Protein AF-0000000082456215 (afdb_homodimer)

Solvent-accessible surface area (backbone atoms only — not comparable to full-atom values): 33735 Å² total; per-residue (Å²): 141,87,85,75,78,87,80,87,84,81,83,90,76,81,80,77,82,74,84,82,77,82,76,79,76,78,73,78,78,76,76,76,74,67,74,72,75,70,72,83,75,78,68,76,78,81,69,80,74,72,72,70,72,64,78,67,61,88,73,71,74,69,66,72,70,66,72,66,67,64,68,63,64,69,68,69,57,75,63,66,78,75,68,84,64,54,74,46,70,93,72,64,74,61,54,56,62,55,66,64,34,69,59,48,70,66,49,73,69,74,56,51,38,60,67,43,66,80,47,59,74,88,47,29,49,60,51,51,52,47,51,54,51,49,53,56,50,47,54,55,48,58,54,66,54,54,80,85,53,57,69,64,57,54,52,51,51,51,50,51,44,53,56,42,37,67,27,38,40,84,43,64,69,60,47,52,52,51,49,50,49,48,51,38,42,53,52,25,51,49,24,48,50,53,23,51,52,30,51,54,51,40,53,53,51,49,54,53,43,53,53,49,52,52,50,46,52,51,52,52,52,50,43,53,52,50,52,53,50,46,51,52,51,50,51,52,45,52,52,51,52,52,52,41,50,53,39,51,52,50,26,50,53,23,52,51,45,30,52,52,32,50,49,51,41,52,55,55,39,65,47,54,90,40,77,76,44,42,76,72,111,135,93,68,93,71,84,81,86,82,78,83,89,81,85,74,88,64,88,77,84,91,83,89,76,86,72,81,76,77,77,74,78,74,76,77,80,78,80,82,72,75,75,71,77,77,78,73,77,71,70,69,70,71,64,79,65,61,86,72,71,74,68,67,70,69,66,71,66,67,62,67,62,63,71,67,69,55,76,66,65,77,78,66,86,64,54,75,47,71,93,73,64,75,61,55,57,61,55,66,64,35,68,60,48,71,62,51,74,68,75,54,49,40,60,67,43,66,80,46,59,75,89,49,30,47,60,50,50,52,48,52,54,51,48,54,55,48,47,54,55,50,59,55,66,54,53,80,85,52,59,70,64,58,54,51,50,51,52,50,53,45,54,56,42,37,66,29,40,39,82,41,65,70,60,47,50,51,52,50,50,50,49,51,37,42,52,53,24,53,50,26,47,51,53,22,54,53,32,52,52,52,40,54,53,51,50,54,51,43,54,54,48,51,54,50,47,51,51,53,51,51,51,42,53,53,50,50,54,50,46,52,52,51,51,51,53,45,51,51,51,52,52,50,42,51,52,38,50,52,49,26,51,53,24,51,51,46,29,51,52,31,49,49,52,40,51,55,54,37,67,46,55,90,40,78,75,46,43,76,73,111

Organism: Cannabis sativa (NCBI:txid3483)

Secondary structure (DSSP, 8-state):
------------------------------------------------------TT------------------------------SS----THHHHHHTSHHHHHS------GGGGGS-HHHHHHHHHHHHHHHHHHHHHHHT--TTS-HHHHHHHHHHHHHHHHTT---HHHHHHHHHHHHHHHHHHHHHHHHHHHHHHHHHHHHHHHHHHHHHHHHHHHHHHHHHHHHHHHHHHHHHHHHHHHHHHHHHHHHHHHHHHHHHHHHHHHS-SSGGGGGG-/------------------------------------------------------TT------------------------------SS----THHHHHHTSHHHHHS------GGGGGS-HHHHHHHHHHHHHHHHHHHHHHHT--TTS-HHHHHHHHHHHHHHHHTT---HHHHHHHHHHHHHHHHHHHHHHHHHHHHHHHHHHHHHHHHHHHHHHHHHHHHHHHHHHHHHHHHHHHHHHHHHHHHHHHHHHHHHHHHHHHHHHHHHHHS-SSGGGGGG-

Sequence (562 aa):
MNCSTNEAESESIYGRVSSGTDDDDNQPLSKWFGGIQSQPGVQETRSLGRAVFDPRTRDRERATIGKKAIVVHAFSGSEPEDNLRLPFVKSSPVWKAIDDMDIFGKMKQVPHFRPLYKCKEEHREGMAIGHMVTFAGLVDRISRMQVDDRVTSFHSTLETLQELEKHGFDISVLRNRASTLLSIKDRQARARHDSKEAERKINEQSGEKVKLVEEIDDVTRKINELQAKLAILNSQKENKEQDIRKLQQFMDDKNQNVLLERQEFEKLAATPICPELAELNMNCSTNEAESESIYGRVSSGTDDDDNQPLSKWFGGIQSQPGVQETRSLGRAVFDPRTRDRERATIGKKAIVVHAFSGSEPEDNLRLPFVKSSPVWKAIDDMDIFGKMKQVPHFRPLYKCKEEHREGMAIGHMVTFAGLVDRISRMQVDDRVTSFHSTLETLQELEKHGFDISVLRNRASTLLSIKDRQARARHDSKEAERKINEQSGEKVKLVEEIDDVTRKINELQAKLAILNSQKENKEQDIRKLQQFMDDKNQNVLLERQEFEKLAATPICPELAELN

Structure (mmCIF, N/CA/C/O backbone):
data_AF-0000000082456215-model_v1
#
loop_
_entity.id
_entity.type
_entity.pdbx_description
1 polymer 'Uncharacterized protein'
#
loop_
_atom_site.group_PDB
_atom_site.id
_atom_site.type_symbol
_atom_site.label_atom_id
_atom_site.label_alt_id
_atom_site.label_comp_id
_atom_site.label_asym_id
_atom_site.label_entity_id
_atom_site.label_seq_id
_atom_site.pdbx_PDB_ins_code
_atom_site.Cartn_x
_atom_site.Cartn_y
_atom_site.Cartn_z
_atom_site.occupancy
_atom_site.B_iso_or_equiv
_atom_site.auth_seq_id
_atom_site.auth_comp_id
_atom_site.auth_asym_id
_atom_site.auth_atom_id
_atom_site.pdbx_PDB_model_num
ATOM 1 N N . MET A 1 1 ? -5.457 -30.719 72.5 1 22.61 1 MET A N 1
ATOM 2 C CA . MET A 1 1 ? -5.168 -31.859 71.625 1 22.61 1 MET A CA 1
ATOM 3 C C . MET A 1 1 ? -4.113 -31.5 70.562 1 22.61 1 MET A C 1
ATOM 5 O O . MET A 1 1 ? -3.938 -30.328 70.25 1 22.61 1 MET A O 1
ATOM 9 N N . ASN A 1 2 ? -3.258 -32.5 70.125 1 22.17 2 ASN A N 1
ATOM 10 C CA . ASN A 1 2 ? -1.974 -32.875 69.5 1 22.17 2 ASN A CA 1
ATOM 11 C C . ASN A 1 2 ? -1.866 -32.406 68.062 1 22.17 2 ASN A C 1
ATOM 13 O O . ASN A 1 2 ? -2.844 -32.469 67.312 1 22.17 2 ASN A O 1
ATOM 17 N N . CYS A 1 3 ? -0.782 -31.672 67.688 1 26.89 3 CYS A N 1
ATOM 18 C CA . CYS A 1 3 ? -0.016 -30.844 66.75 1 26.89 3 CYS A CA 1
ATOM 19 C C . CYS A 1 3 ? 0.437 -31.641 65.562 1 26.89 3 CYS A C 1
ATOM 21 O O . CYS A 1 3 ? 1.417 -31.266 64.875 1 26.89 3 CYS A O 1
ATOM 23 N N . SER A 1 4 ? -0.296 -32.688 65.312 1 22.72 4 SER A N 1
ATOM 24 C CA . SER A 1 4 ? 0.433 -33.688 64.5 1 22.72 4 SER A CA 1
ATOM 25 C C . SER A 1 4 ? 1.004 -33.094 63.25 1 22.72 4 SER A C 1
ATOM 27 O O . SER A 1 4 ? 0.568 -32.031 62.812 1 22.72 4 SER A O 1
ATOM 29 N N . THR A 1 5 ? 1.648 -33.875 62.344 1 23.06 5 THR A N 1
ATOM 30 C CA . THR A 1 5 ? 2.898 -34.25 61.688 1 23.06 5 THR A CA 1
ATOM 31 C C . THR A 1 5 ? 2.844 -33.906 60.188 1 23.06 5 THR A C 1
ATOM 33 O O . THR A 1 5 ? 3.83 -34.094 59.469 1 23.06 5 THR A O 1
ATOM 36 N N . ASN A 1 6 ? 1.635 -33.562 59.656 1 20.95 6 ASN A N 1
ATOM 37 C CA . ASN A 1 6 ? 1.56 -34.062 58.281 1 20.95 6 ASN A CA 1
ATOM 38 C C . ASN A 1 6 ? 2.68 -33.5 57.406 1 20.95 6 ASN A C 1
ATOM 40 O O . ASN A 1 6 ? 3.172 -32.375 57.656 1 20.95 6 ASN A O 1
ATOM 44 N N . GLU A 1 7 ? 3.037 -34.094 56.188 1 19.7 7 GLU A N 1
ATOM 45 C CA . GLU A 1 7 ? 4.047 -34.656 55.312 1 19.7 7 GLU A CA 1
ATOM 46 C C . GLU A 1 7 ? 4.535 -33.594 54.312 1 19.7 7 GLU A C 1
ATOM 48 O O . GLU A 1 7 ? 5.738 -33.438 54.125 1 19.7 7 GLU A O 1
ATOM 53 N N . ALA A 1 8 ? 3.768 -33.25 53.188 1 21.45 8 ALA A N 1
ATOM 54 C CA . ALA A 1 8 ? 4.203 -33.594 51.844 1 21.45 8 ALA A CA 1
ATOM 55 C C . ALA A 1 8 ? 5.227 -32.594 51.344 1 21.45 8 ALA A C 1
ATOM 57 O O . ALA A 1 8 ? 5.273 -31.438 51.812 1 21.45 8 ALA A O 1
ATOM 58 N N . GLU A 1 9 ? 6.047 -32.938 50.188 1 20.84 9 GLU A N 1
ATOM 59 C CA . GLU A 1 9 ? 7.328 -33 49.5 1 20.84 9 GLU A CA 1
ATOM 60 C C . GLU A 1 9 ? 7.516 -31.797 48.562 1 20.84 9 GLU A C 1
ATOM 62 O O . GLU A 1 9 ? 6.863 -31.703 47.531 1 20.84 9 GLU A O 1
ATOM 67 N N . SER A 1 10 ? 7.234 -30.578 48.969 1 21.66 10 SER A N 1
ATOM 68 C CA . SER A 1 10 ? 7.332 -29.406 48.094 1 21.66 10 SER A CA 1
ATOM 69 C C . SER A 1 10 ? 8.641 -29.406 47.312 1 21.66 10 SER A C 1
ATOM 71 O O . SER A 1 10 ? 9.703 -29.703 47.875 1 21.66 10 SER A O 1
ATOM 73 N N . GLU A 1 11 ? 8.445 -29.359 46.031 1 21.66 11 GLU A N 1
ATOM 74 C CA . GLU A 1 11 ? 9.141 -29.469 44.75 1 21.66 11 GLU A CA 1
ATOM 75 C C . GLU A 1 11 ? 10.383 -28.578 44.719 1 21.66 11 GLU A C 1
ATOM 77 O O . GLU A 1 11 ? 10.492 -27.625 45.5 1 21.66 11 GLU A O 1
ATOM 82 N N . SER A 1 12 ? 11.133 -28.719 43.594 1 21.14 12 SER A N 1
ATOM 83 C CA . SER A 1 12 ? 12.406 -28.922 42.906 1 21.14 12 SER A CA 1
ATOM 84 C C . SER A 1 12 ? 13.031 -27.578 42.531 1 21.14 12 SER A C 1
ATOM 86 O O . SER A 1 12 ? 12.406 -26.781 41.812 1 21.14 12 SER A O 1
ATOM 88 N N . ILE A 1 13 ? 13.859 -26.938 43.406 1 21.1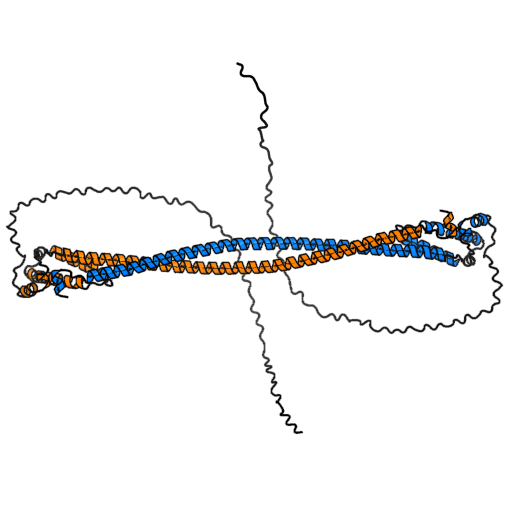1 13 ILE A N 1
ATOM 89 C CA . ILE A 1 13 ? 14.641 -25.719 43.469 1 21.11 13 ILE A CA 1
ATOM 90 C C . ILE A 1 13 ? 15.422 -25.5 42.188 1 21.11 13 ILE A C 1
ATOM 92 O O . ILE A 1 13 ? 15.398 -24.406 41.594 1 21.11 13 ILE A O 1
ATOM 96 N N . TYR A 1 14 ? 16.516 -26.172 42 1 20.64 14 TYR A N 1
ATOM 97 C CA . TYR A 1 14 ? 17.812 -25.516 41.844 1 20.64 14 TYR A CA 1
ATOM 98 C C . TYR A 1 14 ? 18.125 -25.266 40.375 1 20.64 14 TYR A C 1
ATOM 100 O O . TYR A 1 14 ? 18.453 -26.203 39.625 1 20.64 14 TYR A O 1
ATOM 108 N N . GLY A 1 15 ? 17.328 -24.594 39.625 1 21.45 15 GLY A N 1
ATOM 109 C CA . GLY A 1 15 ? 17.578 -24.516 38.219 1 21.45 15 GLY A CA 1
ATOM 110 C C . GLY A 1 15 ? 18.953 -23.938 37.875 1 21.45 15 GLY A C 1
ATOM 111 O O . GLY A 1 15 ? 19.203 -22.75 38.125 1 21.45 15 GLY A O 1
ATOM 112 N N . ARG A 1 16 ? 20 -24.688 38.062 1 18.5 16 ARG A N 1
ATOM 113 C CA . ARG A 1 16 ? 21.406 -24.359 37.875 1 18.5 16 ARG A CA 1
ATOM 114 C C . ARG A 1 16 ? 21.641 -23.641 36.562 1 18.5 16 ARG A C 1
ATOM 116 O O . ARG A 1 16 ? 20.812 -23.703 35.656 1 18.5 16 ARG A O 1
ATOM 123 N N . VAL A 1 17 ? 22.922 -23.344 36.25 1 21.98 17 VAL A N 1
ATOM 124 C CA . VAL A 1 17 ? 24 -22.391 35.969 1 21.98 17 VAL A CA 1
ATOM 125 C C . VAL A 1 17 ? 24.375 -22.469 34.5 1 21.98 17 VAL A C 1
ATOM 127 O O . VAL A 1 17 ? 24.859 -21.484 33.938 1 21.98 17 VAL A O 1
ATOM 130 N N . SER A 1 18 ? 24.203 -23.609 33.719 1 18.66 18 SER A N 1
ATOM 131 C CA . SER A 1 18 ? 25.438 -23.906 33 1 18.66 18 SER A CA 1
ATOM 132 C C . SER A 1 18 ? 25.609 -22.969 31.812 1 18.66 18 SER A C 1
ATOM 134 O O . SER A 1 18 ? 26.75 -22.641 31.438 1 18.66 18 SER A O 1
ATOM 136 N N . SER A 1 19 ? 24.609 -22.656 31.047 1 19.66 19 SER A N 1
ATOM 137 C CA . SER A 1 19 ? 24.938 -23.062 29.688 1 19.66 19 SER A CA 1
ATOM 138 C C . SER A 1 19 ? 26.078 -22.219 29.109 1 19.66 19 SER A C 1
ATOM 140 O O . SER A 1 19 ? 26.391 -21.141 29.641 1 19.66 19 SER A O 1
ATOM 142 N N . GLY A 1 20 ? 26.547 -22.547 27.812 1 19.78 20 GLY A N 1
ATOM 143 C CA . GLY A 1 20 ? 27.625 -22.719 26.844 1 19.78 20 GLY A CA 1
ATOM 144 C C . GLY A 1 20 ? 28.062 -21.422 26.203 1 19.78 20 GLY A C 1
ATOM 145 O O . GLY A 1 20 ? 27.344 -20.422 26.234 1 19.78 20 GLY A O 1
ATOM 146 N N . THR A 1 21 ? 29.344 -21.312 25.938 1 23.09 21 THR A N 1
ATOM 147 C CA . THR A 1 21 ? 30.469 -20.484 25.469 1 23.09 21 THR A CA 1
ATOM 148 C C . THR A 1 21 ? 30.234 -20.031 24.031 1 23.09 21 THR A C 1
ATOM 150 O O . THR A 1 21 ? 31.141 -19.484 23.391 1 23.09 21 THR A O 1
ATOM 153 N N . ASP A 1 22 ? 28.969 -19.734 23.578 1 22.83 22 ASP A N 1
ATOM 154 C CA . ASP A 1 22 ? 28.938 -19.672 22.109 1 22.83 22 ASP A CA 1
ATOM 155 C C . ASP A 1 22 ? 29.875 -18.594 21.594 1 22.83 22 ASP A C 1
ATOM 157 O O . ASP A 1 22 ? 29.875 -17.469 22.078 1 22.83 22 ASP A O 1
ATOM 161 N N . ASP A 1 23 ? 31.047 -19.016 21.031 1 23.61 23 ASP A N 1
ATOM 162 C CA . ASP A 1 23 ? 32.188 -18.438 20.328 1 23.61 23 ASP A CA 1
ATOM 163 C C . ASP A 1 23 ? 31.719 -17.578 19.156 1 23.61 23 ASP A C 1
ATOM 165 O O . ASP A 1 23 ? 31.062 -18.062 18.234 1 23.61 23 ASP A O 1
ATOM 169 N N . ASP A 1 24 ? 31.328 -16.375 19.391 1 24.55 24 ASP A N 1
ATOM 170 C CA . ASP A 1 24 ? 30.797 -15.422 18.422 1 24.55 24 ASP A CA 1
ATOM 171 C C . ASP A 1 24 ? 31.812 -15.117 17.328 1 24.55 24 ASP A C 1
ATOM 173 O O . ASP A 1 24 ? 32.812 -14.461 17.578 1 24.55 24 ASP A O 1
ATOM 177 N N . ASP A 1 25 ? 32.188 -16.172 16.547 1 24.05 25 ASP A N 1
ATOM 178 C CA . ASP A 1 25 ? 33.156 -15.992 15.477 1 24.05 25 ASP A CA 1
ATOM 179 C C . ASP A 1 25 ? 32.781 -14.836 14.562 1 24.05 25 ASP A C 1
ATOM 181 O O . ASP A 1 25 ? 31.625 -14.773 14.094 1 24.05 25 ASP A O 1
ATOM 185 N N . ASN A 1 26 ? 33.406 -13.672 14.734 1 26.14 26 ASN A N 1
ATOM 186 C CA . ASN A 1 26 ? 33.375 -12.383 14.047 1 26.14 26 ASN A CA 1
ATOM 187 C C . ASN A 1 26 ? 33.688 -12.539 12.562 1 26.14 26 ASN A C 1
ATOM 189 O O . ASN A 1 26 ? 34.812 -12.305 12.125 1 26.14 26 ASN A O 1
ATOM 193 N N . GLN A 1 27 ? 33.281 -13.609 11.875 1 23.02 27 GLN A N 1
ATOM 194 C CA . GLN A 1 27 ? 33.844 -13.75 10.531 1 23.02 27 GLN A CA 1
ATOM 195 C C . GLN A 1 27 ? 33.562 -12.516 9.68 1 23.02 27 GLN A C 1
ATOM 197 O O . GLN A 1 27 ? 32.406 -12.039 9.648 1 23.02 27 GLN A O 1
ATOM 202 N N . PRO A 1 28 ? 34.625 -11.75 9.281 1 23.81 28 PRO A N 1
ATOM 203 C CA . PRO A 1 28 ? 34.625 -10.5 8.516 1 23.81 28 PRO A CA 1
ATOM 204 C C . PRO A 1 28 ? 33.938 -10.648 7.152 1 23.81 28 PRO A C 1
ATOM 206 O O . PRO A 1 28 ? 34.156 -11.641 6.453 1 23.81 28 PRO A O 1
ATOM 209 N N . LEU A 1 29 ? 32.688 -10.367 7.02 1 20.91 29 LEU A N 1
ATOM 210 C CA . LEU A 1 29 ? 31.906 -10.57 5.797 1 20.91 29 LEU A CA 1
ATOM 211 C C . LEU A 1 29 ? 32.531 -9.789 4.637 1 20.91 29 LEU A C 1
ATOM 213 O O . LEU A 1 29 ? 32.656 -8.57 4.711 1 20.91 29 LEU A O 1
ATOM 217 N N . SER A 1 30 ? 33.656 -10.328 4.062 1 22.41 30 SER A N 1
ATOM 218 C CA . SER A 1 30 ? 34.281 -9.773 2.859 1 22.41 30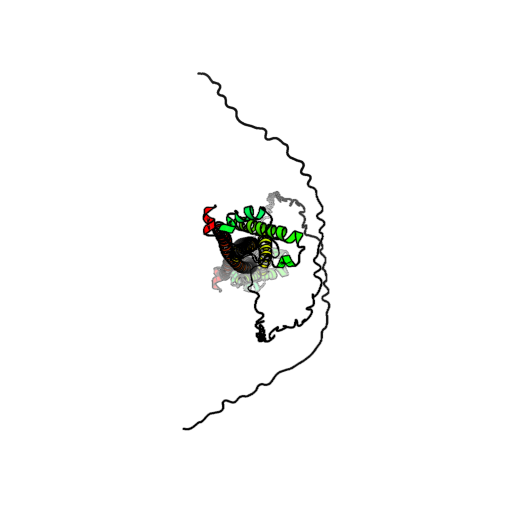 SER A CA 1
ATOM 219 C C . SER A 1 30 ? 33.219 -9.461 1.801 1 22.41 30 SER A C 1
ATOM 221 O O . SER A 1 30 ? 32.375 -10.297 1.501 1 22.41 30 SER A O 1
ATOM 223 N N . LYS A 1 31 ? 32.844 -8.219 1.66 1 21.48 31 LYS A N 1
ATOM 224 C CA . LYS A 1 31 ? 31.875 -7.535 0.814 1 21.48 31 LYS A CA 1
ATOM 225 C C . LYS A 1 31 ? 32.156 -7.801 -0.664 1 21.48 31 LYS A C 1
ATOM 227 O O . LYS A 1 31 ? 33.062 -7.227 -1.24 1 21.48 31 LYS A O 1
ATOM 232 N N . TRP A 1 32 ? 32.312 -9.07 -1.113 1 21.69 32 TRP A N 1
ATOM 233 C CA . TRP A 1 32 ? 32.594 -9.234 -2.531 1 21.69 32 TRP A CA 1
ATOM 234 C C . TRP A 1 32 ? 31.578 -8.508 -3.396 1 21.69 32 TRP A C 1
ATOM 236 O O . TRP A 1 32 ? 30.375 -8.828 -3.352 1 21.69 32 TRP A O 1
ATOM 246 N N . PHE A 1 33 ? 31.812 -7.234 -3.475 1 20.23 33 PHE A N 1
ATOM 247 C CA . PHE A 1 33 ? 31 -6.352 -4.305 1 20.23 33 PHE A CA 1
ATOM 248 C C . PHE A 1 33 ? 30.922 -6.867 -5.734 1 20.23 33 PHE A C 1
ATOM 250 O O . PHE A 1 33 ? 31.922 -6.898 -6.441 1 20.23 33 PHE A O 1
ATOM 257 N N . GLY A 1 34 ? 30.203 -7.934 -5.934 1 21.8 34 GLY A N 1
ATOM 258 C CA . GLY A 1 34 ? 30.047 -8.578 -7.227 1 21.8 34 GLY A CA 1
ATOM 259 C C . GLY A 1 34 ? 29.5 -7.652 -8.297 1 21.8 34 GLY A C 1
ATOM 260 O O . GLY A 1 34 ? 28.969 -8.109 -9.305 1 21.8 34 GLY A O 1
ATOM 261 N N . GLY A 1 35 ? 29.828 -6.363 -8.203 1 20 35 GLY A N 1
ATOM 262 C CA . GLY A 1 35 ? 29 -5.59 -9.109 1 20 35 GLY A CA 1
ATOM 263 C C . GLY A 1 35 ? 29.016 -6.113 -10.531 1 20 35 GLY A C 1
ATOM 264 O O . GLY A 1 35 ? 30 -6.707 -10.969 1 20 35 GLY A O 1
ATOM 265 N N . ILE A 1 36 ? 27.875 -6.285 -10.977 1 24.41 36 ILE A N 1
ATOM 266 C CA . ILE A 1 36 ? 27.234 -6.852 -12.164 1 24.41 36 ILE A CA 1
ATOM 267 C C . ILE A 1 36 ? 27.656 -6.066 -13.398 1 24.41 36 ILE A C 1
ATOM 269 O O . ILE A 1 36 ? 27.375 -4.867 -13.508 1 24.41 36 ILE A O 1
ATOM 273 N N . GLN A 1 37 ? 29.016 -6.09 -13.703 1 19.02 37 GLN A N 1
ATOM 274 C CA . GLN A 1 37 ? 29.266 -5.332 -14.93 1 19.02 37 GLN A CA 1
ATOM 275 C C . GLN A 1 37 ? 28.344 -5.785 -16.047 1 19.02 37 GLN A C 1
ATOM 277 O O . GLN A 1 37 ? 28.25 -6.977 -16.359 1 19.02 37 GLN A O 1
ATOM 282 N N . SER A 1 38 ? 27.328 -5.047 -16.328 1 20.73 38 SER A N 1
ATOM 283 C CA . SER A 1 38 ? 26.25 -5.184 -17.297 1 20.73 38 SER A CA 1
ATOM 284 C C . SER A 1 38 ? 26.766 -5.129 -18.734 1 20.73 38 SER A C 1
ATOM 286 O O . SER A 1 38 ? 25.984 -5.129 -19.688 1 20.73 38 SER A O 1
ATOM 288 N N . GLN A 1 39 ? 28.047 -5.77 -18.828 1 18.56 39 GLN A N 1
ATOM 289 C CA . GLN A 1 39 ? 28.422 -5.188 -20.109 1 18.56 39 GLN A CA 1
ATOM 290 C C . GLN A 1 39 ? 27.25 -5.215 -21.094 1 18.56 39 GLN A C 1
ATOM 292 O O . GLN A 1 39 ? 26.266 -5.93 -20.859 1 18.56 39 GLN A O 1
ATOM 297 N N . PRO A 1 40 ? 27.797 -4.949 -22.344 1 20.62 40 PRO A N 1
ATOM 298 C CA . PRO A 1 40 ? 27.359 -4.273 -23.578 1 20.62 40 PRO A CA 1
ATOM 299 C C . PRO A 1 40 ? 26.219 -5.023 -24.281 1 20.62 40 PRO A C 1
ATOM 301 O O . PRO A 1 40 ? 25.938 -6.172 -23.938 1 20.62 40 PRO A O 1
ATOM 304 N N . GLY A 1 41 ? 25.844 -4.414 -25.422 1 18.98 41 GLY A N 1
ATOM 305 C CA . GLY A 1 41 ? 24.844 -4.195 -26.438 1 18.98 41 GLY A CA 1
ATOM 306 C C . GLY A 1 41 ? 24.609 -5.41 -27.328 1 18.98 41 GLY A C 1
ATOM 307 O O . GLY A 1 41 ? 25.531 -5.867 -28 1 18.98 41 GLY A O 1
ATOM 308 N N . VAL A 1 42 ? 24.125 -6.355 -26.625 1 22.05 42 VAL A N 1
ATOM 309 C CA . VAL A 1 42 ? 23.922 -7.57 -27.406 1 22.05 42 VAL A CA 1
ATOM 310 C C . VAL A 1 42 ? 23.266 -7.23 -28.734 1 22.05 42 VAL A C 1
ATOM 312 O O . VAL A 1 42 ? 22.125 -6.734 -28.766 1 22.05 42 VAL A O 1
ATOM 315 N N . GLN A 1 43 ? 24.203 -6.484 -29.516 1 19.02 43 GLN A N 1
ATOM 316 C CA . GLN A 1 43 ? 23.672 -6.145 -30.844 1 19.02 43 GLN A CA 1
ATOM 317 C C . GLN A 1 43 ? 22.875 -7.297 -31.422 1 19.02 43 GLN A C 1
ATOM 319 O O . GLN A 1 43 ? 23.078 -8.453 -31.062 1 19.02 43 GLN A O 1
ATOM 324 N N . GLU A 1 44 ? 21.875 -6.891 -32.219 1 19.5 44 GLU A N 1
ATOM 325 C CA . GLU A 1 44 ? 20.641 -7.355 -32.844 1 19.5 44 GLU A CA 1
ATOM 326 C C . GLU A 1 44 ? 20.906 -8.422 -33.906 1 19.5 44 GLU A C 1
ATOM 328 O O . GLU A 1 44 ? 19.984 -8.914 -34.562 1 19.5 44 GLU A O 1
ATOM 333 N N . THR A 1 45 ? 22.172 -9.016 -33.719 1 17.22 45 THR A N 1
ATOM 334 C CA . THR A 1 45 ? 22.422 -9.469 -35.062 1 17.22 45 THR A CA 1
ATOM 335 C C . THR A 1 45 ? 21.141 -10.039 -35.688 1 17.22 45 THR A C 1
ATOM 337 O O . THR A 1 45 ? 20.297 -10.57 -35 1 17.22 45 THR A O 1
ATOM 340 N N . ARG A 1 46 ? 21.156 -9.922 -37.031 1 18.45 46 ARG A N 1
ATOM 341 C CA . ARG A 1 46 ? 20.453 -9.898 -38.312 1 18.45 46 ARG A CA 1
ATOM 342 C C . ARG A 1 46 ? 19.672 -11.188 -38.531 1 18.45 46 ARG A C 1
ATOM 344 O O . ARG A 1 46 ? 19.938 -12.203 -37.906 1 18.45 46 ARG A O 1
ATOM 351 N N . SER A 1 47 ? 19.062 -11.32 -39.656 1 17.64 47 SER A N 1
ATOM 352 C CA . SER A 1 47 ? 17.875 -11.703 -40.406 1 17.64 47 SER A CA 1
ATOM 353 C C . SER A 1 47 ? 17.891 -13.18 -40.781 1 17.64 47 SER A C 1
ATOM 355 O O . SER A 1 47 ? 16.984 -13.672 -41.438 1 17.64 47 SER A O 1
ATOM 357 N N . LEU A 1 48 ? 18.906 -13.836 -40.125 1 18 48 LEU A N 1
ATOM 358 C CA . LEU A 1 48 ? 19.094 -14.945 -41.062 1 18 48 LEU A CA 1
ATOM 359 C C . LEU A 1 48 ? 17.766 -15.594 -41.406 1 18 48 LEU A C 1
ATOM 361 O O . LEU A 1 48 ? 16.938 -15.852 -40.531 1 18 48 LEU A O 1
ATOM 365 N N . GLY A 1 49 ? 17.359 -15.375 -42.656 1 18.67 49 GLY A N 1
ATOM 366 C CA . GLY A 1 49 ? 16.344 -15.672 -43.656 1 18.67 49 GLY A CA 1
ATOM 367 C C . GLY A 1 49 ? 15.914 -17.125 -43.656 1 18.67 49 GLY A C 1
ATOM 368 O O . GLY A 1 49 ? 16.656 -18 -44.125 1 18.67 49 GLY A O 1
ATOM 369 N N . ARG A 1 50 ? 15.797 -17.594 -42.531 1 20.59 50 ARG A N 1
ATOM 370 C CA . ARG A 1 50 ? 15.586 -19.047 -42.5 1 20.59 50 ARG A CA 1
ATOM 371 C C . ARG A 1 50 ? 14.453 -19.453 -43.438 1 20.59 50 ARG A C 1
ATOM 373 O O . ARG A 1 50 ? 13.32 -19 -43.281 1 20.59 50 ARG A O 1
ATOM 380 N N . ALA A 1 51 ? 14.891 -19.672 -44.625 1 21.28 51 ALA A N 1
ATOM 381 C CA . ALA A 1 51 ? 14.164 -20.125 -45.812 1 21.28 51 ALA A CA 1
ATOM 382 C C . ALA A 1 51 ? 13.117 -21.172 -45.438 1 21.28 51 ALA A C 1
ATOM 384 O O . ALA A 1 51 ? 13.391 -22.078 -44.656 1 21.28 51 ALA A O 1
ATOM 385 N N . VAL A 1 52 ? 11.977 -20.625 -45.281 1 21.73 52 VAL A N 1
ATOM 386 C CA . VAL A 1 52 ? 10.633 -21.219 -45.219 1 21.73 52 VAL A CA 1
ATOM 387 C C . VAL A 1 52 ? 10.523 -22.391 -46.156 1 21.73 52 VAL A C 1
ATOM 389 O O . VAL A 1 52 ? 10.469 -22.219 -47.375 1 21.73 52 VAL A O 1
ATOM 392 N N . PHE A 1 53 ? 11.625 -23.156 -46.188 1 19.14 53 PHE A N 1
ATOM 393 C CA . PHE A 1 53 ? 11.43 -24.172 -47.219 1 19.14 53 PHE A CA 1
ATOM 394 C C . PHE A 1 53 ? 10.039 -24.781 -47.125 1 19.14 53 PHE A C 1
ATOM 396 O O . PHE A 1 53 ? 9.609 -25.219 -46.031 1 19.14 53 PHE A O 1
ATOM 403 N N . ASP A 1 54 ? 9.195 -24.109 -47.781 1 21 54 ASP A N 1
ATOM 404 C CA . ASP A 1 54 ? 7.852 -24.469 -48.219 1 21 54 ASP A CA 1
ATOM 405 C C . ASP A 1 54 ? 7.801 -25.938 -48.688 1 21 54 ASP A C 1
ATOM 407 O O . ASP A 1 54 ? 8.367 -26.281 -49.719 1 21 54 ASP A O 1
ATOM 411 N N . PRO A 1 55 ? 8.219 -26.719 -47.875 1 21.03 55 PRO A N 1
ATOM 412 C CA . PRO A 1 55 ? 8.258 -28.047 -48.5 1 21.03 55 PRO A CA 1
ATOM 413 C C . PRO A 1 55 ? 6.945 -28.406 -49.188 1 21.03 55 PRO A C 1
ATOM 415 O O . PRO A 1 55 ? 6.043 -28.953 -48.531 1 21.03 55 PRO A O 1
ATOM 418 N N . ARG A 1 56 ? 6.238 -27.219 -49.688 1 23.41 56 ARG A N 1
ATOM 419 C CA . ARG A 1 56 ? 4.969 -27.5 -50.344 1 23.41 56 ARG A CA 1
ATOM 420 C C . ARG A 1 56 ? 5.051 -28.812 -51.125 1 23.41 56 ARG A C 1
ATOM 422 O O . ARG A 1 56 ? 4.148 -29.641 -51.062 1 23.41 56 ARG A O 1
ATOM 429 N N . THR A 1 57 ? 5.688 -28.703 -52.219 1 19 57 THR A N 1
ATOM 430 C CA . THR A 1 57 ? 5.113 -29.234 -53.438 1 19 57 THR A CA 1
ATOM 431 C C . THR A 1 57 ? 5.301 -30.75 -53.531 1 19 57 THR A C 1
ATOM 433 O O . THR A 1 57 ? 4.871 -31.391 -54.5 1 19 57 THR A O 1
ATOM 436 N N . ARG A 1 58 ? 6.266 -31.297 -52.906 1 19.31 58 ARG A N 1
ATOM 437 C CA . ARG A 1 58 ? 6.59 -32.469 -53.719 1 19.31 58 ARG A CA 1
ATOM 438 C C . ARG A 1 58 ? 5.344 -33.281 -54.031 1 19.31 58 ARG A C 1
ATOM 440 O O . ARG A 1 58 ? 4.586 -33.625 -53.094 1 19.31 58 ARG A O 1
ATOM 447 N N . ASP A 1 59 ? 4.855 -33.125 -55.25 1 20.23 59 ASP A N 1
ATOM 448 C CA . ASP A 1 59 ? 3.898 -33.719 -56.188 1 20.23 59 ASP A CA 1
ATOM 449 C C . ASP A 1 59 ? 3.732 -35.219 -55.938 1 20.23 59 ASP A C 1
ATOM 451 O O . ASP A 1 59 ? 4.672 -35.875 -55.5 1 20.23 59 ASP A O 1
ATOM 455 N N . ARG A 1 60 ? 2.404 -35.594 -55.75 1 21.56 60 ARG A N 1
ATOM 456 C CA . ARG A 1 60 ? 1.562 -36.781 -55.688 1 21.56 60 ARG A CA 1
ATOM 457 C C . ARG A 1 60 ?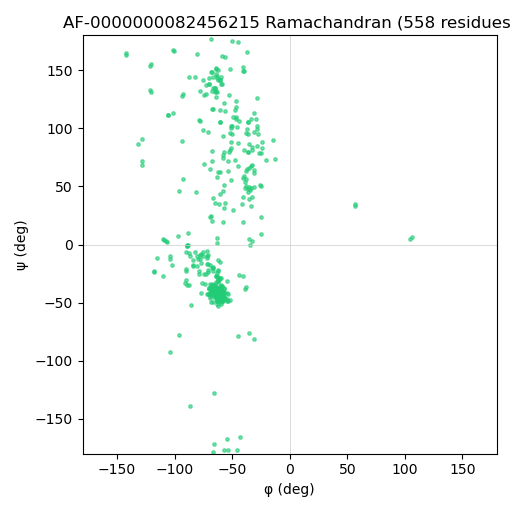 2.021 -37.844 -56.656 1 21.56 60 ARG A C 1
ATOM 459 O O . ARG A 1 60 ? 1.305 -38.812 -56.906 1 21.56 60 ARG A O 1
ATOM 466 N N . GLU A 1 61 ? 3.15 -37.5 -57.281 1 20.77 61 GLU A N 1
ATOM 467 C CA . GLU A 1 61 ? 3.088 -38.5 -58.344 1 20.77 61 GLU A CA 1
ATOM 468 C C . GLU A 1 61 ? 2.926 -39.906 -57.781 1 20.77 61 GLU A C 1
ATOM 470 O O . GLU A 1 61 ? 3.818 -40.406 -57.094 1 20.77 61 GLU A O 1
ATOM 475 N N . ARG A 1 62 ? 1.772 -40.094 -57.094 1 21.78 62 ARG A N 1
ATOM 476 C CA . ARG A 1 62 ? 1.283 -41.438 -56.875 1 21.78 62 ARG A CA 1
ATOM 477 C C . ARG A 1 62 ? 1.637 -42.344 -58.062 1 21.78 62 ARG A C 1
ATOM 479 O O . ARG A 1 62 ? 1.052 -42.219 -59.125 1 21.78 62 ARG A O 1
ATOM 486 N N . ALA A 1 63 ? 2.928 -42.219 -58.406 1 21.77 63 ALA A N 1
ATOM 487 C CA . ALA A 1 63 ? 3.301 -43.094 -59.5 1 21.77 63 ALA A CA 1
ATOM 488 C C . ALA A 1 63 ? 2.566 -44.438 -59.406 1 21.77 63 ALA A C 1
ATOM 490 O O . ALA A 1 63 ? 2.414 -45 -58.312 1 21.77 63 ALA A O 1
ATOM 491 N N . THR A 1 64 ? 1.576 -44.5 -60.344 1 23.2 64 THR A N 1
ATOM 492 C CA . THR A 1 64 ? 0.895 -45.688 -60.844 1 23.2 64 THR A CA 1
ATOM 493 C C . THR A 1 64 ? 1.855 -46.875 -60.938 1 23.2 64 THR A C 1
ATOM 495 O O . THR A 1 64 ? 2.754 -46.906 -61.781 1 23.2 64 THR A O 1
ATOM 498 N N . ILE A 1 65 ? 2.605 -46.969 -59.844 1 24.44 65 ILE A N 1
ATOM 499 C CA . ILE A 1 65 ? 3.402 -48.188 -60.062 1 24.44 65 ILE A CA 1
ATOM 500 C C . ILE A 1 65 ? 2.568 -49.219 -60.781 1 24.44 65 ILE A C 1
ATOM 502 O O . ILE A 1 65 ? 1.521 -49.656 -60.281 1 24.44 65 ILE A O 1
ATOM 506 N N . GLY A 1 66 ? 2.492 -49 -62.062 1 22.31 66 GLY A N 1
ATOM 507 C CA . GLY A 1 66 ? 1.916 -50.031 -62.938 1 22.31 66 GLY A CA 1
ATOM 508 C C . GLY A 1 66 ? 2.09 -51.438 -62.406 1 22.31 66 GLY A C 1
ATOM 509 O O . GLY A 1 66 ? 3.154 -51.781 -61.906 1 22.31 66 GLY A O 1
ATOM 510 N N . LYS A 1 67 ? 0.993 -51.844 -61.875 1 26.2 67 LYS A N 1
ATOM 511 C CA . LYS A 1 67 ? 0.746 -53.281 -61.688 1 26.2 67 LYS A CA 1
ATOM 512 C C . LYS A 1 67 ? 1.377 -54.094 -62.781 1 26.2 67 LYS A C 1
ATOM 514 O O . LYS A 1 67 ? 0.812 -54.219 -63.875 1 26.2 67 LYS A O 1
ATOM 519 N N . LYS A 1 68 ? 2.621 -53.594 -63.094 1 27.66 68 LYS A N 1
ATOM 520 C CA . LYS A 1 68 ? 3.016 -54.594 -64.062 1 27.66 68 LYS A CA 1
ATOM 521 C C . LYS A 1 68 ? 2.533 -56 -63.688 1 27.66 68 LYS A C 1
ATOM 523 O O . LYS A 1 68 ? 2.791 -56.469 -62.594 1 27.66 68 LYS A O 1
ATOM 528 N N . ALA A 1 69 ? 1.446 -56.25 -64.375 1 25.48 69 ALA A N 1
ATOM 529 C CA . ALA A 1 69 ? 0.954 -57.625 -64.5 1 25.48 69 ALA A CA 1
ATOM 530 C C . ALA A 1 69 ? 2.105 -58.625 -64.688 1 25.48 69 ALA A C 1
ATOM 532 O O . ALA A 1 69 ? 2.775 -58.562 -65.75 1 25.48 69 ALA A O 1
ATOM 533 N N . ILE A 1 70 ? 2.924 -58.594 -63.719 1 26.05 70 ILE A N 1
ATOM 534 C CA . ILE A 1 70 ? 3.846 -59.688 -63.938 1 26.05 70 ILE A CA 1
ATOM 535 C C . ILE A 1 70 ? 3.111 -60.875 -64.562 1 26.05 70 ILE A C 1
ATOM 537 O O . ILE A 1 70 ? 2.07 -61.312 -64.125 1 26.05 70 ILE A O 1
ATOM 541 N N . VAL A 1 71 ? 3.086 -60.75 -65.812 1 25.39 71 VAL A N 1
ATOM 542 C CA . VAL A 1 71 ? 2.727 -61.969 -66.5 1 25.39 71 VAL A CA 1
ATOM 543 C C . VAL A 1 71 ? 3.244 -63.188 -65.75 1 25.39 71 VAL A C 1
ATOM 545 O O . VAL A 1 71 ? 4.457 -63.344 -65.562 1 25.39 71 VAL A O 1
ATOM 548 N N . VAL A 1 72 ? 2.6 -63.281 -64.625 1 25.73 72 VAL A N 1
ATOM 549 C CA . VAL A 1 72 ? 2.807 -64.625 -64.125 1 25.73 72 VAL A CA 1
ATOM 550 C C . VAL A 1 72 ? 2.785 -65.625 -65.312 1 25.73 72 VAL A C 1
ATOM 552 O O . VAL A 1 72 ? 1.77 -65.75 -66 1 25.73 72 VAL A O 1
ATOM 555 N N . HIS A 1 73 ? 3.785 -65.375 -66.125 1 27.81 73 HIS A N 1
ATOM 556 C CA . HIS A 1 73 ? 3.822 -66.562 -66.938 1 27.81 73 HIS A CA 1
ATOM 557 C C . HIS A 1 73 ? 3.275 -67.75 -66.188 1 27.81 73 HIS A C 1
ATOM 559 O O . HIS A 1 73 ? 3.674 -68.062 -65.062 1 27.81 73 HIS A O 1
ATOM 565 N N . ALA A 1 74 ? 2.029 -67.938 -66.438 1 28.62 74 ALA A N 1
ATOM 566 C CA . ALA A 1 74 ? 1.486 -69.25 -66.188 1 28.62 74 ALA A CA 1
ATOM 567 C C . ALA A 1 74 ? 2.506 -70.312 -66.5 1 28.62 74 ALA A C 1
ATOM 569 O O . ALA A 1 74 ? 2.76 -70.625 -67.688 1 28.62 74 ALA A O 1
ATOM 570 N N . PHE A 1 75 ? 3.779 -70.125 -65.938 1 27.83 75 PHE A N 1
ATOM 571 C CA . PHE A 1 75 ? 4.512 -71.375 -66.125 1 27.83 75 PHE A CA 1
ATOM 572 C C . PHE A 1 75 ? 3.562 -72.562 -66.062 1 27.83 75 PHE A C 1
ATOM 574 O O . PHE A 1 75 ? 2.945 -72.812 -65.062 1 27.83 75 PHE A O 1
ATOM 581 N N . SER A 1 76 ? 2.789 -72.625 -67 1 30.97 76 SER A N 1
ATOM 582 C CA . SER A 1 76 ? 2.082 -73.875 -67.312 1 30.97 76 SER A CA 1
ATOM 583 C C . SER A 1 76 ? 2.961 -75.125 -67 1 30.97 76 SER A C 1
ATOM 585 O O . SER A 1 76 ? 2.994 -76.062 -67.75 1 30.97 76 SER A O 1
ATOM 587 N N . GLY A 1 77 ? 4.238 -74.75 -66.5 1 32.56 77 GLY A N 1
ATOM 588 C CA . GLY A 1 77 ? 4.875 -76.062 -66.25 1 32.56 77 GLY A CA 1
ATOM 589 C C . GLY A 1 77 ? 3.975 -77.062 -65.5 1 32.56 77 GLY A C 1
ATOM 590 O O . GLY A 1 77 ? 3.059 -76.688 -64.812 1 32.56 77 GLY A O 1
ATOM 591 N N . SER A 1 78 ? 3.553 -78 -66.188 1 33.97 78 SER A N 1
ATOM 592 C CA . SER A 1 78 ? 2.965 -79.188 -65.438 1 33.97 78 SER A CA 1
ATOM 593 C C . SER A 1 78 ? 3.445 -79.25 -64 1 33.97 78 SER A C 1
ATOM 595 O O . SER A 1 78 ? 4.641 -79.375 -63.781 1 33.97 78 SER A O 1
ATOM 597 N N . GLU A 1 79 ? 2.967 -78.375 -63.188 1 37.91 79 GLU A N 1
ATOM 598 C CA . GLU A 1 79 ? 3.225 -78.438 -61.75 1 37.91 79 GLU A CA 1
ATOM 599 C C . GLU A 1 79 ? 3.439 -79.875 -61.312 1 37.91 79 GLU A C 1
ATOM 601 O O . GLU A 1 79 ? 2.604 -80.75 -61.562 1 37.91 79 GLU A O 1
ATOM 606 N N . PRO A 1 80 ? 4.656 -80.375 -61.438 1 38.81 80 PRO A N 1
ATOM 607 C CA . PRO A 1 80 ? 4.59 -81.75 -60.875 1 38.81 80 PRO A CA 1
ATOM 608 C C . PRO A 1 80 ? 3.529 -81.875 -59.781 1 38.81 80 PRO A C 1
ATOM 610 O O . PRO A 1 80 ? 3.148 -80.875 -59.156 1 38.81 80 PRO A O 1
ATOM 613 N N . GLU A 1 81 ? 2.467 -82.5 -59.969 1 39.78 81 GLU A N 1
ATOM 614 C CA . GLU A 1 81 ? 1.637 -82.938 -58.844 1 39.78 81 GLU A CA 1
ATOM 615 C C . GLU A 1 81 ? 2.381 -82.812 -57.5 1 39.78 81 GLU A C 1
ATOM 617 O O . GLU A 1 81 ? 3.443 -83.375 -57.312 1 39.78 81 GLU A O 1
ATOM 622 N N . ASP A 1 82 ? 2.557 -81.625 -57 1 41.78 82 ASP A N 1
ATOM 623 C CA . ASP A 1 82 ? 3.186 -81.125 -55.75 1 41.78 82 ASP A CA 1
ATOM 624 C C . ASP A 1 82 ? 3.158 -82.188 -54.656 1 41.78 82 ASP A C 1
ATOM 626 O O . ASP A 1 82 ? 2.186 -82.312 -53.906 1 41.78 82 ASP A O 1
ATOM 630 N N . ASN A 1 83 ? 3.072 -83.375 -54.969 1 45 83 ASN A N 1
ATOM 631 C CA . ASN A 1 83 ? 3.381 -84.375 -53.938 1 45 83 ASN A CA 1
ATOM 632 C C . ASN A 1 83 ? 4.305 -83.75 -52.875 1 45 83 ASN A C 1
ATOM 634 O O . ASN A 1 83 ? 5.391 -83.25 -53.188 1 45 83 ASN A O 1
ATOM 638 N N . LEU A 1 84 ? 3.811 -83 -51.844 1 58.38 84 LEU A N 1
ATOM 639 C CA . LEU A 1 84 ? 4.383 -82.375 -50.656 1 58.38 84 LEU A CA 1
ATOM 640 C C . LEU A 1 84 ? 5.648 -83.125 -50.219 1 58.38 84 LEU A C 1
ATOM 642 O O . LEU A 1 84 ? 5.598 -83.938 -49.312 1 58.38 84 LEU A O 1
ATOM 646 N N . ARG A 1 85 ? 6.512 -83.375 -50.938 1 78.94 85 ARG A N 1
ATOM 647 C CA . ARG A 1 85 ? 7.707 -84.125 -50.594 1 78.94 85 ARG A CA 1
ATOM 648 C C . ARG A 1 85 ? 8.586 -83.375 -49.625 1 78.94 85 ARG A C 1
ATOM 650 O O . ARG A 1 85 ? 8.945 -82.188 -49.906 1 78.94 85 ARG A O 1
ATOM 657 N N . LEU A 1 86 ? 8.766 -83.875 -48.5 1 89.88 86 LEU A N 1
ATOM 658 C CA . LEU A 1 86 ? 9.656 -83.375 -47.469 1 89.88 86 LEU A CA 1
ATOM 659 C C . LEU A 1 86 ? 11.109 -83.438 -47.906 1 89.88 86 LEU A C 1
ATOM 661 O O . LEU A 1 86 ? 11.484 -84.375 -48.625 1 89.88 86 LEU A O 1
ATOM 665 N N . PRO A 1 87 ? 11.867 -82.438 -47.75 1 93.5 87 PRO A N 1
ATOM 666 C CA . PRO A 1 87 ? 13.281 -82.5 -48.125 1 93.5 87 PRO A CA 1
ATOM 667 C C . PRO A 1 87 ? 14.086 -83.5 -47.344 1 93.5 87 PRO A C 1
ATOM 669 O O . PRO A 1 87 ? 15.312 -83.562 -47.438 1 93.5 87 PRO A O 1
ATOM 672 N N . PHE A 1 88 ? 13.477 -84.25 -46.531 1 93.38 88 PHE A N 1
ATOM 673 C CA . PHE A 1 88 ? 14.117 -85.312 -45.75 1 93.38 88 PHE A CA 1
ATOM 674 C C . PHE A 1 88 ? 13.203 -86.562 -45.625 1 93.38 88 PHE A C 1
ATOM 676 O O . PHE A 1 88 ? 12.016 -86.438 -45.969 1 93.38 88 PHE A O 1
ATOM 683 N N . VAL A 1 89 ? 13.758 -87.625 -45.281 1 91.31 89 VAL A N 1
ATOM 684 C CA . VAL A 1 89 ? 12.977 -88.812 -44.938 1 91.31 89 VAL A CA 1
ATOM 685 C C . VAL A 1 89 ? 12.695 -88.875 -43.438 1 91.31 89 VAL A C 1
ATOM 687 O O . VAL A 1 89 ? 13.609 -88.688 -42.625 1 91.31 89 VAL A O 1
ATOM 690 N N . LYS A 1 90 ? 11.516 -89.062 -43.125 1 91.25 90 LYS A N 1
ATOM 691 C CA . LYS A 1 90 ? 11.156 -89.188 -41.719 1 91.25 90 LYS A CA 1
ATOM 692 C C . LYS A 1 90 ? 11.578 -90.562 -41.188 1 91.25 90 LYS A C 1
ATOM 694 O O . LYS A 1 90 ? 10.867 -91.5 -41.344 1 91.25 90 LYS A O 1
ATOM 699 N N . SER A 1 91 ? 12.695 -90.5 -40.562 1 92.75 91 SER A N 1
ATOM 700 C CA . SER A 1 91 ? 13.227 -91.812 -40.062 1 92.75 91 SER A CA 1
ATOM 701 C C . SER A 1 91 ? 13.336 -91.812 -38.562 1 92.75 91 SER A C 1
ATOM 703 O O . SER A 1 91 ? 13.352 -92.875 -37.938 1 92.75 91 SER A O 1
ATOM 705 N N . SER A 1 92 ? 13.43 -90.75 -37.938 1 93.5 92 SER A N 1
ATOM 706 C CA . SER A 1 92 ? 13.656 -90.625 -36.5 1 93.5 92 SER A CA 1
ATOM 707 C C . SER A 1 92 ? 12.406 -91 -35.719 1 93.5 92 SER A C 1
ATOM 709 O O . SER A 1 92 ? 11.305 -90.562 -36.031 1 93.5 92 SER A O 1
ATOM 711 N N . PRO A 1 93 ? 12.57 -91.75 -34.625 1 93.56 93 PRO A N 1
ATOM 712 C CA . PRO A 1 93 ? 11.438 -92.062 -33.781 1 93.56 93 PRO A CA 1
ATOM 713 C C . PRO A 1 93 ? 10.914 -90.875 -33 1 93.56 93 PRO A C 1
ATOM 715 O O . PRO A 1 93 ? 9.797 -90.875 -32.469 1 93.56 93 PRO A O 1
ATOM 718 N N . VAL A 1 94 ? 11.672 -89.812 -33.062 1 95.06 94 VAL A N 1
ATOM 719 C CA . VAL A 1 94 ? 11.297 -88.625 -32.344 1 95.06 94 VAL A CA 1
ATOM 720 C C . VAL A 1 94 ? 10.016 -88 -32.938 1 95.06 94 VAL A C 1
ATOM 722 O O . VAL A 1 94 ? 9.289 -87.312 -32.281 1 95.06 94 VAL A O 1
ATOM 725 N N . TRP A 1 95 ? 9.711 -88.312 -34.094 1 95 95 TRP A N 1
ATOM 726 C CA . TRP A 1 95 ? 8.539 -87.75 -34.781 1 95 95 TRP A CA 1
ATOM 727 C C . TRP A 1 95 ? 7.254 -88.188 -34.062 1 95 95 TRP A C 1
ATOM 729 O O . TRP A 1 95 ? 6.293 -87.438 -34 1 95 95 TRP A O 1
ATOM 739 N N . LYS A 1 96 ? 7.371 -89.375 -33.531 1 93.19 96 LYS A N 1
ATOM 740 C CA . LYS A 1 96 ? 6.195 -89.812 -32.812 1 93.19 96 LYS A CA 1
ATOM 741 C C . LYS A 1 96 ? 5.926 -89 -31.594 1 93.19 96 LYS A C 1
ATOM 743 O O . LYS A 1 96 ? 4.773 -88.625 -31.312 1 93.19 96 LYS A O 1
ATOM 748 N N . ALA A 1 97 ? 6.953 -88.625 -30.875 1 94.31 97 ALA A N 1
ATOM 749 C CA . ALA A 1 97 ? 6.824 -87.75 -29.719 1 94.31 97 ALA A CA 1
ATOM 750 C C . ALA A 1 97 ? 6.285 -86.438 -30.109 1 94.31 97 ALA A C 1
ATOM 752 O O . ALA A 1 97 ? 5.484 -85.812 -29.375 1 94.31 97 ALA A O 1
ATOM 753 N N . ILE A 1 98 ? 6.668 -85.938 -31.203 1 93.38 98 ILE A N 1
ATOM 754 C CA . ILE A 1 98 ? 6.242 -84.625 -31.703 1 93.38 98 ILE A CA 1
ATOM 755 C C . ILE A 1 98 ? 4.762 -84.688 -32.094 1 93.38 98 ILE A C 1
ATOM 757 O O . ILE A 1 98 ? 3.988 -83.812 -31.703 1 93.38 98 ILE A O 1
ATOM 761 N N . ASP A 1 99 ? 4.422 -85.75 -32.781 1 90.25 99 ASP A N 1
ATOM 762 C CA . ASP A 1 99 ? 3.041 -85.938 -33.219 1 90.25 99 ASP A CA 1
ATOM 763 C C . ASP A 1 99 ? 2.092 -86.062 -32.031 1 90.25 99 ASP A C 1
ATOM 765 O O . ASP A 1 99 ? 0.916 -85.688 -32.125 1 90.25 99 ASP A O 1
ATOM 769 N N . ASP A 1 100 ? 2.689 -86.5 -30.891 1 91.81 100 ASP A N 1
ATOM 770 C CA . ASP A 1 100 ? 1.866 -86.75 -29.719 1 91.81 100 ASP A CA 1
ATOM 771 C C . ASP A 1 100 ? 1.715 -85.438 -28.891 1 91.81 100 ASP A C 1
ATOM 773 O O . ASP A 1 100 ? 0.942 -85.438 -27.922 1 91.81 100 ASP A O 1
ATOM 777 N N . MET A 1 101 ? 2.42 -84.5 -29.281 1 90.94 101 MET A N 1
ATOM 778 C CA . MET A 1 101 ? 2.26 -83.25 -28.547 1 90.94 101 MET A CA 1
ATOM 779 C C . MET A 1 101 ? 0.855 -82.688 -28.734 1 90.94 101 MET A C 1
ATOM 781 O O . MET A 1 101 ? 0.351 -82.625 -29.859 1 90.94 101 MET A O 1
ATOM 785 N N . ASP A 1 102 ? 0.231 -82.25 -27.672 1 86.5 102 ASP A N 1
ATOM 786 C CA . ASP A 1 102 ? -1.153 -81.812 -27.656 1 86.5 102 ASP A CA 1
ATOM 787 C C . ASP A 1 102 ? -1.36 -80.625 -28.625 1 86.5 102 ASP A C 1
ATOM 789 O O . ASP A 1 102 ? -2.404 -80.562 -29.281 1 86.5 102 ASP A O 1
ATOM 793 N N . ILE A 1 103 ? -0.384 -79.875 -28.828 1 89.62 103 ILE A N 1
ATOM 794 C CA . ILE A 1 103 ? -0.515 -78.688 -29.594 1 89.62 103 ILE A CA 1
ATOM 795 C C . ILE A 1 103 ? -0.744 -79 -31.078 1 89.62 103 ILE A C 1
ATOM 797 O O . ILE A 1 103 ? -1.52 -78.312 -31.75 1 89.62 103 ILE A O 1
ATOM 801 N N . PHE A 1 104 ? -0.151 -79.938 -31.547 1 91.88 104 PHE A N 1
ATOM 802 C CA . PHE A 1 104 ? -0.255 -80.25 -32.969 1 91.88 104 PHE A CA 1
ATOM 803 C C . PHE A 1 104 ? -1.567 -81 -33.25 1 91.88 104 PHE A C 1
ATOM 805 O O . PHE A 1 104 ? -1.967 -81.062 -34.406 1 91.88 104 PHE A O 1
ATOM 812 N N . GLY A 1 105 ? -2.207 -81.438 -32.188 1 87.56 105 GLY A N 1
ATOM 813 C CA . GLY A 1 105 ? -3.584 -81.875 -32.344 1 87.56 105 GLY A CA 1
ATOM 814 C C . GLY A 1 105 ? -4.57 -80.75 -32.469 1 87.56 105 GLY A C 1
ATOM 815 O O . GLY A 1 105 ? -5.551 -80.812 -33.188 1 87.56 105 GLY A O 1
ATOM 816 N N . LYS A 1 106 ? -4.23 -79.75 -31.797 1 87.19 106 LYS A N 1
ATOM 817 C CA . LYS A 1 106 ? -5.133 -78.625 -31.734 1 87.19 106 LYS A CA 1
ATOM 818 C C . LYS A 1 106 ? -4.852 -77.625 -32.875 1 87.19 106 LYS A C 1
ATOM 820 O O . LYS A 1 106 ? -5.758 -76.938 -33.344 1 87.19 106 LYS A O 1
ATOM 825 N N . MET A 1 107 ? -3.607 -77.625 -33.219 1 89.06 107 MET A N 1
ATOM 826 C CA . MET A 1 107 ? -3.164 -76.75 -34.281 1 89.06 107 MET A CA 1
ATOM 827 C C . MET A 1 107 ? -2.312 -77.5 -35.281 1 89.06 107 MET A C 1
ATOM 829 O O . MET A 1 107 ? -1.083 -77.5 -35.219 1 89.06 107 MET A O 1
ATOM 833 N N . LYS A 1 108 ? -3.02 -78.062 -36.188 1 89.5 108 LYS A N 1
ATOM 834 C CA . LYS A 1 108 ? -2.348 -78.875 -37.156 1 89.5 108 LYS A CA 1
ATOM 835 C C . LYS A 1 108 ? -1.374 -78.062 -38 1 89.5 108 LYS A C 1
ATOM 837 O O . LYS A 1 108 ? -1.696 -77 -38.469 1 89.5 108 LYS A O 1
ATOM 842 N N . GLN A 1 109 ? -0.213 -78.625 -38.062 1 93.56 109 GLN A N 1
ATOM 843 C CA . GLN A 1 109 ? 0.832 -78 -38.875 1 93.56 109 GLN A CA 1
ATOM 844 C C . GLN A 1 109 ? 1.321 -78.938 -39.969 1 93.56 109 GLN A C 1
ATOM 846 O O . GLN A 1 109 ? 1.522 -80.125 -39.688 1 93.56 109 GLN A O 1
ATOM 851 N N . VAL A 1 110 ? 1.364 -78.375 -41.125 1 92.19 110 VAL A N 1
ATOM 852 C CA . VAL A 1 110 ? 1.924 -79.125 -42.219 1 92.19 110 VAL A CA 1
ATOM 853 C C . VAL A 1 110 ? 3.014 -78.312 -42.938 1 92.19 110 VAL A C 1
ATOM 855 O O . VAL A 1 110 ? 2.838 -77.938 -44.094 1 92.19 110 VAL A O 1
ATOM 858 N N . PRO A 1 111 ? 4.125 -78.188 -42.25 1 95.31 111 PRO A N 1
ATOM 859 C CA . PRO A 1 111 ? 5.199 -77.438 -42.844 1 95.31 111 PRO A CA 1
ATOM 860 C C . PRO A 1 111 ? 5.859 -78.125 -44.031 1 95.31 111 PRO A C 1
ATOM 862 O O . PRO A 1 111 ? 5.973 -79.375 -44.031 1 95.31 111 PRO A O 1
ATOM 865 N N . HIS A 1 112 ? 6.242 -77.375 -45 1 95 112 HIS A N 1
ATOM 866 C CA . HIS A 1 112 ? 6.883 -77.938 -46.188 1 95 112 HIS A CA 1
ATOM 867 C C . HIS A 1 112 ? 8.398 -78 -46 1 95 112 HIS A C 1
ATOM 869 O O . HIS A 1 112 ? 9.07 -78.75 -46.719 1 95 112 HIS A O 1
ATOM 875 N N . PHE A 1 113 ? 9.047 -77.25 -45.156 1 96.56 113 PHE A N 1
ATOM 876 C CA . PHE A 1 113 ? 10.453 -77.25 -44.781 1 96.56 113 PHE A CA 1
ATOM 877 C C . PHE A 1 113 ? 11.344 -77.062 -46 1 96.56 113 PHE A C 1
ATOM 879 O O . PHE A 1 113 ? 12.453 -77.562 -46.094 1 96.56 113 PHE A O 1
ATOM 886 N N . ARG A 1 114 ? 10.906 -76.312 -46.906 1 94.88 114 ARG A N 1
ATOM 887 C CA . ARG A 1 114 ? 11.586 -76.062 -48.188 1 94.88 114 ARG A CA 1
ATOM 888 C C . ARG A 1 114 ? 12.953 -75.438 -47.969 1 94.88 114 ARG A C 1
ATOM 890 O O . ARG A 1 114 ? 13.93 -75.812 -48.625 1 94.88 114 ARG A O 1
ATOM 897 N N . PRO A 1 115 ? 13.039 -74.562 -47.094 1 95.44 115 PRO A N 1
ATOM 898 C CA . PRO A 1 115 ? 14.336 -73.938 -46.906 1 95.44 115 PRO A CA 1
ATOM 899 C C . PRO A 1 115 ? 15.438 -74.938 -46.5 1 95.44 115 PRO A C 1
ATOM 901 O O . PRO A 1 115 ? 16.625 -74.625 -46.656 1 95.44 115 PRO A O 1
ATOM 904 N N . LEU A 1 116 ? 15.086 -76.062 -46.094 1 95.56 116 LEU A N 1
ATOM 905 C CA . LEU A 1 116 ? 16.062 -77.062 -45.594 1 95.56 116 LEU A CA 1
ATOM 906 C C . LEU A 1 116 ? 16.812 -77.688 -46.75 1 95.56 116 LEU A C 1
ATOM 908 O O . LEU A 1 116 ? 17.844 -78.312 -46.562 1 95.56 116 LEU A O 1
ATOM 912 N N . TYR A 1 117 ? 16.375 -77.438 -48 1 93.94 117 TYR A N 1
ATOM 913 C CA . TYR A 1 117 ? 17.078 -78 -49.156 1 93.94 117 TYR A CA 1
ATOM 914 C C . TYR A 1 117 ? 18.469 -77.375 -49.281 1 93.94 117 TYR A C 1
ATOM 916 O O . TYR A 1 117 ? 19.359 -77.938 -49.906 1 93.94 117 TYR A O 1
ATOM 924 N N . LYS A 1 118 ? 18.578 -76.25 -48.625 1 93.69 118 LYS A N 1
ATOM 925 C CA . LYS A 1 118 ? 19.859 -75.562 -48.688 1 93.69 118 LYS A CA 1
ATOM 926 C C . LYS A 1 118 ? 20.859 -76.125 -47.688 1 93.69 118 LYS A C 1
ATOM 928 O O . LYS A 1 118 ? 22.047 -75.812 -47.75 1 93.69 118 LYS A O 1
ATOM 933 N N . CYS A 1 119 ? 20.422 -77 -46.875 1 93 119 CYS A N 1
ATOM 934 C CA . CYS A 1 119 ? 21.281 -77.625 -45.844 1 93 119 CYS A CA 1
ATOM 935 C C . CYS A 1 119 ? 21.766 -79 -46.25 1 93 119 CYS A C 1
ATOM 937 O O . CYS A 1 119 ? 21.25 -79.562 -47.219 1 93 119 CYS A O 1
ATOM 939 N N . LYS A 1 120 ? 22.734 -79.438 -45.5 1 94.75 120 LYS A N 1
ATOM 940 C CA . LYS A 1 120 ? 23.203 -80.812 -45.719 1 94.75 120 LYS A CA 1
ATOM 941 C C . LYS A 1 120 ? 22.094 -81.812 -45.406 1 94.75 120 LYS A C 1
ATOM 943 O O . LYS A 1 120 ? 21.359 -81.625 -44.438 1 94.75 120 LYS A O 1
ATOM 948 N N . GLU A 1 121 ? 22.125 -82.812 -46.125 1 92 121 GLU A N 1
ATOM 949 C CA . GLU A 1 121 ? 21.047 -83.812 -46.031 1 92 121 GLU A CA 1
ATOM 950 C C . GLU A 1 121 ? 21 -84.438 -44.656 1 92 121 GLU A C 1
ATOM 952 O O . GLU A 1 121 ? 19.922 -84.688 -44.094 1 92 121 GLU A O 1
ATOM 957 N N . GLU A 1 122 ? 22.141 -84.562 -44.031 1 93.25 122 GLU A N 1
ATOM 958 C CA . GLU A 1 122 ? 22.234 -85.25 -42.719 1 93.25 122 GLU A CA 1
ATOM 959 C C . GLU A 1 122 ? 21.609 -84.438 -41.625 1 93.25 122 GLU A C 1
ATOM 961 O O . GLU A 1 122 ? 21.234 -84.938 -40.562 1 93.25 122 GLU A O 1
ATOM 966 N N . HIS A 1 123 ? 21.422 -83.188 -41.938 1 95 123 HIS A N 1
ATOM 967 C CA . HIS A 1 123 ? 20.969 -82.25 -40.875 1 95 123 HIS A CA 1
ATOM 968 C C . HIS A 1 123 ? 19.484 -81.938 -41.062 1 95 123 HIS A C 1
ATOM 970 O O . HIS A 1 123 ? 18.844 -81.438 -40.125 1 95 123 HIS A O 1
ATOM 976 N N . ARG A 1 124 ? 18.922 -82.312 -42.125 1 96.44 124 ARG A N 1
ATOM 977 C CA . ARG A 1 124 ? 17.609 -81.812 -42.5 1 96.44 124 ARG A CA 1
ATOM 978 C C . ARG A 1 124 ? 16.516 -82.312 -41.562 1 96.44 124 ARG A C 1
ATOM 980 O O . ARG A 1 124 ? 15.695 -81.5 -41.094 1 96.44 124 ARG A O 1
ATOM 987 N N . GLU A 1 125 ? 16.516 -83.625 -41.344 1 96.69 125 GLU A N 1
ATOM 988 C CA . GLU A 1 125 ? 15.508 -84.188 -40.438 1 96.69 125 GLU A CA 1
ATOM 989 C C . GLU A 1 125 ? 15.609 -83.562 -39.031 1 96.69 125 GLU A C 1
ATOM 991 O O . GLU A 1 125 ? 14.594 -83.188 -38.469 1 96.69 125 GLU A O 1
ATOM 996 N N . GLY A 1 126 ? 16.797 -83.5 -38.531 1 95.88 126 GLY A N 1
ATOM 997 C CA . GLY A 1 126 ? 17 -82.938 -37.219 1 95.88 126 GLY A CA 1
ATOM 998 C C . GLY A 1 126 ? 16.547 -81.5 -37.125 1 95.88 126 GLY A C 1
ATOM 999 O O . GLY A 1 126 ? 15.93 -81.062 -36.156 1 95.88 126 GLY A O 1
ATOM 1000 N N . MET A 1 127 ? 16.812 -80.75 -38.156 1 97.06 127 MET A N 1
ATOM 1001 C CA . MET A 1 127 ? 16.406 -79.312 -38.188 1 97.06 127 MET A CA 1
ATOM 1002 C C . MET A 1 127 ? 14.891 -79.188 -38.25 1 97.06 127 MET A C 1
ATOM 1004 O O . MET A 1 127 ? 14.32 -78.312 -37.594 1 97.06 127 MET A O 1
ATOM 1008 N N . ALA A 1 128 ? 14.312 -80.062 -39 1 96.88 128 ALA A N 1
ATOM 1009 C CA . ALA A 1 128 ? 12.852 -80.062 -39.062 1 96.88 128 ALA A CA 1
ATOM 1010 C C . ALA A 1 128 ? 12.234 -80.312 -37.688 1 96.88 128 ALA A C 1
ATOM 1012 O O . ALA A 1 128 ? 11.305 -79.625 -37.281 1 96.88 128 ALA A O 1
ATOM 1013 N N . ILE A 1 129 ? 12.758 -81.312 -37.031 1 96.69 129 ILE A N 1
ATOM 1014 C CA . ILE A 1 129 ? 12.305 -81.625 -35.688 1 96.69 129 ILE A CA 1
ATOM 1015 C C . ILE A 1 129 ? 12.5 -80.438 -34.781 1 96.69 129 ILE A C 1
ATOM 1017 O O . ILE A 1 129 ? 11.609 -80.062 -34 1 96.69 129 ILE A O 1
ATOM 1021 N N . GLY A 1 130 ? 13.609 -79.812 -34.906 1 97.06 130 GLY A N 1
ATOM 1022 C CA . GLY A 1 130 ? 13.883 -78.625 -34.125 1 97.06 130 GLY A CA 1
ATOM 1023 C C . GLY A 1 130 ? 12.852 -77.5 -34.344 1 97.06 130 GLY A C 1
ATOM 1024 O O . GLY A 1 130 ? 12.414 -76.875 -33.375 1 97.06 130 GLY A O 1
ATOM 1025 N N . HIS A 1 131 ? 12.492 -77.312 -35.562 1 97.75 131 HIS A N 1
ATOM 1026 C CA . HIS A 1 131 ? 11.492 -76.25 -35.844 1 97.75 131 HIS A CA 1
ATOM 1027 C C . HIS A 1 131 ? 10.141 -76.625 -35.25 1 97.75 131 HIS A C 1
ATOM 1029 O O . HIS A 1 131 ? 9.43 -75.75 -34.75 1 97.75 131 HIS A O 1
ATOM 1035 N N . MET A 1 132 ? 9.812 -77.938 -35.281 1 96.81 132 MET A N 1
ATOM 1036 C CA . MET A 1 132 ? 8.562 -78.438 -34.656 1 96.81 132 MET A CA 1
ATOM 1037 C C . MET A 1 132 ? 8.547 -78.125 -33.156 1 96.81 132 MET A C 1
ATOM 1039 O O . MET A 1 132 ? 7.562 -77.562 -32.656 1 96.81 132 MET A O 1
ATOM 1043 N N . VAL A 1 133 ? 9.656 -78.375 -32.562 1 96.75 133 VAL A N 1
ATOM 1044 C CA . VAL A 1 133 ? 9.797 -78.125 -31.125 1 96.75 133 VAL A CA 1
ATOM 1045 C C . VAL A 1 133 ? 9.75 -76.625 -30.844 1 96.75 133 VAL A C 1
ATOM 1047 O O . VAL A 1 133 ? 9.117 -76.188 -29.875 1 96.75 133 VAL A O 1
ATOM 1050 N N . THR A 1 134 ? 10.391 -75.875 -31.656 1 97.62 134 THR A N 1
ATOM 1051 C CA . THR A 1 134 ? 10.391 -74.438 -31.5 1 97.62 134 THR A CA 1
ATOM 1052 C C . THR A 1 134 ? 8.969 -73.875 -31.594 1 97.62 134 THR A C 1
ATOM 1054 O O . THR A 1 134 ? 8.586 -73 -30.797 1 97.62 134 THR A O 1
ATOM 1057 N N . PHE A 1 135 ? 8.18 -74.312 -32.594 1 97.44 135 PHE A N 1
ATOM 1058 C CA . PHE A 1 135 ? 6.797 -73.875 -32.75 1 97.44 135 PHE A CA 1
ATOM 1059 C C . PHE A 1 135 ? 6.004 -74.125 -31.453 1 97.44 135 PHE A C 1
ATOM 1061 O O . PHE A 1 135 ? 5.34 -73.25 -30.938 1 97.44 135 PHE A O 1
ATOM 1068 N N . ALA A 1 136 ? 6.184 -75.375 -30.969 1 95.75 136 ALA A N 1
ATOM 1069 C CA . ALA A 1 136 ? 5.473 -75.75 -29.75 1 95.75 136 ALA A CA 1
ATOM 1070 C C . ALA A 1 136 ? 5.902 -74.875 -28.594 1 95.75 136 ALA A C 1
ATOM 1072 O O . ALA A 1 136 ? 5.066 -74.438 -27.797 1 95.75 136 ALA A O 1
ATOM 1073 N N . GLY A 1 137 ? 7.16 -74.625 -28.484 1 95.94 137 GLY A N 1
ATOM 1074 C CA . GLY A 1 137 ? 7.688 -73.75 -27.453 1 95.94 137 GLY A CA 1
ATOM 1075 C C . GLY A 1 137 ? 7.141 -72.312 -27.531 1 95.94 137 GLY A C 1
ATOM 1076 O O . GLY A 1 137 ? 6.891 -71.688 -26.5 1 95.94 137 GLY A O 1
ATOM 1077 N N . LEU A 1 138 ? 6.977 -71.812 -28.734 1 96.94 138 LEU A N 1
ATOM 1078 C CA . LEU A 1 138 ? 6.477 -70.438 -28.922 1 96.94 138 LEU A CA 1
ATOM 1079 C C . LEU A 1 138 ? 5.016 -70.375 -28.5 1 96.94 138 LEU A C 1
ATOM 1081 O O . LEU A 1 138 ? 4.59 -69.312 -27.984 1 96.94 138 LEU A O 1
ATOM 1085 N N . VAL A 1 139 ? 4.266 -71.438 -28.797 1 94.69 139 VAL A N 1
ATOM 1086 C CA . VAL A 1 139 ? 2.877 -71.438 -28.344 1 94.69 139 VAL A CA 1
ATOM 1087 C C . VAL A 1 139 ? 2.82 -71.25 -26.828 1 94.69 139 VAL A C 1
ATOM 1089 O O . VAL A 1 139 ? 2.057 -70.438 -26.328 1 94.69 139 VAL A O 1
ATOM 1092 N N . ASP A 1 140 ? 3.664 -72 -26.156 1 92.88 140 ASP A N 1
ATOM 1093 C CA . ASP A 1 140 ? 3.73 -71.938 -24.688 1 92.88 140 ASP A CA 1
ATOM 1094 C C . ASP A 1 140 ? 4.184 -70.562 -24.25 1 92.88 140 ASP A C 1
ATOM 1096 O O . ASP A 1 140 ? 3.588 -69.938 -23.344 1 92.88 140 ASP A O 1
ATOM 1100 N N . ARG A 1 141 ? 5.152 -70.062 -24.859 1 95 141 ARG A N 1
ATOM 1101 C CA . ARG A 1 141 ? 5.719 -68.75 -24.5 1 95 141 ARG A CA 1
ATOM 1102 C C . ARG A 1 141 ? 4.684 -67.625 -24.656 1 95 141 ARG A C 1
ATOM 1104 O O . ARG A 1 141 ? 4.531 -66.75 -23.781 1 95 141 ARG A O 1
ATOM 1111 N N . ILE A 1 142 ? 3.984 -67.625 -25.781 1 96.31 142 ILE A N 1
ATOM 1112 C CA . ILE A 1 142 ? 3.006 -66.562 -26.062 1 96.31 142 ILE A CA 1
ATOM 1113 C C . ILE A 1 142 ? 1.861 -66.625 -25.062 1 96.31 142 ILE A C 1
ATOM 1115 O O . ILE A 1 142 ? 1.34 -65.625 -24.625 1 96.31 142 ILE A O 1
ATOM 1119 N N . SER A 1 143 ? 1.515 -67.875 -24.672 1 92.31 143 SER A N 1
ATOM 1120 C CA . SER A 1 143 ? 0.425 -68.062 -23.719 1 92.31 143 SER A CA 1
ATOM 1121 C C . SER A 1 143 ? 0.795 -67.562 -22.344 1 92.31 143 SER A C 1
ATOM 1123 O O . SER A 1 143 ? -0.083 -67.25 -21.516 1 92.31 143 SER A O 1
ATOM 1125 N N . ARG A 1 144 ? 2.084 -67.375 -22.062 1 93.25 144 ARG A N 1
ATOM 1126 C CA . ARG A 1 144 ? 2.529 -67 -20.719 1 93.25 144 ARG A CA 1
ATOM 1127 C C . ARG A 1 144 ? 3.039 -65.562 -20.719 1 93.25 144 ARG A C 1
ATOM 1129 O O . ARG A 1 144 ? 3.562 -65.062 -19.719 1 93.25 144 ARG A O 1
ATOM 1136 N N . MET A 1 145 ? 2.9 -64.938 -21.812 1 95.12 145 MET A N 1
ATOM 1137 C CA . MET A 1 145 ? 3.398 -63.562 -21.922 1 95.12 145 MET A CA 1
ATOM 1138 C C . MET A 1 145 ? 2.695 -62.656 -20.922 1 95.12 145 MET A C 1
ATOM 1140 O O . MET A 1 145 ? 1.488 -62.781 -20.703 1 95.12 145 MET A O 1
ATOM 1144 N N . GLN A 1 146 ? 3.463 -61.719 -20.328 1 95.38 146 GLN A N 1
ATOM 1145 C CA . GLN A 1 146 ? 2.949 -60.75 -19.375 1 95.38 146 GLN A CA 1
ATOM 1146 C C . GLN A 1 146 ? 3.176 -59.312 -19.859 1 95.38 146 GLN A C 1
ATOM 1148 O O . GLN A 1 146 ? 4.109 -59.062 -20.609 1 95.38 146 GLN A O 1
ATOM 1153 N N . VAL A 1 147 ? 2.365 -58.531 -19.359 1 93.94 147 VAL A N 1
ATOM 1154 C CA . VAL A 1 147 ? 2.414 -57.156 -19.797 1 93.94 147 VAL A CA 1
ATOM 1155 C C . VAL A 1 147 ? 3.748 -56.531 -19.391 1 93.94 147 VAL A C 1
ATOM 1157 O O . VAL A 1 147 ? 4.254 -55.625 -20.078 1 93.94 147 VAL A O 1
ATOM 1160 N N . ASP A 1 148 ? 4.371 -57.031 -18.328 1 94.12 148 ASP A N 1
ATOM 1161 C CA . ASP A 1 148 ? 5.602 -56.438 -17.812 1 94.12 148 ASP A CA 1
ATOM 1162 C C . ASP A 1 148 ? 6.828 -57.062 -18.484 1 94.12 148 ASP A C 1
ATOM 1164 O O . ASP A 1 148 ? 7.961 -56.656 -18.203 1 94.12 148 ASP A O 1
ATOM 1168 N N . ASP A 1 149 ? 6.559 -58.031 -19.406 1 95.38 149 ASP A N 1
ATOM 1169 C CA . ASP A 1 149 ? 7.691 -58.562 -20.156 1 95.38 149 ASP A CA 1
ATOM 1170 C C . ASP A 1 149 ? 8.328 -57.469 -21.031 1 95.38 149 ASP A C 1
ATOM 1172 O O . ASP A 1 149 ? 7.684 -56.469 -21.375 1 95.38 149 ASP A O 1
ATOM 1176 N N . ARG A 1 150 ? 9.609 -57.656 -21.266 1 93.12 150 ARG A N 1
ATOM 1177 C CA . ARG A 1 150 ? 10.328 -56.719 -22.109 1 93.12 150 ARG A CA 1
ATOM 1178 C C . ARG A 1 150 ? 9.75 -56.656 -23.516 1 93.12 150 ARG A C 1
ATOM 1180 O O . ARG A 1 150 ? 9.375 -57.719 -24.062 1 93.12 150 ARG A O 1
ATOM 1187 N N . VAL A 1 151 ? 9.727 -55.5 -24.047 1 94.56 151 VAL A N 1
ATOM 1188 C CA . VAL A 1 151 ? 9.227 -55.312 -25.406 1 94.56 151 VAL A CA 1
ATOM 1189 C C . VAL A 1 151 ? 10.047 -56.156 -26.375 1 94.56 151 VAL A C 1
ATOM 1191 O O . VAL A 1 151 ? 9.516 -56.688 -27.344 1 94.56 151 VAL A O 1
ATOM 1194 N N . THR A 1 152 ? 11.281 -56.312 -26.203 1 95 152 THR A N 1
ATOM 1195 C CA . THR A 1 152 ? 12.188 -57.094 -27.062 1 95 152 THR A CA 1
ATOM 1196 C C . THR A 1 152 ? 11.758 -58.531 -27.125 1 95 152 THR A C 1
ATOM 1198 O O . THR A 1 152 ? 11.914 -59.188 -28.172 1 95 152 THR A O 1
ATOM 1201 N N . SER A 1 153 ? 11.211 -59.062 -25.969 1 95.75 153 SER A N 1
ATOM 1202 C CA . SER A 1 153 ? 10.719 -60.438 -25.953 1 95.75 153 SER A CA 1
ATOM 1203 C C . SER A 1 153 ? 9.586 -60.625 -26.953 1 95.75 153 SER A C 1
ATOM 1205 O O . SER A 1 153 ? 9.539 -61.625 -27.656 1 95.75 153 SER A O 1
ATOM 1207 N N . PHE A 1 154 ? 8.711 -59.656 -27.047 1 96.81 154 PHE A N 1
ATOM 1208 C CA . PHE A 1 154 ? 7.613 -59.719 -28 1 96.81 154 PHE A CA 1
ATOM 1209 C C . PHE A 1 154 ? 8.141 -59.719 -29.438 1 96.81 154 PHE A C 1
ATOM 1211 O O . PHE A 1 154 ? 7.723 -60.531 -30.25 1 96.81 154 PHE A O 1
ATOM 1218 N N . HIS A 1 155 ? 9.109 -58.844 -29.688 1 96.69 155 HIS A N 1
ATOM 1219 C CA . HIS A 1 155 ? 9.68 -58.75 -31.016 1 96.69 155 HIS A CA 1
ATOM 1220 C C . HIS A 1 155 ? 10.422 -60 -31.406 1 96.69 155 HIS A C 1
ATOM 1222 O O . HIS A 1 155 ? 10.289 -60.5 -32.531 1 96.69 155 HIS A O 1
ATOM 1228 N N . SER A 1 156 ? 11.172 -60.5 -30.453 1 97.25 156 SER A N 1
ATOM 1229 C CA . SER A 1 156 ? 11.906 -61.75 -30.703 1 97.25 156 SER A CA 1
ATOM 1230 C C . SER A 1 156 ? 10.961 -62.875 -31.031 1 97.25 156 SER A C 1
ATOM 1232 O O . SER A 1 156 ? 11.227 -63.656 -31.953 1 97.25 156 SER A O 1
ATOM 1234 N N . THR A 1 157 ? 9.906 -62.969 -30.297 1 97.88 157 THR A N 1
ATOM 1235 C CA . THR A 1 157 ? 8.891 -63.969 -30.547 1 97.88 157 THR A CA 1
ATOM 1236 C C . THR A 1 157 ? 8.312 -63.812 -31.953 1 97.88 157 THR A C 1
ATOM 1238 O O . THR A 1 157 ? 8.227 -64.812 -32.719 1 97.88 157 THR A O 1
ATOM 1241 N N . LEU A 1 158 ? 7.969 -62.625 -32.344 1 97.88 158 LEU A N 1
ATOM 1242 C CA . LEU A 1 158 ? 7.387 -62.375 -33.656 1 97.88 158 LEU A CA 1
ATOM 1243 C C . LEU A 1 158 ? 8.391 -62.656 -34.781 1 97.88 158 LEU A C 1
ATOM 1245 O O . LEU A 1 158 ? 8.023 -63.188 -35.812 1 97.88 158 LEU A O 1
ATOM 1249 N N . GLU A 1 159 ? 9.633 -62.375 -34.531 1 97.94 159 GLU A N 1
ATOM 1250 C CA . GLU A 1 159 ? 10.688 -62.688 -35.5 1 97.94 159 GLU A CA 1
ATOM 1251 C C . GLU A 1 159 ? 10.844 -64.188 -35.688 1 97.94 159 GLU A C 1
ATOM 1253 O O . GLU A 1 159 ? 10.977 -64.688 -36.812 1 97.94 159 GLU A O 1
ATOM 1258 N N . THR A 1 160 ? 10.852 -64.875 -34.594 1 98.19 160 THR A N 1
ATOM 1259 C CA . THR A 1 160 ? 10.977 -66.375 -34.656 1 98.19 160 THR A CA 1
ATOM 1260 C C . THR A 1 160 ? 9.789 -66.938 -35.406 1 98.19 160 THR A C 1
ATOM 1262 O O . THR A 1 160 ? 9.961 -67.875 -36.219 1 98.19 160 THR A O 1
ATOM 1265 N N . LEU A 1 161 ? 8.633 -66.438 -35.156 1 98.19 161 LEU A N 1
ATOM 1266 C CA . LEU A 1 161 ? 7.449 -66.875 -35.875 1 98.19 161 LEU A CA 1
ATOM 1267 C C . LEU A 1 161 ? 7.602 -66.688 -37.375 1 98.19 161 LEU A C 1
ATOM 1269 O O . LEU A 1 161 ? 7.27 -67.562 -38.188 1 98.19 161 LEU A O 1
ATOM 1273 N N . GLN A 1 162 ? 8.094 -65.562 -37.719 1 97.62 162 GLN A N 1
ATOM 1274 C CA . GLN A 1 162 ? 8.32 -65.25 -39.156 1 97.62 162 GLN A CA 1
ATOM 1275 C C . GLN A 1 162 ? 9.297 -66.25 -39.781 1 97.62 162 GLN A C 1
ATOM 1277 O O . GLN A 1 162 ? 9.109 -66.625 -40.906 1 97.62 162 GLN A O 1
ATOM 1282 N N . GLU A 1 163 ? 10.297 -66.625 -39 1 97.62 163 GLU A N 1
ATOM 1283 C CA . GLU A 1 163 ? 11.25 -67.625 -39.469 1 97.62 163 GLU A CA 1
ATOM 1284 C C . GLU A 1 163 ? 10.562 -68.938 -39.719 1 97.62 163 GLU A C 1
ATOM 1286 O O . GLU A 1 163 ? 10.812 -69.625 -40.719 1 97.62 163 GLU A O 1
ATOM 1291 N N . LEU A 1 164 ? 9.695 -69.312 -38.812 1 98.19 164 LEU A N 1
ATOM 1292 C CA . LEU A 1 164 ? 8.984 -70.562 -38.969 1 98.19 164 LEU A CA 1
ATOM 1293 C C . LEU A 1 164 ? 8.031 -70.562 -40.156 1 98.19 164 LEU A C 1
ATOM 1295 O O . LEU A 1 164 ? 7.84 -71.562 -40.812 1 98.19 164 LEU A O 1
ATOM 1299 N N . GLU A 1 165 ? 7.504 -69.375 -40.344 1 98 165 GLU A N 1
ATOM 1300 C CA . GLU A 1 165 ? 6.602 -69.188 -41.469 1 98 165 GLU A CA 1
ATOM 1301 C C . GLU A 1 165 ? 7.305 -69.562 -42.812 1 98 165 GLU A C 1
ATOM 1303 O O . GLU A 1 165 ? 6.699 -70.125 -43.719 1 98 165 GLU A O 1
ATOM 1308 N N . LYS A 1 166 ? 8.531 -69.25 -42.906 1 96.69 166 LYS A N 1
ATOM 1309 C CA . LYS A 1 166 ? 9.32 -69.562 -44.094 1 96.69 166 LYS A CA 1
ATOM 1310 C C . LYS A 1 166 ? 9.383 -71.062 -44.344 1 96.69 166 LYS A C 1
ATOM 1312 O O . LYS A 1 166 ? 9.539 -71.5 -45.5 1 96.69 166 LYS A O 1
ATOM 1317 N N . HIS A 1 167 ? 9.289 -71.812 -43.281 1 97.19 167 HIS A N 1
ATOM 1318 C CA . HIS A 1 167 ? 9.367 -73.25 -43.375 1 97.19 167 HIS A CA 1
ATOM 1319 C C . HIS A 1 167 ? 7.988 -73.875 -43.594 1 97.19 167 HIS A C 1
ATOM 1321 O O . HIS A 1 167 ? 7.852 -75.125 -43.656 1 97.19 167 HIS A O 1
ATOM 1327 N N . GLY A 1 168 ? 6.965 -72.938 -43.625 1 96.75 168 GLY A N 1
ATOM 1328 C CA . GLY A 1 168 ? 5.637 -73.438 -43.969 1 96.75 168 GLY A CA 1
ATOM 1329 C C . GLY A 1 168 ? 4.711 -73.562 -42.781 1 96.75 168 GLY A C 1
ATOM 1330 O O . GLY A 1 168 ? 3.605 -74.125 -42.906 1 96.75 168 GLY A O 1
ATOM 1331 N N . PHE A 1 169 ? 5.141 -73.125 -41.594 1 97.44 169 PHE A N 1
ATOM 1332 C CA . PHE A 1 169 ? 4.258 -73.125 -40.438 1 97.44 169 PHE A CA 1
ATOM 1333 C C . PHE A 1 169 ? 3.154 -72.062 -40.594 1 97.44 169 PHE A C 1
ATOM 1335 O O . PHE A 1 169 ? 3.393 -71 -41.094 1 97.44 169 PHE A O 1
ATOM 1342 N N . ASP A 1 170 ? 1.938 -72.438 -40.219 1 96.44 170 ASP A N 1
ATOM 1343 C CA . ASP A 1 170 ? 0.885 -71.438 -40.062 1 96.44 170 ASP A CA 1
ATOM 1344 C C . ASP A 1 170 ? 1.021 -70.688 -38.719 1 96.44 170 ASP A C 1
ATOM 1346 O O . ASP A 1 170 ? 0.709 -71.25 -37.656 1 96.44 170 ASP A O 1
ATOM 1350 N N . ILE A 1 171 ? 1.438 -69.5 -38.812 1 95.94 171 ILE A N 1
ATOM 1351 C CA . ILE A 1 171 ? 1.724 -68.75 -37.562 1 95.94 171 ILE A CA 1
ATOM 1352 C C . ILE A 1 171 ? 0.66 -67.688 -37.344 1 95.94 171 ILE A C 1
ATOM 1354 O O . ILE A 1 171 ? 0.797 -66.812 -36.469 1 95.94 171 ILE A O 1
ATOM 1358 N N . SER A 1 172 ? -0.361 -67.562 -38.156 1 95 172 SER A N 1
ATOM 1359 C CA . SER A 1 172 ? -1.311 -66.5 -38.188 1 95 172 SER A CA 1
ATOM 1360 C C . SER A 1 172 ? -1.916 -66.25 -36.812 1 95 172 SER A C 1
ATOM 1362 O O . SER A 1 172 ? -1.913 -65.062 -36.344 1 95 172 SER A O 1
ATOM 1364 N N . VAL A 1 173 ? -2.344 -67.312 -36.125 1 94.19 173 VAL A N 1
ATOM 1365 C CA . VAL A 1 173 ? -3.014 -67.125 -34.844 1 94.19 173 VAL A CA 1
ATOM 1366 C C . VAL A 1 173 ? -2.025 -66.625 -33.781 1 94.19 173 VAL A C 1
ATOM 1368 O O . VAL A 1 173 ? -2.34 -65.75 -33.031 1 94.19 173 VAL A O 1
ATOM 1371 N N . LEU A 1 174 ? -0.852 -67.25 -33.844 1 96.38 174 LEU A N 1
ATOM 1372 C CA . LEU A 1 174 ? 0.17 -66.875 -32.875 1 96.38 174 LEU A CA 1
ATOM 1373 C C . LEU A 1 174 ? 0.66 -65.438 -33.094 1 96.38 174 LEU A C 1
ATOM 1375 O O . LEU A 1 174 ? 0.826 -64.688 -32.156 1 96.38 174 LEU A O 1
ATOM 1379 N N . ARG A 1 175 ? 0.836 -65.125 -34.375 1 97 175 ARG A N 1
ATOM 1380 C CA . ARG A 1 175 ? 1.277 -63.781 -34.75 1 97 175 ARG A CA 1
ATOM 1381 C C . ARG A 1 175 ? 0.255 -62.719 -34.312 1 97 175 ARG A C 1
ATOM 1383 O O . ARG A 1 175 ? 0.618 -61.688 -33.75 1 97 175 ARG A O 1
ATOM 1390 N N . ASN A 1 176 ? -0.975 -63 -34.562 1 96.19 176 ASN A N 1
ATOM 1391 C CA . ASN A 1 176 ? -2.031 -62.062 -34.188 1 96.19 176 ASN A CA 1
ATOM 1392 C C . ASN A 1 176 ? -2.092 -61.844 -32.688 1 96.19 176 ASN A C 1
ATOM 1394 O O . ASN A 1 176 ? -2.203 -60.719 -32.219 1 96.19 176 ASN A O 1
ATOM 1398 N N . ARG A 1 177 ? -1.961 -62.969 -31.953 1 96.5 177 ARG A N 1
ATOM 1399 C CA . ARG A 1 177 ? -1.99 -62.906 -30.5 1 96.5 177 ARG A CA 1
ATOM 1400 C C . ARG A 1 177 ? -0.826 -62.062 -29.984 1 96.5 177 ARG A C 1
ATOM 1402 O O . ARG A 1 177 ? -1.026 -61.125 -29.203 1 96.5 177 ARG A O 1
ATOM 1409 N N . ALA A 1 178 ? 0.318 -62.406 -30.406 1 97.25 178 ALA A N 1
ATOM 1410 C CA . ALA A 1 178 ? 1.519 -61.719 -29.938 1 97.25 178 ALA A CA 1
ATOM 1411 C C . ALA A 1 178 ? 1.497 -60.25 -30.344 1 97.25 178 ALA A C 1
ATOM 1413 O O . ALA A 1 178 ? 1.854 -59.375 -29.547 1 97.25 178 ALA A O 1
ATOM 1414 N N . SER A 1 179 ? 1.001 -60 -31.594 1 97.44 179 SER A N 1
ATOM 1415 C CA . SER A 1 179 ? 0.939 -58.625 -32.094 1 97.44 179 SER A CA 1
ATOM 1416 C C . SER A 1 179 ? -0.068 -57.812 -31.312 1 97.44 179 SER A C 1
ATOM 1418 O O . SER A 1 179 ? 0.185 -56.625 -31.016 1 97.44 179 SER A O 1
ATOM 1420 N N . THR A 1 180 ? -1.206 -58.344 -31.016 1 97.56 180 THR A N 1
ATOM 1421 C CA . THR A 1 180 ? -2.232 -57.656 -30.266 1 97.56 180 THR A CA 1
ATOM 1422 C C . THR A 1 180 ? -1.752 -57.344 -28.844 1 97.56 180 THR A C 1
ATOM 1424 O O . THR A 1 180 ? -1.928 -56.25 -28.344 1 97.56 180 THR A O 1
ATOM 1427 N N . LEU A 1 181 ? -1.121 -58.344 -28.234 1 97.88 181 LEU A N 1
ATOM 1428 C CA . LEU A 1 181 ? -0.57 -58.125 -26.891 1 97.88 181 LEU A CA 1
ATOM 1429 C C . LEU A 1 181 ? 0.472 -57.031 -26.891 1 97.88 181 LEU A C 1
ATOM 1431 O O . LEU A 1 181 ? 0.481 -56.156 -26 1 97.88 181 LEU A O 1
ATOM 1435 N N . LEU A 1 182 ? 1.278 -57.031 -27.922 1 97.81 182 LEU A N 1
ATOM 1436 C CA . LEU A 1 182 ? 2.291 -56 -28.047 1 97.81 182 LEU A CA 1
ATOM 1437 C C . LEU A 1 182 ? 1.643 -54.625 -28.219 1 97.81 182 LEU A C 1
ATOM 1439 O O . LEU A 1 182 ? 2.09 -53.656 -27.609 1 97.81 182 LEU A O 1
ATOM 1443 N N . SER A 1 183 ? 0.622 -54.562 -29.047 1 97.75 183 SER A N 1
ATOM 1444 C CA . SER A 1 183 ? -0.091 -53.312 -29.266 1 97.75 183 SER A CA 1
ATOM 1445 C C . SER A 1 183 ? -0.671 -52.75 -27.969 1 97.75 183 SER A C 1
ATOM 1447 O O . SER A 1 183 ? -0.566 -51.562 -27.688 1 97.75 183 SER A O 1
ATOM 1449 N N . ILE A 1 184 ? -1.278 -53.594 -27.125 1 98.06 184 ILE A N 1
ATOM 1450 C CA . ILE A 1 184 ? -1.846 -53.188 -25.844 1 98.06 184 ILE A CA 1
ATOM 1451 C C . ILE A 1 184 ? -0.737 -52.656 -24.938 1 98.06 184 ILE A C 1
ATOM 1453 O O . ILE A 1 184 ? -0.898 -51.656 -24.266 1 98.06 184 ILE A O 1
ATOM 1457 N N . LYS A 1 185 ? 0.34 -53.406 -24.938 1 97.44 185 LYS A N 1
ATOM 1458 C CA . LYS A 1 185 ? 1.484 -53 -24.125 1 97.44 185 LYS A CA 1
ATOM 1459 C C . LYS A 1 185 ? 1.973 -51.625 -24.516 1 97.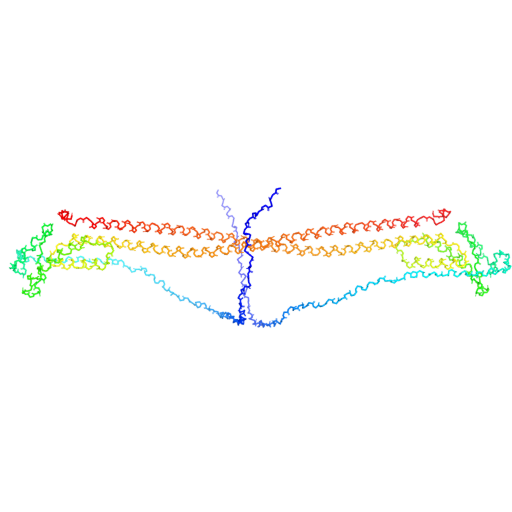44 185 LYS A C 1
ATOM 1461 O O . LYS A 1 185 ? 2.271 -50.781 -23.656 1 97.44 185 LYS A O 1
ATOM 1466 N N . ASP A 1 186 ? 2.055 -51.344 -25.828 1 96.81 186 ASP A N 1
ATOM 1467 C CA . ASP A 1 186 ? 2.496 -50.062 -26.344 1 96.81 186 ASP A CA 1
ATOM 1468 C C . ASP A 1 186 ? 1.551 -48.938 -25.906 1 96.81 186 ASP A C 1
ATOM 1470 O O . ASP A 1 186 ? 1.996 -47.844 -25.5 1 96.81 186 ASP A O 1
ATOM 1474 N N . ARG A 1 187 ? 0.306 -49.188 -25.938 1 97.44 187 ARG A N 1
ATOM 1475 C CA . ARG A 1 187 ? -0.684 -48.219 -25.516 1 97.44 187 ARG A CA 1
ATOM 1476 C C . ARG A 1 187 ? -0.556 -47.938 -24.031 1 97.44 187 ARG A C 1
ATOM 1478 O O . ARG A 1 187 ? -0.658 -46.781 -23.594 1 97.44 187 ARG A O 1
ATOM 1485 N N . GLN A 1 188 ? -0.302 -48.969 -23.281 1 97.81 188 GLN A N 1
ATOM 1486 C CA . GLN A 1 188 ? -0.119 -48.812 -21.844 1 97.81 188 GLN A CA 1
ATOM 1487 C C . GLN A 1 188 ? 1.11 -47.938 -21.547 1 97.81 188 GLN A C 1
ATOM 1489 O O . GLN A 1 188 ? 1.068 -47.062 -20.688 1 97.81 188 GLN A O 1
ATOM 1494 N N . ALA A 1 189 ? 2.178 -48.25 -22.234 1 96.56 189 ALA A N 1
ATOM 1495 C CA . ALA A 1 189 ? 3.42 -47.5 -22.031 1 96.56 189 ALA A CA 1
ATOM 1496 C C . ALA A 1 189 ? 3.236 -46.031 -22.375 1 96.56 189 ALA A C 1
ATOM 1498 O O . ALA A 1 189 ? 3.756 -45.156 -21.672 1 96.56 189 ALA A O 1
ATOM 1499 N N . ARG A 1 190 ? 2.494 -45.781 -23.406 1 97.12 190 ARG A N 1
ATOM 1500 C CA . ARG A 1 190 ? 2.232 -44.375 -23.812 1 97.12 190 ARG A CA 1
ATOM 1501 C C . ARG A 1 190 ? 1.396 -43.656 -22.766 1 97.12 190 ARG A C 1
ATOM 1503 O O . ARG A 1 190 ? 1.692 -42.5 -22.422 1 97.12 190 ARG A O 1
ATOM 1510 N N . ALA A 1 191 ? 0.407 -44.312 -22.25 1 97.94 191 ALA A N 1
ATOM 1511 C CA . ALA A 1 191 ? -0.423 -43.719 -21.203 1 97.94 191 ALA A CA 1
ATOM 1512 C C . ALA A 1 191 ? 0.404 -43.406 -19.969 1 97.94 191 ALA A C 1
ATOM 1514 O O . ALA A 1 191 ? 0.237 -42.375 -19.344 1 97.94 191 ALA A O 1
ATOM 1515 N N . ARG A 1 192 ? 1.241 -44.344 -19.609 1 97.69 192 ARG A N 1
ATOM 1516 C CA . ARG A 1 192 ? 2.113 -44.156 -18.469 1 97.69 192 ARG A CA 1
ATOM 1517 C C . ARG A 1 192 ? 3.039 -42.969 -18.672 1 97.69 192 ARG A C 1
ATOM 1519 O O . ARG A 1 192 ? 3.252 -42.156 -17.75 1 97.69 192 ARG A O 1
ATOM 1526 N N . HIS A 1 193 ? 3.605 -42.906 -19.828 1 97.56 193 HIS A N 1
ATOM 1527 C CA . HIS A 1 193 ? 4.48 -41.781 -20.172 1 97.56 193 HIS A CA 1
ATOM 1528 C C . HIS A 1 193 ? 3.74 -40.438 -20.062 1 97.56 193 HIS A C 1
ATOM 1530 O O . HIS A 1 193 ? 4.242 -39.5 -19.453 1 97.56 193 HIS A O 1
ATOM 1536 N N . ASP A 1 194 ? 2.586 -40.344 -20.609 1 98.12 194 ASP A N 1
ATOM 1537 C CA . ASP A 1 194 ? 1.771 -39.125 -20.562 1 98.12 194 ASP A CA 1
ATOM 1538 C C . ASP A 1 194 ? 1.446 -38.75 -19.125 1 98.12 194 ASP A C 1
ATOM 1540 O O . ASP A 1 194 ? 1.467 -37.562 -18.766 1 98.12 194 ASP A O 1
ATOM 1544 N N . SER A 1 195 ? 1.134 -39.781 -18.328 1 98.25 195 SER A N 1
ATOM 1545 C CA . SER A 1 195 ? 0.827 -39.531 -16.922 1 98.25 195 SER A CA 1
ATOM 1546 C C . SER A 1 195 ? 2.023 -38.938 -16.188 1 98.25 195 SER A C 1
ATOM 1548 O O . SER A 1 195 ? 1.88 -37.969 -15.438 1 98.25 195 SER A O 1
ATOM 1550 N N . LYS A 1 196 ? 3.143 -39.469 -16.406 1 97.88 196 LYS A N 1
ATOM 1551 C CA . LYS A 1 196 ? 4.359 -38.969 -15.766 1 97.88 196 LYS A CA 1
ATOM 1552 C C . LYS A 1 196 ? 4.684 -37.562 -16.203 1 97.88 196 LYS A C 1
ATOM 1554 O O . LYS A 1 196 ? 5.121 -36.719 -15.391 1 97.88 196 LYS A O 1
ATOM 1559 N N . GLU A 1 197 ? 4.516 -37.281 -17.453 1 97.88 197 GLU A N 1
ATOM 1560 C CA . GLU A 1 197 ? 4.742 -35.938 -17.969 1 97.88 197 GLU A CA 1
ATOM 1561 C C . GLU A 1 197 ? 3.791 -34.938 -17.328 1 97.88 197 GLU A C 1
ATOM 1563 O O . GLU A 1 197 ? 4.195 -33.844 -16.969 1 97.88 197 GLU A O 1
ATOM 1568 N N . ALA A 1 198 ? 2.559 -35.312 -17.172 1 98.19 198 ALA A N 1
ATOM 1569 C CA . ALA A 1 198 ? 1.577 -34.469 -16.516 1 98.19 198 ALA A CA 1
ATOM 1570 C C . ALA A 1 198 ? 1.967 -34.188 -15.07 1 98.19 198 ALA A C 1
ATOM 1572 O O . ALA A 1 198 ? 1.877 -33.062 -14.586 1 98.19 198 ALA A O 1
ATOM 1573 N N . GLU A 1 199 ? 2.385 -35.219 -14.375 1 98.19 199 GLU A N 1
ATOM 1574 C CA . GLU A 1 199 ? 2.826 -35.062 -12.992 1 98.19 199 GLU A CA 1
ATOM 1575 C C . GLU A 1 199 ? 3.977 -34.062 -12.875 1 98.19 199 GLU A C 1
ATOM 1577 O O . GLU A 1 199 ? 3.99 -33.25 -11.969 1 98.19 199 GLU A O 1
ATOM 1582 N N . ARG A 1 200 ? 4.895 -34.188 -13.75 1 98 200 ARG A N 1
ATOM 1583 C CA . ARG A 1 200 ? 6.027 -33.281 -13.766 1 98 200 ARG A CA 1
ATOM 1584 C C . ARG A 1 200 ? 5.562 -31.828 -13.953 1 98 200 ARG A C 1
ATOM 1586 O O . ARG A 1 200 ? 6.012 -30.938 -13.242 1 98 200 ARG A O 1
ATOM 1593 N N . LYS A 1 201 ? 4.656 -31.609 -14.836 1 98.31 201 LYS A N 1
ATOM 1594 C CA . LYS A 1 201 ? 4.137 -30.281 -15.117 1 98.31 201 LYS A CA 1
ATOM 1595 C C . LYS A 1 201 ? 3.348 -29.734 -13.93 1 98.31 201 LYS A C 1
ATOM 1597 O O . LYS A 1 201 ? 3.422 -28.547 -13.625 1 98.31 201 LYS A O 1
ATOM 1602 N N . ILE A 1 202 ? 2.607 -30.547 -13.273 1 98.5 202 ILE A N 1
ATOM 1603 C CA . ILE A 1 202 ? 1.861 -30.156 -12.086 1 98.5 202 ILE A CA 1
ATOM 1604 C C . ILE A 1 202 ? 2.828 -29.672 -11.008 1 98.5 202 ILE A C 1
ATOM 1606 O O . ILE A 1 202 ? 2.602 -28.625 -10.398 1 98.5 202 ILE A O 1
ATOM 1610 N N . ASN A 1 203 ? 3.863 -30.422 -10.805 1 98.06 203 ASN A N 1
ATOM 1611 C CA . ASN A 1 203 ? 4.855 -30.031 -9.805 1 98.06 203 ASN A CA 1
ATOM 1612 C C . ASN A 1 203 ? 5.508 -28.703 -10.141 1 98.06 203 ASN A C 1
ATOM 1614 O O . ASN A 1 203 ? 5.703 -27.859 -9.266 1 98.06 203 ASN A O 1
ATOM 1618 N N . GLU A 1 204 ? 5.812 -28.5 -11.391 1 97.62 204 GLU A N 1
ATOM 1619 C CA . GLU A 1 204 ? 6.406 -27.25 -11.836 1 97.62 204 GLU A CA 1
ATOM 1620 C C . GLU A 1 204 ? 5.457 -26.078 -11.609 1 97.62 204 GLU A C 1
ATOM 1622 O O . GLU A 1 204 ? 5.844 -25.062 -11.031 1 97.62 204 GLU A O 1
ATOM 1627 N N . GLN A 1 205 ? 4.238 -26.266 -11.977 1 97.81 205 GLN A N 1
ATOM 1628 C CA . GLN A 1 205 ? 3.238 -25.219 -11.828 1 97.81 205 GLN A CA 1
ATOM 1629 C C . GLN A 1 205 ? 2.941 -24.953 -10.352 1 97.81 205 GLN A C 1
ATOM 1631 O O . GLN A 1 205 ? 2.693 -23.812 -9.961 1 97.81 205 GLN A O 1
ATOM 1636 N N . SER A 1 206 ? 2.938 -25.969 -9.57 1 97.88 206 SER A N 1
ATOM 1637 C CA . SER A 1 206 ? 2.742 -25.812 -8.133 1 97.88 206 SER A CA 1
ATOM 1638 C C . SER A 1 206 ? 3.857 -24.984 -7.508 1 97.88 206 SER A C 1
ATOM 1640 O O . SER A 1 206 ? 3.607 -24.172 -6.621 1 97.88 206 SER A O 1
ATOM 1642 N N . GLY A 1 207 ? 5.066 -25.25 -7.934 1 97.5 207 GLY A N 1
ATOM 1643 C CA . GLY A 1 207 ? 6.18 -24.422 -7.48 1 97.5 207 GLY A CA 1
ATOM 1644 C C . GLY A 1 207 ? 6.016 -22.953 -7.828 1 97.5 207 GLY A C 1
ATOM 1645 O O . GLY A 1 207 ? 6.293 -22.094 -7.004 1 97.5 207 GLY A O 1
ATOM 1646 N N . GLU A 1 208 ? 5.547 -22.672 -8.969 1 97.38 208 GLU A N 1
ATOM 1647 C CA . GLU A 1 208 ? 5.289 -21.297 -9.398 1 97.38 208 GLU A CA 1
ATOM 1648 C C . GLU A 1 208 ? 4.18 -20.672 -8.562 1 97.38 208 GLU A C 1
ATOM 1650 O O . GLU A 1 208 ? 4.25 -19.484 -8.227 1 97.38 208 GLU A O 1
ATOM 1655 N N . LYS A 1 209 ? 3.182 -21.406 -8.258 1 98.12 209 LYS A N 1
ATOM 1656 C CA . LYS A 1 209 ? 2.084 -20.938 -7.43 1 98.12 209 LYS A CA 1
ATOM 1657 C C . LYS A 1 209 ? 2.58 -20.516 -6.047 1 98.12 209 LYS A C 1
ATOM 1659 O O . LYS A 1 209 ? 2.152 -19.5 -5.504 1 98.12 209 LYS A O 1
ATOM 1664 N N . VAL A 1 210 ? 3.422 -21.312 -5.5 1 98.06 210 VAL A N 1
ATOM 1665 C CA . VAL A 1 210 ? 3.967 -21.016 -4.18 1 98.06 210 VAL A CA 1
ATOM 1666 C C . VAL A 1 210 ? 4.688 -19.672 -4.211 1 98.06 210 VAL A C 1
ATOM 1668 O O . VAL A 1 210 ? 4.539 -18.859 -3.297 1 98.06 210 VAL A O 1
ATOM 1671 N N . LYS A 1 211 ? 5.418 -19.422 -5.277 1 98 211 LYS A N 1
ATOM 1672 C CA . LYS A 1 211 ? 6.117 -18.156 -5.426 1 98 211 LYS A CA 1
ATOM 1673 C C . LYS A 1 211 ? 5.129 -17 -5.527 1 98 211 LYS A C 1
ATOM 1675 O O . LYS A 1 211 ? 5.359 -15.93 -4.957 1 98 211 LYS A O 1
ATOM 1680 N N . LEU A 1 212 ? 4.09 -17.203 -6.195 1 98.25 212 LEU A N 1
ATOM 1681 C CA . LEU A 1 212 ? 3.053 -16.188 -6.312 1 98.25 212 LEU A CA 1
ATOM 1682 C C . LEU A 1 212 ? 2.43 -15.883 -4.953 1 98.25 212 LEU A C 1
ATOM 1684 O O . LEU A 1 212 ? 2.193 -14.719 -4.621 1 98.25 212 LEU A O 1
ATOM 1688 N N . VAL A 1 213 ? 2.156 -16.859 -4.203 1 98.5 213 VAL A N 1
ATOM 1689 C CA . VAL A 1 213 ? 1.562 -16.688 -2.881 1 98.5 213 VAL A CA 1
ATOM 1690 C C . VAL A 1 213 ? 2.504 -15.891 -1.986 1 98.5 213 VAL A C 1
ATOM 1692 O O . VAL A 1 213 ? 2.062 -15.016 -1.237 1 98.5 213 VAL A O 1
ATOM 1695 N N . GLU A 1 214 ? 3.766 -16.203 -2.051 1 98.44 214 GLU A N 1
ATOM 1696 C CA . GLU A 1 214 ? 4.75 -15.445 -1.283 1 98.44 214 GLU A CA 1
ATOM 1697 C C . GLU A 1 214 ? 4.75 -13.969 -1.684 1 98.44 214 GLU A C 1
ATOM 1699 O O . GLU A 1 214 ? 4.809 -13.086 -0.824 1 98.44 214 GLU A O 1
ATOM 1704 N N . GLU A 1 215 ? 4.703 -13.734 -2.939 1 98.56 215 GLU A N 1
ATOM 1705 C CA . GLU A 1 215 ? 4.652 -12.352 -3.422 1 98.56 215 GLU A CA 1
ATOM 1706 C C . GLU A 1 215 ? 3.375 -11.656 -2.961 1 98.56 215 GLU A C 1
ATOM 1708 O O . GLU A 1 215 ? 3.41 -10.492 -2.561 1 98.56 215 GLU A O 1
ATOM 1713 N N . ILE A 1 216 ? 2.266 -12.297 -3.01 1 98.75 216 ILE A N 1
ATOM 1714 C CA . ILE A 1 216 ? 0.989 -11.766 -2.549 1 98.75 216 ILE A CA 1
ATOM 1715 C C . ILE A 1 216 ? 1.09 -11.383 -1.073 1 98.75 216 ILE A C 1
ATOM 1717 O O . ILE A 1 216 ? 0.655 -10.305 -0.672 1 98.75 216 ILE A O 1
ATOM 1721 N N . ASP A 1 217 ? 1.676 -12.258 -0.319 1 98.69 217 ASP A N 1
ATOM 1722 C CA . ASP A 1 217 ? 1.857 -11.984 1.104 1 98.69 217 ASP A CA 1
ATOM 1723 C C . ASP A 1 217 ? 2.715 -10.742 1.322 1 98.69 217 ASP A C 1
ATOM 1725 O O . ASP A 1 217 ? 2.412 -9.914 2.186 1 98.69 217 ASP A O 1
ATOM 1729 N N . ASP A 1 218 ? 3.744 -10.633 0.557 1 98.69 218 ASP A N 1
ATOM 1730 C CA . ASP A 1 218 ? 4.641 -9.484 0.671 1 98.69 218 ASP A CA 1
ATOM 1731 C C . ASP A 1 218 ? 3.914 -8.188 0.329 1 98.69 218 ASP A C 1
ATOM 1733 O O . ASP A 1 218 ? 4.016 -7.199 1.063 1 98.69 218 ASP A O 1
ATOM 1737 N N . VAL A 1 219 ? 3.229 -8.156 -0.688 1 98.88 219 VAL A N 1
ATOM 1738 C CA . VAL A 1 219 ? 2.492 -6.977 -1.121 1 98.88 219 VAL A CA 1
ATOM 1739 C C . VAL A 1 219 ? 1.428 -6.621 -0.086 1 98.88 219 VAL A C 1
ATOM 1741 O O . VAL A 1 219 ? 1.243 -5.449 0.248 1 98.88 219 VAL A O 1
ATOM 1744 N N . THR A 1 220 ? 0.742 -7.609 0.428 1 98.75 220 THR A N 1
ATOM 1745 C CA . THR A 1 220 ? -0.279 -7.391 1.447 1 98.75 220 THR A CA 1
ATOM 1746 C C . THR A 1 220 ? 0.331 -6.762 2.697 1 98.75 220 THR A C 1
ATOM 1748 O O . THR A 1 220 ? -0.244 -5.84 3.277 1 98.75 220 THR A O 1
ATOM 1751 N N . ARG A 1 221 ? 1.438 -7.289 3.033 1 98.69 221 ARG A N 1
ATOM 1752 C CA . ARG A 1 221 ? 2.141 -6.73 4.184 1 98.69 221 ARG A CA 1
ATOM 1753 C C . ARG A 1 221 ? 2.492 -5.266 3.947 1 98.69 221 ARG A C 1
ATOM 1755 O O . ARG A 1 221 ? 2.305 -4.426 4.832 1 98.69 221 ARG A O 1
ATOM 1762 N N . LYS A 1 222 ? 2.971 -4.922 2.812 1 98.81 222 LYS A N 1
ATOM 1763 C CA . LYS A 1 222 ? 3.334 -3.549 2.475 1 98.81 222 LYS A CA 1
ATOM 1764 C C . LYS A 1 222 ? 2.107 -2.641 2.479 1 98.81 222 LYS A C 1
ATOM 1766 O O . LYS A 1 222 ? 2.17 -1.508 2.961 1 98.81 222 LYS A O 1
ATOM 1771 N N . ILE A 1 223 ? 1.044 -3.105 1.974 1 98.88 223 ILE A N 1
ATOM 1772 C CA . ILE A 1 223 ? -0.2 -2.342 1.976 1 98.88 223 ILE A CA 1
ATOM 1773 C C . ILE A 1 223 ? -0.619 -2.043 3.412 1 98.88 223 ILE A C 1
ATOM 1775 O O . ILE A 1 223 ? -0.969 -0.906 3.74 1 98.88 223 ILE A O 1
ATOM 1779 N N . ASN A 1 224 ? -0.547 -3.031 4.223 1 98.75 224 ASN A N 1
ATOM 1780 C CA . ASN A 1 224 ? -0.916 -2.854 5.621 1 98.75 224 ASN A CA 1
ATOM 1781 C C . ASN A 1 224 ? -0.024 -1.823 6.309 1 98.75 224 ASN A C 1
ATOM 1783 O O . ASN A 1 224 ? -0.505 -1.002 7.09 1 98.75 224 ASN A O 1
ATOM 1787 N N . GLU A 1 225 ? 1.231 -1.869 6.027 1 98.75 225 GLU A N 1
ATOM 1788 C CA . GLU A 1 225 ? 2.176 -0.909 6.586 1 98.75 225 GLU A CA 1
ATOM 1789 C C . GLU A 1 225 ? 1.853 0.513 6.137 1 98.75 225 GLU A C 1
ATOM 1791 O O . GLU A 1 225 ? 1.861 1.443 6.945 1 98.75 225 GLU A O 1
ATOM 1796 N N . LEU A 1 226 ? 1.551 0.688 4.934 1 98.88 226 LEU A N 1
ATOM 1797 C CA . LEU A 1 226 ? 1.224 2.002 4.391 1 98.88 226 LEU A CA 1
ATOM 1798 C C . LEU A 1 226 ? -0.115 2.494 4.93 1 98.88 226 LEU A C 1
ATOM 1800 O O . LEU A 1 226 ? -0.289 3.691 5.172 1 98.88 226 LEU A O 1
ATOM 1804 N N . GLN A 1 227 ? -1.023 1.562 5.141 1 98.81 227 GLN A N 1
ATOM 1805 C CA . GLN A 1 227 ? -2.303 1.941 5.73 1 98.81 227 GLN A CA 1
ATOM 1806 C C . GLN A 1 227 ? -2.119 2.443 7.16 1 98.81 227 GLN A C 1
ATOM 1808 O O . GLN A 1 227 ? -2.791 3.387 7.582 1 98.81 227 GLN A O 1
ATOM 1813 N N . ALA A 1 228 ? -1.263 1.808 7.875 1 98.75 228 ALA A N 1
ATOM 1814 C CA . ALA A 1 228 ? -0.948 2.279 9.219 1 98.75 228 ALA A CA 1
ATOM 1815 C C . ALA A 1 228 ? -0.319 3.668 9.18 1 98.75 228 ALA A C 1
ATOM 1817 O O . ALA A 1 228 ? -0.666 4.535 9.992 1 98.75 228 ALA A O 1
ATOM 1818 N N . LYS A 1 229 ? 0.583 3.889 8.273 1 98.81 229 LYS A N 1
ATOM 1819 C CA . LYS A 1 229 ? 1.188 5.203 8.094 1 98.81 229 LYS A CA 1
ATOM 1820 C C . LYS A 1 229 ? 0.136 6.25 7.734 1 98.81 229 LYS A C 1
ATOM 1822 O O . LYS A 1 229 ? 0.176 7.375 8.234 1 98.81 229 LYS A O 1
ATOM 1827 N N . LEU A 1 230 ? -0.778 5.879 6.867 1 98.69 230 LEU A N 1
ATOM 1828 C CA . LEU A 1 230 ? -1.851 6.773 6.449 1 98.69 230 LEU A CA 1
ATOM 1829 C C . LEU A 1 230 ? -2.703 7.195 7.645 1 98.69 230 LEU A C 1
ATOM 1831 O O . LEU A 1 230 ? -3.066 8.367 7.77 1 98.69 230 LEU A O 1
ATOM 1835 N N . ALA A 1 231 ? -2.963 6.277 8.5 1 98.62 231 ALA A N 1
ATOM 1836 C CA . ALA A 1 231 ? -3.75 6.574 9.695 1 98.62 231 ALA A CA 1
ATOM 1837 C C . ALA A 1 231 ? -3.029 7.574 10.594 1 98.62 231 ALA A C 1
ATOM 1839 O O . ALA A 1 231 ? -3.646 8.508 11.117 1 98.62 231 ALA A O 1
ATOM 1840 N N . ILE A 1 232 ? -1.753 7.367 10.742 1 98.81 232 ILE A N 1
ATOM 1841 C CA . ILE A 1 232 ? -0.942 8.258 11.562 1 98.81 232 ILE A CA 1
ATOM 1842 C C . ILE A 1 232 ? -0.926 9.656 10.953 1 98.81 232 ILE A C 1
ATOM 1844 O O . ILE A 1 232 ? -1.135 10.648 11.648 1 98.81 232 ILE A O 1
ATOM 1848 N N . LEU A 1 233 ? -0.739 9.75 9.703 1 98.75 233 LEU A N 1
ATOM 1849 C CA . LEU A 1 233 ? -0.701 11.031 9 1 98.75 233 LEU A CA 1
ATOM 1850 C C . LEU A 1 233 ? -2.041 11.75 9.109 1 98.75 233 LEU A C 1
ATOM 1852 O O . LEU A 1 233 ? -2.082 12.961 9.32 1 98.75 233 LEU A O 1
ATOM 1856 N N . ASN A 1 234 ? -3.115 11.008 9.023 1 98.56 234 ASN A N 1
ATOM 1857 C CA . ASN A 1 234 ? -4.441 11.602 9.148 1 98.56 234 ASN A CA 1
ATOM 1858 C C . ASN A 1 234 ? -4.68 12.164 10.547 1 98.56 234 ASN A C 1
ATOM 1860 O O . ASN A 1 234 ? -5.258 13.234 10.703 1 98.56 234 ASN A O 1
ATOM 1864 N N . SER A 1 235 ? -4.227 11.43 11.477 1 98.56 235 SER A N 1
ATOM 1865 C CA . SER A 1 235 ? -4.344 11.906 12.852 1 98.56 235 SER A CA 1
ATOM 1866 C C . SER A 1 235 ? -3.533 13.18 13.062 1 98.56 235 SER A C 1
ATOM 1868 O O . SER A 1 235 ? -4.008 14.125 13.695 1 98.56 235 SER A O 1
ATOM 1870 N N . GLN A 1 236 ? -2.324 13.203 12.539 1 98.44 236 GLN A N 1
ATOM 1871 C CA . GLN A 1 236 ? -1.484 14.398 12.633 1 98.44 236 GLN A CA 1
ATOM 1872 C C . GLN A 1 236 ? -2.148 15.586 11.945 1 98.44 236 GLN A C 1
ATOM 1874 O O . GLN A 1 236 ? -2.139 16.703 12.484 1 98.44 236 GLN A O 1
ATOM 1879 N N . LYS A 1 237 ? -2.736 15.367 10.82 1 98.44 237 LYS A N 1
ATOM 1880 C CA . LYS A 1 237 ? -3.445 16.406 10.086 1 98.44 237 LYS A CA 1
ATOM 1881 C C . LYS A 1 237 ? -4.605 16.969 10.906 1 98.44 237 LYS A C 1
ATOM 1883 O O . LYS A 1 237 ? -4.785 18.188 10.992 1 98.44 237 LYS A O 1
ATOM 1888 N N . GLU A 1 238 ? -5.34 16.062 11.516 1 98.19 238 GLU A N 1
ATOM 1889 C CA . GLU A 1 238 ? -6.48 16.484 12.336 1 98.19 238 GLU A CA 1
ATOM 1890 C C . GLU A 1 238 ? -6.031 17.312 13.531 1 98.19 238 GLU A C 1
ATOM 1892 O O . GLU A 1 238 ? -6.656 18.328 13.859 1 98.19 238 GLU A O 1
ATOM 1897 N N . ASN A 1 239 ? -4.961 16.906 14.156 1 97.62 239 ASN A N 1
ATOM 1898 C CA . ASN A 1 239 ? -4.414 17.656 15.281 1 97.62 239 ASN A CA 1
ATOM 1899 C C . ASN A 1 239 ? -3.951 19.047 14.859 1 97.62 239 ASN A C 1
ATOM 1901 O O . ASN A 1 239 ? -4.188 20.031 15.562 1 97.62 239 ASN A O 1
ATOM 1905 N N . LYS A 1 240 ? -3.326 19.109 13.75 1 97.5 240 LYS A N 1
ATOM 1906 C CA . LYS A 1 240 ? -2.879 20.391 13.219 1 97.5 240 LYS A CA 1
ATOM 1907 C C . LYS A 1 240 ? -4.062 21.312 12.938 1 97.5 240 LYS A C 1
ATOM 1909 O O . LYS A 1 240 ? -4.008 22.516 13.227 1 97.5 240 LYS A O 1
ATOM 1914 N N . GLU A 1 241 ? -5.086 20.766 12.414 1 98 241 GLU A N 1
ATOM 1915 C CA . GLU A 1 241 ? -6.293 21.531 12.125 1 98 241 GLU A CA 1
ATOM 1916 C C . GLU A 1 241 ? -6.914 22.078 13.406 1 98 241 GLU A C 1
ATOM 1918 O O . GLU A 1 241 ? -7.367 23.219 13.445 1 98 241 GLU A O 1
ATOM 1923 N N . GLN A 1 242 ? -6.898 21.266 14.43 1 98.12 242 GLN A N 1
ATOM 1924 C CA . GLN A 1 242 ? -7.422 21.703 15.727 1 98.12 242 GLN A CA 1
ATOM 1925 C C . GLN A 1 242 ? -6.574 22.828 16.312 1 98.12 242 GLN A C 1
ATOM 1927 O O . GLN A 1 242 ? -7.109 23.812 16.828 1 98.12 242 GLN A O 1
ATOM 1932 N N . ASP A 1 243 ? -5.273 22.688 16.172 1 97.69 243 ASP A N 1
ATOM 1933 C CA . ASP A 1 243 ? -4.363 23.719 16.641 1 97.69 243 ASP A CA 1
ATOM 1934 C C . ASP A 1 243 ? -4.594 25.031 15.898 1 97.69 243 ASP A C 1
ATOM 1936 O O . ASP A 1 243 ? -4.621 26.109 16.516 1 97.69 243 ASP A O 1
ATOM 1940 N N . ILE A 1 244 ? -4.738 24.984 14.656 1 98.38 244 ILE A N 1
ATOM 1941 C CA . ILE A 1 244 ? -4.98 26.172 13.828 1 98.38 244 ILE A CA 1
ATOM 1942 C C . ILE A 1 244 ? -6.293 26.828 14.25 1 98.38 244 ILE A C 1
ATOM 1944 O O . ILE A 1 244 ? -6.363 28.047 14.383 1 98.38 244 ILE A O 1
ATOM 1948 N N . ARG A 1 245 ? -7.285 26.078 14.531 1 98.38 245 ARG A N 1
ATOM 1949 C CA . ARG A 1 245 ? -8.578 26.609 14.953 1 98.38 245 ARG A CA 1
ATOM 1950 C C . ARG A 1 245 ? -8.453 27.344 16.281 1 98.38 245 ARG A C 1
ATOM 1952 O O . ARG A 1 245 ? -9.031 28.422 16.469 1 98.38 245 ARG A O 1
ATOM 1959 N N . LYS A 1 246 ? -7.723 26.781 17.172 1 98.44 246 LYS A N 1
ATOM 1960 C CA . LYS A 1 246 ? -7.512 27.406 18.469 1 98.44 246 LYS A CA 1
ATOM 1961 C C . LYS A 1 246 ? -6.773 28.734 18.328 1 98.44 246 LYS A C 1
ATOM 1963 O O . LYS A 1 246 ? -7.133 29.734 18.984 1 98.44 246 LYS A O 1
ATOM 1968 N N . LEU A 1 247 ? -5.766 28.766 17.5 1 98.5 247 LEU A N 1
ATOM 1969 C CA . LEU A 1 247 ? -4.996 29.984 17.266 1 98.5 247 LEU A CA 1
ATOM 1970 C C . LEU A 1 247 ? -5.859 31.047 16.594 1 98.5 247 LEU A C 1
ATOM 1972 O O . LEU A 1 247 ? -5.73 32.219 16.891 1 98.5 247 LEU A O 1
ATOM 1976 N N . GLN A 1 248 ? -6.738 30.562 15.695 1 98.5 248 GLN A N 1
ATOM 1977 C CA . GLN A 1 248 ? -7.648 31.484 15.031 1 98.5 248 GLN A CA 1
ATOM 1978 C C . GLN A 1 248 ? -8.594 32.125 16.031 1 98.5 248 GLN A C 1
ATOM 1980 O O . GLN A 1 248 ? -8.828 33.344 15.977 1 98.5 248 GLN A O 1
ATOM 1985 N N . GLN A 1 249 ? -9.102 31.359 16.938 1 98.5 249 GLN A N 1
ATOM 1986 C CA . GLN A 1 249 ? -9.977 31.891 17.969 1 98.5 249 GLN A CA 1
ATOM 1987 C C . GLN A 1 249 ? -9.234 32.906 18.844 1 98.5 249 GLN A C 1
ATOM 1989 O O . GLN A 1 249 ? -9.766 33.969 19.156 1 98.5 249 GLN A O 1
ATOM 1994 N N . PHE A 1 250 ? -8.086 32.531 19.172 1 98.5 250 PHE A N 1
ATOM 1995 C CA . PHE A 1 250 ? -7.242 33.438 19.969 1 98.5 250 PHE A CA 1
ATOM 1996 C C . PHE A 1 250 ? -6.996 34.75 19.234 1 98.5 250 PHE A C 1
ATOM 1998 O O . PHE A 1 250 ? -7.129 35.812 19.828 1 98.5 250 PHE A O 1
ATOM 2005 N N . MET A 1 251 ? -6.59 34.656 18 1 98.38 251 MET A N 1
ATOM 2006 C CA . MET A 1 251 ? -6.359 35.844 17.156 1 98.38 251 MET A CA 1
ATOM 2007 C C . MET A 1 251 ? -7.602 36.719 17.109 1 98.38 251 MET A C 1
ATOM 2009 O O . MET A 1 251 ? -7.512 37.938 17.25 1 98.38 251 MET A O 1
ATOM 2013 N N . ASP A 1 252 ? -8.727 36.156 17 1 98 252 ASP A N 1
ATOM 2014 C CA . ASP A 1 252 ? -9.984 36.906 16.938 1 98 252 ASP A CA 1
ATOM 2015 C C . ASP A 1 252 ? -10.273 37.625 18.266 1 98 252 ASP A C 1
ATOM 2017 O O . ASP A 1 252 ? -10.711 38.75 18.266 1 98 252 ASP A O 1
ATOM 2021 N N . ASP A 1 253 ? -10.047 36.938 19.359 1 98.31 253 ASP A N 1
ATOM 2022 C CA . ASP A 1 253 ? -10.227 37.562 20.672 1 98.31 253 ASP A CA 1
ATOM 2023 C C . ASP A 1 253 ? -9.328 38.781 20.844 1 98.31 253 ASP A C 1
ATOM 2025 O O . ASP A 1 253 ? -9.758 39.812 21.359 1 98.31 253 ASP A O 1
ATOM 2029 N N . LYS A 1 254 ? -8.109 38.625 20.391 1 98.5 254 LYS A N 1
ATOM 2030 C CA . LYS A 1 254 ? -7.168 39.75 20.5 1 98.5 254 LYS A CA 1
ATOM 2031 C C . LYS A 1 254 ? -7.57 40.906 19.594 1 98.5 254 LYS A C 1
ATOM 2033 O O . LYS A 1 254 ? -7.461 42.062 19.984 1 98.5 254 LYS A O 1
ATOM 2038 N N . ASN A 1 255 ? -8.031 40.562 18.453 1 98 255 ASN A N 1
ATOM 2039 C CA . ASN A 1 255 ? -8.516 41.625 17.562 1 98 255 ASN A CA 1
ATOM 2040 C C . ASN A 1 255 ? -9.703 42.375 18.156 1 98 255 ASN A C 1
ATOM 2042 O O . ASN A 1 255 ? -9.797 43.594 18.031 1 98 255 ASN A O 1
ATOM 2046 N N . GLN A 1 256 ? -10.586 41.625 18.781 1 98.19 256 GLN A N 1
ATOM 2047 C CA . GLN A 1 256 ? -11.711 42.281 19.469 1 98.19 256 GLN A CA 1
ATOM 2048 C C . GLN A 1 256 ? -11.234 43.188 20.594 1 98.19 256 GLN A C 1
ATOM 2050 O O . GLN A 1 256 ? -11.766 44.281 20.797 1 98.19 256 GLN A O 1
ATOM 2055 N N . ASN A 1 257 ? -10.188 42.75 21.297 1 98 257 ASN A N 1
ATOM 2056 C CA . ASN A 1 257 ? -9.609 43.531 22.375 1 98 257 ASN A CA 1
ATOM 2057 C C . ASN A 1 257 ? -9.008 44.844 21.844 1 98 257 ASN A C 1
ATOM 2059 O O . ASN A 1 257 ? -9.109 45.875 22.5 1 98 257 ASN A O 1
ATOM 2063 N N . VAL A 1 258 ? -8.336 44.75 20.703 1 97.88 258 VAL A N 1
ATOM 2064 C CA . VAL A 1 258 ? -7.758 45.938 20.078 1 97.88 258 VAL A CA 1
ATOM 2065 C C . VAL A 1 258 ? -8.852 46.969 19.828 1 97.88 258 VAL A C 1
ATOM 2067 O O . VAL A 1 258 ? -8.688 48.156 20.125 1 97.88 258 VAL A O 1
ATOM 2070 N N . LEU A 1 259 ? -10.008 46.562 19.375 1 97.5 259 LEU A N 1
ATOM 2071 C CA . LEU A 1 259 ? -11.125 47.469 19.078 1 97.5 259 LEU A CA 1
ATOM 2072 C C . LEU A 1 259 ? -11.734 48.031 20.359 1 97.5 259 LEU A C 1
ATOM 2074 O O . LEU A 1 259 ? -12.039 49.219 20.438 1 97.5 259 LEU A O 1
ATOM 2078 N N . LEU A 1 260 ? -11.883 47.156 21.297 1 97.75 260 LEU A N 1
ATOM 2079 C CA . LEU A 1 260 ? -12.469 47.594 22.562 1 97.75 260 LEU A CA 1
ATOM 2080 C C . LEU A 1 260 ? -11.594 48.625 23.25 1 97.75 260 LEU A C 1
ATOM 2082 O O . LEU A 1 260 ? -12.102 49.625 23.766 1 97.75 260 LEU A O 1
ATOM 2086 N N . GLU A 1 261 ? -10.273 48.375 23.219 1 97.5 261 GLU A N 1
ATOM 2087 C CA . GLU A 1 261 ? -9.344 49.312 23.797 1 97.5 261 GLU A CA 1
ATOM 2088 C C . GLU A 1 261 ? -9.375 50.656 23.062 1 97.5 261 GLU A C 1
ATOM 2090 O O . GLU A 1 261 ? -9.297 51.719 23.672 1 97.5 261 GLU A O 1
ATOM 2095 N N . ARG A 1 262 ? -9.484 50.625 21.75 1 97.12 262 ARG A N 1
ATOM 2096 C CA . ARG A 1 262 ? -9.594 51.844 20.969 1 97.12 262 ARG A CA 1
ATOM 2097 C C . ARG A 1 262 ? -10.852 52.625 21.344 1 97.12 262 ARG A C 1
ATOM 2099 O O . ARG A 1 262 ? -10.797 53.844 21.531 1 97.12 262 ARG A O 1
ATOM 2106 N N . GLN A 1 263 ? -11.883 51.969 21.516 1 97.38 263 GLN A N 1
ATOM 2107 C CA . GLN A 1 263 ? -13.141 52.625 21.891 1 97.38 263 GLN A CA 1
ATOM 2108 C C . GLN A 1 263 ? -13.039 53.219 23.281 1 97.38 263 GLN A C 1
ATOM 2110 O O . GLN A 1 263 ? -13.531 54.344 23.516 1 97.38 263 GLN A O 1
ATOM 2115 N N . GLU A 1 264 ? -12.445 52.469 24.188 1 97.38 264 GLU A N 1
ATOM 2116 C CA . GLU A 1 264 ? -12.242 53 25.547 1 97.38 264 GLU A CA 1
ATOM 2117 C C . GLU A 1 264 ? -11.406 54.25 25.531 1 97.38 264 GLU A C 1
ATOM 2119 O O . GLU A 1 264 ? -11.711 55.219 26.25 1 97.38 264 GLU A O 1
ATOM 2124 N N . PHE A 1 265 ? -10.32 54.219 24.703 1 97.69 265 PHE A N 1
ATOM 2125 C CA . PHE A 1 265 ? -9.461 55.406 24.562 1 97.69 265 PHE A CA 1
ATOM 2126 C C . PHE A 1 265 ? -10.258 56.594 24.062 1 97.69 265 PHE A C 1
ATOM 2128 O O . PHE A 1 265 ? -10.203 57.688 24.656 1 97.69 265 PHE A O 1
ATOM 2135 N N . GLU A 1 266 ? -11.047 56.406 23.016 1 96.25 266 GLU A N 1
ATOM 2136 C CA . GLU A 1 266 ? -11.812 57.5 22.375 1 96.25 266 GLU A CA 1
ATOM 2137 C C . GLU A 1 266 ? -12.891 58.031 23.312 1 96.25 266 GLU A C 1
ATOM 2139 O O . GLU A 1 266 ? -13.117 59.25 23.359 1 96.25 266 GLU A O 1
ATOM 2144 N N . LYS A 1 267 ? -13.516 57.156 24.016 1 95.19 267 LYS A N 1
ATOM 2145 C CA . LYS A 1 267 ? -14.531 57.594 24.984 1 95.19 267 LYS A CA 1
ATOM 2146 C C . LYS A 1 267 ? -13.914 58.469 26.062 1 95.19 267 LYS A C 1
ATOM 2148 O O . LYS A 1 267 ? -14.461 59.5 26.406 1 95.19 267 LYS A O 1
ATOM 2153 N N . LEU A 1 268 ? -12.734 58 26.547 1 95 268 LEU A N 1
ATOM 2154 C CA . LEU A 1 268 ? -12.062 58.75 27.594 1 95 268 LEU A CA 1
ATOM 2155 C C . LEU A 1 268 ? -11.555 60.094 27.047 1 95 268 LEU A C 1
ATOM 2157 O O . LEU A 1 268 ? -11.695 61.125 27.703 1 95 268 LEU A O 1
ATOM 2161 N N . ALA A 1 269 ? -10.984 60.094 25.859 1 92.25 269 ALA A N 1
ATOM 2162 C CA . ALA A 1 269 ? -10.453 61.281 25.234 1 92.25 269 ALA A CA 1
ATOM 2163 C C . ALA A 1 269 ? -11.57 62.312 24.953 1 92.25 269 ALA A C 1
ATOM 2165 O O . ALA A 1 269 ? -11.336 63.5 24.953 1 92.25 269 ALA A O 1
ATOM 2166 N N . ALA A 1 270 ? -12.719 61.812 24.766 1 90.75 270 ALA A N 1
ATOM 2167 C CA . ALA A 1 270 ? -13.852 62.688 24.438 1 90.75 270 ALA A CA 1
ATOM 2168 C C . ALA A 1 270 ? -14.461 63.281 25.703 1 90.75 270 ALA A C 1
ATOM 2170 O O . ALA A 1 270 ? -15.211 64.25 25.641 1 90.75 270 ALA A O 1
ATOM 2171 N N . THR A 1 271 ? -14.188 62.688 26.828 1 91.25 271 THR A N 1
ATOM 2172 C CA . THR A 1 271 ? -14.688 63.25 28.094 1 91.25 271 THR A CA 1
ATOM 2173 C C . THR A 1 271 ? -13.93 64.5 28.469 1 91.25 271 THR A C 1
ATOM 2175 O O . THR A 1 271 ? -12.695 64.562 28.422 1 91.25 271 THR A O 1
ATOM 2178 N N . PRO A 1 272 ? -14.625 65.625 28.797 1 88.5 272 PRO A N 1
ATOM 2179 C CA . PRO A 1 272 ? -13.93 66.812 29.203 1 88.5 272 PRO A CA 1
ATOM 2180 C C . PRO A 1 272 ? -13.062 66.625 30.438 1 88.5 272 PRO A C 1
ATOM 2182 O O . PRO A 1 272 ? -13.43 65.875 31.344 1 88.5 272 PRO A O 1
ATOM 2185 N N . ILE A 1 273 ? -11.883 67.188 30.438 1 85.94 273 ILE A N 1
ATOM 2186 C CA . ILE A 1 273 ? -10.938 67.062 31.547 1 85.94 273 ILE A CA 1
ATOM 2187 C C . ILE A 1 273 ? -11.539 67.688 32.812 1 85.94 273 ILE A C 1
ATOM 2189 O O . ILE A 1 273 ? -11.398 67.125 33.906 1 85.94 273 ILE A O 1
ATOM 2193 N N . CYS A 1 274 ? -12.047 68.875 32.688 1 76.5 274 CYS A N 1
ATOM 2194 C CA . CYS A 1 274 ? -12.766 69.562 33.781 1 76.5 274 CYS A CA 1
ATOM 2195 C C . CYS A 1 274 ? -14.266 69.562 33.5 1 76.5 274 CYS A C 1
ATOM 2197 O O . CYS A 1 274 ? -14.703 69.875 32.406 1 76.5 274 CYS A O 1
ATOM 2199 N N . PRO A 1 275 ? -15.031 68.75 34.375 1 65.19 275 PRO A N 1
ATOM 2200 C CA . PRO A 1 275 ? -16.469 68.812 34.156 1 65.19 275 PRO A CA 1
ATOM 2201 C C . PRO A 1 275 ? -16.953 70.25 33.812 1 65.19 275 PRO A C 1
ATOM 2203 O O . PRO A 1 275 ? -17.891 70.375 33.031 1 65.19 275 PRO A O 1
ATOM 2206 N N . GLU A 1 276 ? -16.344 71.125 34.469 1 59.28 276 GLU A N 1
ATOM 2207 C CA . GLU A 1 276 ? -16.766 72.5 34.188 1 59.28 276 GLU A CA 1
ATOM 2208 C C . GLU A 1 276 ? -16.297 72.938 32.781 1 59.28 276 GLU A C 1
ATOM 2210 O O . GLU A 1 276 ? -16.844 73.875 32.219 1 59.28 276 GLU A O 1
ATOM 2215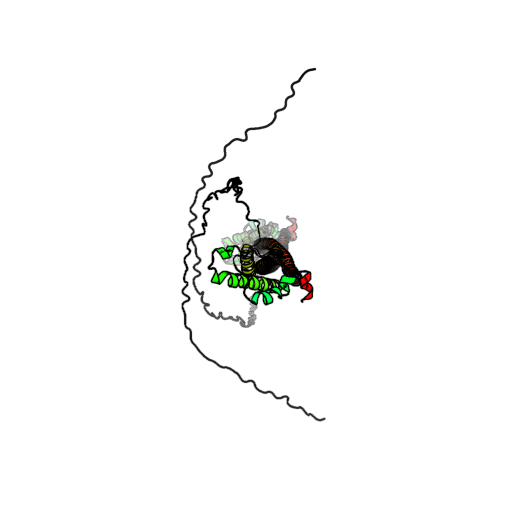 N N . LEU A 1 277 ? -15.32 72.375 32.25 1 52.66 277 LEU A N 1
ATOM 2216 C CA . LEU A 1 277 ? -14.836 72.625 30.922 1 52.66 277 LEU A CA 1
ATOM 2217 C C . LEU A 1 277 ? -15.742 72 29.859 1 52.66 277 LEU A C 1
ATOM 2219 O O . LEU A 1 277 ? -15.578 72.312 28.672 1 52.66 277 LEU A O 1
ATOM 2223 N N . ALA A 1 278 ? -16.406 71.062 30.141 1 51.16 278 ALA A N 1
ATOM 2224 C CA . ALA A 1 278 ? -17.281 70.438 29.172 1 51.16 278 ALA A CA 1
ATOM 2225 C C . ALA A 1 278 ? -18.062 71.438 28.359 1 51.16 278 ALA A C 1
ATOM 2227 O O . ALA A 1 278 ? -18.562 71.188 27.281 1 51.16 278 ALA A O 1
ATOM 2228 N N . GLU A 1 279 ? -18.266 72.625 28.969 1 46.56 279 GLU A N 1
ATOM 2229 C CA . GLU A 1 279 ? -19.094 73.562 28.188 1 46.56 279 GLU A CA 1
ATOM 2230 C C . GLU A 1 279 ? -18.312 74.188 27.031 1 46.56 279 GLU A C 1
ATOM 2232 O O . GLU A 1 279 ? -18.859 74.938 26.234 1 46.56 279 GLU A O 1
ATOM 2237 N N . LEU A 1 280 ? -17.094 73.938 26.984 1 40.72 280 LEU A N 1
ATOM 2238 C CA . LEU A 1 280 ? -16.469 74.625 25.875 1 40.72 280 LEU A CA 1
ATOM 2239 C C . LEU A 1 280 ? -16.469 73.75 24.625 1 40.72 280 LEU A C 1
ATOM 2241 O O . LEU A 1 280 ? -16.125 74.25 23.531 1 40.72 280 LEU A O 1
ATOM 2245 N N . ASN A 1 281 ? -16.375 72.5 24.641 1 38.38 281 ASN A N 1
ATOM 2246 C CA . ASN A 1 281 ? -16.5 71.812 23.359 1 38.38 281 ASN A CA 1
ATOM 2247 C C . ASN A 1 281 ? -17.953 71.562 23 1 38.38 281 ASN A C 1
ATOM 2249 O O . ASN A 1 281 ? -18.75 71.125 23.828 1 38.38 281 ASN A O 1
ATOM 2253 N N . MET B 1 1 ? -37.812 13.68 -64.125 1 19.59 1 MET B N 1
ATOM 2254 C CA . MET B 1 1 ? -36.625 13.375 -64.875 1 19.59 1 MET B CA 1
ATOM 2255 C C . MET B 1 1 ? -35.375 13.984 -64.188 1 19.59 1 MET B C 1
ATOM 2257 O O . MET B 1 1 ? -34.344 13.344 -64.125 1 19.59 1 MET B O 1
ATOM 2261 N N . ASN B 1 2 ? -35.312 15.336 -64 1 20.53 2 ASN B N 1
ATOM 2262 C CA . ASN B 1 2 ? -34.094 16.125 -64.125 1 20.53 2 ASN B CA 1
ATOM 2263 C C . ASN B 1 2 ? -33.219 15.953 -62.875 1 20.53 2 ASN B C 1
ATOM 2265 O O . ASN B 1 2 ? -33.719 15.922 -61.75 1 20.53 2 ASN B O 1
ATOM 2269 N N . CYS B 1 3 ? -31.797 15.672 -63 1 21.94 3 CYS B N 1
ATOM 2270 C CA . CYS B 1 3 ? -30.469 15.109 -62.75 1 21.94 3 CYS B CA 1
ATOM 2271 C C . CYS B 1 3 ? -29.625 16.062 -61.906 1 21.94 3 CYS B C 1
ATOM 2273 O O . CYS B 1 3 ? -28.422 15.859 -61.75 1 21.94 3 CYS B O 1
ATOM 2275 N N . SER B 1 4 ? -30.141 17.156 -61.375 1 22.47 4 SER B N 1
ATOM 2276 C CA . SER B 1 4 ? -29.141 18.188 -61.094 1 22.47 4 SER B CA 1
ATOM 2277 C C . SER B 1 4 ? -28.203 17.75 -59.969 1 22.47 4 SER B C 1
ATOM 2279 O O . SER B 1 4 ? -28.594 17.656 -58.812 1 22.47 4 SER B O 1
ATOM 2281 N N . THR B 1 5 ? -27.094 16.844 -60.25 1 24.44 5 THR B N 1
ATOM 2282 C CA . THR B 1 5 ? -25.984 16.062 -59.719 1 24.44 5 THR B CA 1
ATOM 2283 C C . THR B 1 5 ? -24.906 16.969 -59.156 1 24.44 5 THR B C 1
ATOM 2285 O O . THR B 1 5 ? -23.781 16.531 -58.906 1 24.44 5 THR B O 1
ATOM 2288 N N . ASN B 1 6 ? -25.281 18.109 -58.438 1 21.33 6 ASN B N 1
ATOM 2289 C CA . ASN B 1 6 ? -24.234 19.078 -58.125 1 21.33 6 ASN B CA 1
ATOM 2290 C C . ASN B 1 6 ? -23.094 18.438 -57.344 1 21.33 6 ASN B C 1
ATOM 2292 O O . ASN B 1 6 ? -23.328 17.719 -56.375 1 21.33 6 ASN B O 1
ATOM 2296 N N . GLU B 1 7 ? -21.766 18.484 -57.875 1 20.69 7 GLU B N 1
ATOM 2297 C CA . GLU B 1 7 ? -20.375 18.031 -57.906 1 20.69 7 GLU B CA 1
ATOM 2298 C C . GLU B 1 7 ? -19.578 18.562 -56.719 1 20.69 7 GLU B C 1
ATOM 2300 O O . GLU B 1 7 ? -19.391 19.781 -56.594 1 20.69 7 GLU B O 1
ATOM 2305 N N . ALA B 1 8 ? -19.812 18.125 -55.375 1 24.66 8 ALA B N 1
ATOM 2306 C CA . ALA B 1 8 ? -19.125 18.391 -54.094 1 24.66 8 ALA B CA 1
ATOM 2307 C C . ALA B 1 8 ? -17.625 18.141 -54.219 1 24.66 8 ALA B C 1
ATOM 2309 O O . ALA B 1 8 ? -17.188 17 -54.406 1 24.66 8 ALA B O 1
ATOM 2310 N N . GLU B 1 9 ? -16.844 19.172 -54.75 1 18.7 9 GLU B N 1
ATOM 2311 C CA . GLU B 1 9 ? -15.438 19.25 -55.125 1 18.7 9 GLU B CA 1
ATOM 2312 C C . GLU B 1 9 ? -14.539 18.781 -53.969 1 18.7 9 GLU B C 1
ATOM 2314 O O . GLU B 1 9 ? -14.914 18.891 -52.812 1 18.7 9 GLU B O 1
ATOM 2319 N N . SER B 1 10 ? -13.273 18.188 -54.219 1 19.41 10 SER B N 1
ATOM 2320 C CA . SER B 1 10 ? -12.156 17.25 -54.094 1 19.41 10 SER B CA 1
ATOM 2321 C C . SER B 1 10 ? -11.023 17.875 -53.281 1 19.41 10 SER B C 1
ATOM 2323 O O . SER B 1 10 ? -10.156 17.156 -52.75 1 19.41 10 SER B O 1
ATOM 2325 N N . GLU B 1 11 ? -10.938 19.266 -53.062 1 18.09 11 GLU B N 1
ATOM 2326 C CA . GLU B 1 11 ? -9.547 19.609 -53.344 1 18.09 11 GLU B CA 1
ATOM 2327 C C . GLU B 1 11 ? -8.609 18.984 -52.344 1 18.09 11 GLU B C 1
ATOM 2329 O O . GLU B 1 11 ? -9.055 18.422 -51.344 1 18.09 11 GLU B O 1
ATOM 2334 N N . SER B 1 12 ? -7.633 19.891 -51.656 1 17.97 12 SER B N 1
ATOM 2335 C CA . SER B 1 12 ? -6.195 20.125 -51.781 1 17.97 12 SER B CA 1
ATOM 2336 C C . SER B 1 12 ? -5.418 19.438 -50.688 1 17.97 12 SER B C 1
ATOM 2338 O O . SER B 1 12 ? -5.73 19.609 -49.5 1 17.97 12 SER B O 1
ATOM 2340 N N . ILE B 1 13 ? -4.535 18.375 -50.906 1 19.19 13 ILE B N 1
ATOM 2341 C CA . ILE B 1 13 ? -3.689 17.266 -50.469 1 19.19 13 ILE B CA 1
ATOM 2342 C C . ILE B 1 13 ? -2.439 17.812 -49.781 1 19.19 13 ILE B C 1
ATOM 2344 O O . ILE B 1 13 ? -1.781 17.094 -49.031 1 19.19 13 ILE B O 1
ATOM 2348 N N . TYR B 1 14 ? -1.891 19.109 -50.031 1 18.41 14 TYR B N 1
ATOM 2349 C CA . TYR B 1 14 ? -0.444 19.078 -50.219 1 18.41 14 TYR B CA 1
ATOM 2350 C C . TYR B 1 14 ? 0.256 18.734 -48.906 1 18.41 14 TYR B C 1
ATOM 2352 O O . TYR B 1 14 ? -0.291 18.953 -47.844 1 18.41 14 TYR B O 1
ATOM 2360 N N . GLY B 1 15 ? 1.498 18 -49.031 1 19.97 15 GLY B N 1
ATOM 2361 C 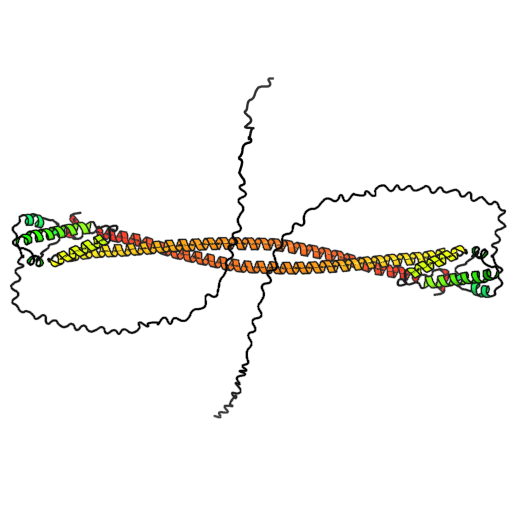CA . GLY B 1 15 ? 2.576 17.109 -48.625 1 19.97 15 GLY B CA 1
ATOM 2362 C C . GLY B 1 15 ? 3.604 17.797 -47.75 1 19.97 15 GLY B C 1
ATOM 2363 O O . GLY B 1 15 ? 4.652 18.234 -48.219 1 19.97 15 GLY B O 1
ATOM 2364 N N . ARG B 1 16 ? 3.244 18.609 -46.719 1 18.42 16 ARG B N 1
ATOM 2365 C CA . ARG B 1 16 ? 4.277 19.422 -46.062 1 18.42 16 ARG B CA 1
ATOM 2366 C C . ARG B 1 16 ? 5.402 18.547 -45.531 1 18.42 16 ARG B C 1
ATOM 2368 O O . ARG B 1 16 ? 5.219 17.828 -44.562 1 18.42 16 ARG B O 1
ATOM 2375 N N . VAL B 1 17 ? 6.352 18.109 -46.406 1 19.53 17 VAL B N 1
ATOM 2376 C CA . VAL B 1 17 ? 7.445 17.156 -46.25 1 19.53 17 VAL B CA 1
ATOM 2377 C C . VAL B 1 17 ? 8.539 17.766 -45.375 1 19.53 17 VAL B C 1
ATOM 2379 O O . VAL B 1 17 ? 9.484 17.078 -44.969 1 19.53 17 VAL B O 1
ATOM 2382 N N . SER B 1 18 ? 8.484 19.062 -44.938 1 18.53 18 SER B N 1
ATOM 2383 C CA . SER B 1 18 ? 9.867 19.531 -44.906 1 18.53 18 SER B CA 1
ATOM 2384 C C . SER B 1 18 ? 10.719 18.672 -43.969 1 18.53 18 SER B C 1
ATOM 2386 O O . SER B 1 18 ? 10.227 18.156 -42.969 1 18.53 18 SER B O 1
ATOM 2388 N N . SER B 1 19 ? 12.07 18.422 -44.344 1 17.88 19 SER B N 1
ATOM 2389 C CA . SER B 1 19 ? 13.266 17.578 -44.375 1 17.88 19 SER B CA 1
ATOM 2390 C C . SER B 1 19 ? 14.102 17.781 -43.094 1 17.88 19 SER B C 1
ATOM 2392 O O . SER B 1 19 ? 14.703 16.844 -42.594 1 17.88 19 SER B O 1
ATOM 2394 N N . GLY B 1 20 ? 14.461 19.016 -42.688 1 18.02 20 GLY B N 1
ATOM 2395 C CA . GLY B 1 20 ? 15.906 19.156 -42.562 1 18.02 20 GLY B CA 1
ATOM 2396 C C . GLY B 1 20 ? 16.516 18.297 -41.469 1 18.02 20 GLY B C 1
ATOM 2397 O O . GLY B 1 20 ? 15.789 17.781 -40.625 1 18.02 20 GLY B O 1
ATOM 2398 N N . THR B 1 21 ? 17.922 18.578 -41.219 1 18.62 21 THR B N 1
ATOM 2399 C CA . THR B 1 21 ? 19.234 17.984 -41.062 1 18.62 21 THR B CA 1
ATOM 2400 C C . THR B 1 21 ? 19.484 17.547 -39.625 1 18.62 21 THR B C 1
ATOM 2402 O O . THR B 1 21 ? 18.734 17.922 -38.719 1 18.62 21 THR B O 1
ATOM 2405 N N . ASP B 1 22 ? 20.797 17.812 -39.094 1 18.34 22 ASP B N 1
ATOM 2406 C CA . ASP B 1 22 ? 21.984 17.016 -38.812 1 18.34 22 ASP B CA 1
ATOM 2407 C C . ASP B 1 22 ? 22.125 16.766 -37.312 1 18.34 22 ASP B C 1
ATOM 2409 O O . ASP B 1 22 ? 22.281 15.625 -36.875 1 18.34 22 ASP B O 1
ATOM 2413 N N . ASP B 1 23 ? 22.906 17.688 -36.562 1 20.39 23 ASP B N 1
ATOM 2414 C CA . ASP B 1 23 ? 24.219 17.375 -35.969 1 20.39 23 ASP B CA 1
ATOM 2415 C C . ASP B 1 23 ? 24.078 16.781 -34.594 1 20.39 23 ASP B C 1
ATOM 2417 O O . ASP B 1 23 ? 23.125 17.109 -33.844 1 20.39 23 ASP B O 1
ATOM 2421 N N . ASP B 1 24 ? 25 15.773 -34.188 1 20.77 24 ASP B N 1
ATOM 2422 C CA . ASP B 1 24 ? 25.312 14.609 -33.375 1 20.77 24 ASP B CA 1
ATOM 2423 C C . ASP B 1 24 ? 25.766 15.031 -31.969 1 20.77 24 ASP B C 1
ATOM 2425 O O . ASP B 1 24 ? 26.047 14.188 -31.109 1 20.77 24 ASP B O 1
ATOM 2429 N N . ASP B 1 25 ? 26.109 16.297 -31.656 1 21.59 25 ASP B N 1
ATOM 2430 C CA . ASP B 1 25 ? 27.297 16.297 -30.797 1 21.59 25 ASP B CA 1
ATOM 2431 C C . ASP B 1 25 ? 26.984 15.641 -29.453 1 21.59 25 ASP B C 1
ATOM 2433 O O . ASP B 1 25 ? 25.891 15.789 -28.906 1 21.59 25 ASP B O 1
ATOM 2437 N N . ASN B 1 26 ? 27.953 14.734 -29 1 23.81 26 ASN B N 1
ATOM 2438 C CA . ASN B 1 26 ? 28.359 13.672 -28.078 1 23.81 26 ASN B CA 1
ATOM 2439 C C . ASN B 1 26 ? 28.531 14.195 -26.656 1 23.81 26 ASN B C 1
ATOM 2441 O O . ASN B 1 26 ? 29.484 13.82 -25.969 1 23.81 26 ASN B O 1
ATOM 2445 N N . GLN B 1 27 ? 27.953 15.273 -26.188 1 22.25 27 GLN B N 1
ATOM 2446 C CA . GLN B 1 27 ? 28.625 15.773 -24.984 1 22.25 27 GLN B CA 1
ATOM 2447 C C . GLN B 1 27 ? 28.594 14.742 -23.859 1 22.25 27 GLN B C 1
ATOM 2449 O O . GLN B 1 27 ? 27.531 14.195 -23.547 1 22.25 27 GLN B O 1
ATOM 2454 N N . PRO B 1 28 ? 29.844 14.25 -23.453 1 21.59 28 PRO B N 1
ATOM 2455 C CA . PRO B 1 28 ? 30.172 13.164 -22.531 1 21.59 28 PRO B CA 1
ATOM 2456 C C . PRO B 1 28 ? 29.641 13.414 -21.109 1 21.59 28 PRO B C 1
ATOM 2458 O O . PRO B 1 28 ? 29.672 14.547 -20.641 1 21.59 28 PRO B O 1
ATOM 2461 N N . LEU B 1 29 ? 28.609 12.781 -20.656 1 20.83 29 LEU B N 1
ATOM 2462 C CA . LEU B 1 29 ? 27.938 12.875 -19.359 1 20.83 29 LEU B CA 1
ATOM 2463 C C . LEU B 1 29 ? 28.859 12.445 -18.234 1 20.83 29 LEU B C 1
ATOM 2465 O O . LEU B 1 29 ? 29.188 11.266 -18.094 1 20.83 29 LEU B O 1
ATOM 2469 N N . SER B 1 30 ? 30.047 13.211 -18.188 1 20.59 30 SER B N 1
ATOM 2470 C CA . SER B 1 30 ? 30.984 12.742 -17.172 1 20.59 30 SER B CA 1
ATOM 2471 C C . SER B 1 30 ? 30.281 12.516 -15.828 1 20.59 30 SER B C 1
ATOM 2473 O O . SER B 1 30 ? 29.438 13.312 -15.422 1 20.59 30 SER B O 1
ATOM 2475 N N . LYS B 1 31 ? 30.25 11.25 -15.359 1 21.78 31 LYS B N 1
ATOM 2476 C CA . LYS B 1 31 ? 29.75 10.453 -14.25 1 21.78 31 LYS B CA 1
ATOM 2477 C C . LYS B 1 31 ? 30.328 10.938 -12.922 1 21.78 31 LYS B C 1
ATOM 2479 O O . LYS B 1 31 ? 31.469 10.609 -12.578 1 21.78 31 LYS B O 1
ATOM 2484 N N . TRP B 1 32 ? 30.391 12.328 -12.656 1 20.78 32 TRP B N 1
ATOM 2485 C CA . TRP B 1 32 ? 31.094 12.688 -11.43 1 20.78 32 TRP B CA 1
ATOM 2486 C C . TRP B 1 32 ? 30.578 11.867 -10.25 1 20.78 32 TRP B C 1
ATOM 2488 O O . TRP B 1 32 ? 29.391 11.891 -9.938 1 20.78 32 TRP B O 1
ATOM 2498 N N . PHE B 1 33 ? 31.328 10.781 -10.016 1 20.5 33 PHE B N 1
ATOM 2499 C CA . PHE B 1 33 ? 31.219 9.742 -8.992 1 20.5 33 PHE B CA 1
ATOM 2500 C C . PHE B 1 33 ? 31.281 10.352 -7.598 1 20.5 33 PHE B C 1
ATOM 2502 O O . PHE B 1 33 ? 32.344 10.727 -7.117 1 20.5 33 PHE B O 1
ATOM 2509 N N . GLY B 1 34 ? 30.516 11.43 -7.398 1 20.94 34 GLY B N 1
ATOM 2510 C CA . GLY B 1 34 ? 30.672 12.062 -6.102 1 20.94 34 GLY B CA 1
ATOM 2511 C C . GLY B 1 34 ? 30.656 11.078 -4.949 1 20.94 34 GLY B C 1
ATOM 2512 O O . GLY B 1 34 ? 29.891 10.109 -4.965 1 20.94 34 GLY B O 1
ATOM 2513 N N . GLY B 1 35 ? 31.875 10.938 -4.348 1 19.5 35 GLY B N 1
ATOM 2514 C CA . GLY B 1 35 ? 32.438 10.172 -3.24 1 19.5 35 GLY B CA 1
ATOM 2515 C C . GLY B 1 35 ? 31.5 10.102 -2.043 1 19.5 35 GLY B C 1
ATOM 2516 O O . GLY B 1 35 ? 30.594 10.938 -1.9 1 19.5 35 GLY B O 1
ATOM 2517 N N . ILE B 1 36 ? 31.641 8.977 -1.359 1 21.16 36 ILE B N 1
ATOM 2518 C CA . ILE B 1 36 ? 30.906 8.133 -0.435 1 21.16 36 ILE B CA 1
ATOM 2519 C C . ILE B 1 36 ? 30.797 8.812 0.927 1 21.16 36 ILE B C 1
ATOM 2521 O O . ILE B 1 36 ? 29.984 8.43 1.762 1 21.16 36 ILE B O 1
ATOM 2525 N N . GLN B 1 37 ? 31.594 9.93 1.118 1 20.05 37 GLN B N 1
ATOM 2526 C CA . GLN B 1 37 ? 32.125 9.812 2.477 1 20.05 37 GLN B CA 1
ATOM 2527 C C . GLN B 1 37 ? 30.984 9.68 3.49 1 20.05 37 GLN B C 1
ATOM 2529 O O . GLN B 1 37 ? 29.859 10.086 3.219 1 20.05 37 GLN B O 1
ATOM 2534 N N . SER B 1 38 ? 31.484 9.141 4.695 1 18.95 38 SER B N 1
ATOM 2535 C CA . SER B 1 38 ? 31.109 8.422 5.906 1 18.95 38 SER B CA 1
ATOM 2536 C C . SER B 1 38 ? 30.125 9.219 6.746 1 18.95 38 SER B C 1
ATOM 2538 O O . SER B 1 38 ? 30.047 10.445 6.637 1 18.95 38 SER B O 1
ATOM 2540 N N . GLN B 1 39 ? 29.406 8.32 7.371 1 18.28 39 GLN B N 1
ATOM 2541 C CA . GLN B 1 39 ? 28.141 8.344 8.086 1 18.28 39 GLN B CA 1
ATOM 2542 C C . GLN B 1 39 ? 28.141 9.391 9.195 1 18.28 39 GLN B C 1
ATOM 2544 O O . GLN B 1 39 ? 29.203 9.898 9.562 1 18.28 39 GLN B O 1
ATOM 2549 N N . PRO B 1 40 ? 27.125 9.203 9.969 1 21 40 PRO B N 1
ATOM 2550 C CA . PRO B 1 40 ? 26.125 10.023 10.648 1 21 40 PRO B CA 1
ATOM 2551 C C . PRO B 1 40 ? 26.594 10.523 12.016 1 21 40 PRO B C 1
ATOM 2553 O O . PRO B 1 40 ? 26.016 11.453 12.562 1 21 40 PRO B O 1
ATOM 2556 N N . GLY B 1 41 ? 27.75 10 12.523 1 18.31 41 GLY B N 1
ATOM 2557 C CA . GLY B 1 41 ? 27.422 9.617 13.891 1 18.31 41 GLY B CA 1
ATOM 2558 C C . GLY B 1 41 ? 27.141 10.797 14.789 1 18.31 41 GLY B C 1
ATOM 2559 O O . GLY B 1 41 ? 28 11.656 15 1 18.31 41 GLY B O 1
ATOM 2560 N N . VAL B 1 42 ? 26.062 11.391 14.57 1 22.14 42 VAL B N 1
ATOM 2561 C CA . VAL B 1 42 ? 25.688 12.547 15.367 1 22.14 42 VAL B CA 1
ATOM 2562 C C . VAL B 1 42 ? 25.812 12.219 16.859 1 22.14 42 VAL B C 1
ATOM 2564 O O . VAL B 1 42 ? 25.078 11.383 17.375 1 22.14 42 VAL B O 1
ATOM 2567 N N . GLN B 1 43 ? 27.156 11.758 17.125 1 18.61 43 GLN B N 1
ATOM 2568 C CA . GLN B 1 43 ? 27.344 11.375 18.516 1 18.61 43 GLN B CA 1
ATOM 2569 C C . GLN B 1 43 ? 26.578 12.305 19.453 1 18.61 43 GLN B C 1
ATOM 2571 O O . GLN B 1 43 ? 26.234 13.43 19.062 1 18.61 43 GLN B O 1
ATOM 2576 N N . GLU B 1 44 ? 26.484 11.797 20.719 1 18.28 44 GLU B N 1
ATOM 2577 C CA . GLU B 1 44 ? 25.734 11.75 21.984 1 18.28 44 GLU B CA 1
ATOM 2578 C C . GLU B 1 44 ? 26 12.992 22.828 1 18.28 44 GLU B C 1
ATOM 2580 O O . GLU B 1 44 ? 25.281 13.234 23.812 1 18.28 44 GLU B O 1
ATOM 2585 N N . THR B 1 45 ? 27.078 13.68 22.312 1 17.31 45 THR B N 1
ATOM 2586 C CA . THR B 1 45 ? 27.734 14.109 23.531 1 17.31 45 THR B CA 1
ATOM 2587 C C . THR B 1 45 ? 26.719 14.656 24.531 1 17.31 45 THR B C 1
ATOM 2589 O O . THR B 1 45 ? 25.625 15.062 24.141 1 17.31 45 THR B O 1
ATOM 2592 N N . ARG B 1 46 ? 27.359 14.914 25.672 1 18.89 46 ARG B N 1
ATOM 2593 C CA . ARG B 1 46 ? 27.391 15.008 27.125 1 18.89 46 ARG B CA 1
ATOM 2594 C C . ARG B 1 46 ? 26.5 16.141 27.625 1 18.89 46 ARG B C 1
ATOM 2596 O O . ARG B 1 46 ? 26.219 17.094 26.875 1 18.89 46 ARG B O 1
ATOM 2603 N N . SER B 1 47 ? 25.984 15.898 28.781 1 18.05 47 SER B N 1
ATOM 2604 C CA . SER B 1 47 ? 25.016 16.234 29.828 1 18.05 47 SER B CA 1
ATOM 2605 C C . SER B 1 47 ? 25.203 17.656 30.328 1 18.05 47 SER B C 1
ATOM 2607 O O . SER B 1 47 ? 24.656 18.031 31.359 1 18.05 47 SER B O 1
ATOM 2609 N N . LEU B 1 48 ? 25.953 18.406 29.359 1 18.64 48 LEU B N 1
ATOM 2610 C CA . LEU B 1 48 ? 26.344 19.578 30.141 1 18.64 48 LEU B CA 1
ATOM 2611 C C . LEU B 1 48 ? 25.172 20.094 30.969 1 18.64 48 LEU B C 1
ATOM 2613 O O . LEU B 1 48 ? 24.062 20.234 30.469 1 18.64 48 LEU B O 1
ATOM 2617 N N . GLY B 1 49 ? 25.406 19.766 32.25 1 18.47 49 GLY B N 1
ATOM 2618 C CA . GLY B 1 49 ? 24.781 20 33.562 1 18.47 49 GLY B CA 1
ATOM 2619 C C . GLY B 1 49 ? 24.188 21.391 33.688 1 18.47 49 GLY B C 1
ATOM 2620 O O . GLY B 1 49 ? 24.891 22.391 33.562 1 18.47 49 GLY B O 1
ATOM 2621 N N . ARG B 1 50 ? 23.219 21.562 32.875 1 21.08 50 ARG B N 1
ATOM 2622 C CA . ARG B 1 50 ? 22.438 22.797 32.875 1 21.08 50 ARG B CA 1
ATOM 2623 C C . ARG B 1 50 ? 22.172 23.281 34.312 1 21.08 50 ARG B C 1
ATOM 2625 O O . ARG B 1 50 ? 21.406 22.672 35.031 1 21.08 50 ARG B O 1
ATOM 2632 N N . ALA B 1 51 ? 23.438 23.438 34.938 1 21.45 51 ALA B N 1
ATOM 2633 C CA . ALA B 1 51 ? 23.344 23.953 36.281 1 21.45 51 ALA B CA 1
ATOM 2634 C C . ALA B 1 51 ? 22.156 24.875 36.438 1 21.45 51 ALA B C 1
ATOM 2636 O O . ALA B 1 51 ? 21.891 25.703 35.562 1 21.45 51 ALA B O 1
ATOM 2637 N N . VAL B 1 52 ? 21.141 24.234 36.938 1 22.33 52 VAL B N 1
ATOM 2638 C CA . VAL B 1 52 ? 19.891 24.656 37.562 1 22.33 52 VAL B CA 1
ATOM 2639 C C . VAL B 1 52 ? 20.109 25.938 38.344 1 22.33 52 VAL B C 1
ATOM 2641 O O . VAL B 1 52 ? 20.719 25.922 39.438 1 22.33 52 VAL B O 1
ATOM 2644 N N . PHE B 1 53 ? 21.062 26.734 37.75 1 18.86 53 PHE B N 1
ATOM 2645 C CA . PHE B 1 53 ? 21.281 27.859 38.625 1 18.86 53 PHE B CA 1
ATOM 2646 C C . PHE B 1 53 ? 19.953 28.344 39.219 1 18.86 53 PHE B C 1
ATOM 2648 O O . PHE B 1 53 ? 19.016 28.641 38.469 1 18.86 53 PHE B O 1
ATOM 2655 N N . ASP B 1 54 ? 19.609 27.609 40.219 1 21.06 54 ASP B N 1
ATOM 2656 C CA . ASP B 1 54 ? 18.594 27.906 41.25 1 21.06 54 ASP B CA 1
ATOM 2657 C C . ASP B 1 54 ? 18.594 29.391 41.594 1 21.06 54 ASP B C 1
ATOM 2659 O O . ASP B 1 54 ? 19.531 29.891 42.219 1 21.06 54 ASP B O 1
ATOM 2663 N N . PRO B 1 55 ? 18.578 30.094 40.562 1 20.36 55 PRO B N 1
ATOM 2664 C CA . PRO B 1 55 ? 18.719 31.484 41 1 20.36 55 PRO B CA 1
ATOM 2665 C C . PRO B 1 55 ? 17.875 31.781 42.25 1 20.36 55 PRO B C 1
ATOM 2667 O O . PRO B 1 55 ? 16.688 32.094 42.125 1 20.36 55 PRO B O 1
ATOM 2670 N N . ARG B 1 56 ? 17.812 30.594 43.156 1 23.56 56 ARG B N 1
ATOM 2671 C CA . ARG B 1 56 ? 17.062 30.75 44.406 1 23.56 56 ARG B CA 1
ATOM 2672 C C . ARG B 1 56 ? 17.125 32.188 44.906 1 23.56 56 ARG B C 1
ATOM 2674 O O . ARG B 1 56 ? 16.109 32.781 45.25 1 23.56 56 ARG B O 1
ATOM 2681 N N . THR B 1 57 ? 18.203 32.438 45.531 1 19.09 57 THR B N 1
ATOM 2682 C CA . THR B 1 57 ? 18.203 33.031 46.844 1 19.09 57 THR B CA 1
ATOM 2683 C C . THR B 1 57 ? 18 34.562 46.75 1 19.09 57 THR B C 1
ATOM 2685 O O . THR B 1 57 ? 18 35.25 47.75 1 19.09 57 THR B O 1
ATOM 2688 N N . ARG B 1 58 ? 18.219 35.125 45.625 1 18.67 58 ARG B N 1
ATOM 2689 C CA . ARG B 1 58 ? 18.609 36.5 46 1 18.67 58 ARG B CA 1
ATOM 2690 C C . ARG B 1 58 ? 17.578 37.125 46.938 1 18.67 58 ARG B C 1
ATOM 2692 O O . ARG B 1 58 ? 16.391 37.125 46.656 1 18.67 58 ARG B O 1
ATOM 2699 N N . ASP B 1 59 ? 17.906 37 48.219 1 19.86 59 ASP B N 1
ATOM 2700 C CA . ASP B 1 59 ? 17.438 37.5 49.5 1 19.86 59 ASP B CA 1
ATOM 2701 C C . ASP B 1 59 ? 16.891 38.938 49.344 1 19.86 59 ASP B C 1
ATOM 2703 O O . ASP B 1 59 ? 17.484 39.75 48.656 1 19.86 59 ASP B O 1
ATOM 2707 N N . ARG B 1 60 ? 15.586 39 49.438 1 21.14 60 ARG B N 1
ATOM 2708 C CA . ARG B 1 60 ? 14.625 40.094 49.625 1 21.14 60 ARG B CA 1
ATOM 2709 C C . ARG B 1 60 ? 15.156 41.094 50.625 1 21.14 60 ARG B C 1
ATOM 2711 O O . ARG B 1 60 ? 14.406 41.594 51.469 1 21.14 60 ARG B O 1
ATOM 2718 N N . GLU B 1 61 ? 16.484 41 50.781 1 20.92 61 GLU B N 1
ATOM 2719 C CA . GLU B 1 61 ? 16.672 41.969 51.875 1 20.92 61 GLU B CA 1
ATOM 2720 C C . GLU B 1 61 ? 15.961 43.281 51.625 1 20.92 61 GLU B C 1
ATOM 2722 O O . GLU B 1 61 ? 16.25 43.938 50.625 1 20.92 61 GLU B O 1
ATOM 2727 N N . ARG B 1 62 ? 14.672 43.219 51.75 1 21.27 62 ARG B N 1
ATOM 2728 C CA . ARG B 1 62 ? 13.844 44.406 51.938 1 21.27 62 ARG B CA 1
ATOM 2729 C C . ARG B 1 62 ? 14.547 45.438 52.844 1 21.27 62 ARG B C 1
ATOM 2731 O O . ARG B 1 62 ? 14.688 45.219 54.031 1 21.27 62 ARG B O 1
ATOM 2738 N N . ALA B 1 63 ? 15.797 45.656 52.406 1 21.83 63 ALA B N 1
ATOM 2739 C CA . ALA B 1 63 ? 16.469 46.656 53.219 1 21.83 63 ALA B CA 1
ATOM 2740 C C . ALA B 1 63 ? 15.484 47.75 53.656 1 21.83 63 ALA B C 1
ATOM 2742 O O . ALA B 1 63 ? 14.648 48.188 52.875 1 21.83 63 ALA B O 1
ATOM 2743 N N . THR B 1 64 ? 15.164 47.594 54.969 1 22.92 64 THR B N 1
ATOM 2744 C CA . THR B 1 64 ? 14.547 48.562 55.844 1 22.92 64 THR B CA 1
ATOM 2745 C C . THR B 1 64 ? 15.102 49.969 55.562 1 22.92 64 THR B C 1
ATOM 2747 O O . THR B 1 64 ? 16.281 50.219 55.812 1 22.92 64 THR B O 1
ATOM 2750 N N . ILE B 1 65 ? 15.102 50.25 54.312 1 24.05 65 ILE B N 1
ATOM 2751 C CA . ILE B 1 65 ? 15.57 51.625 54.188 1 24.05 65 ILE B CA 1
ATOM 2752 C C . ILE B 1 65 ? 15.039 52.438 55.375 1 24.05 65 ILE B C 1
ATOM 2754 O O . ILE B 1 65 ? 13.82 52.531 55.562 1 24.05 65 ILE B O 1
ATOM 2758 N N . GLY B 1 66 ? 15.719 52.25 56.438 1 22.36 66 GLY B N 1
ATOM 2759 C CA . GLY B 1 66 ? 15.484 53.094 57.594 1 22.36 66 GLY B CA 1
ATOM 2760 C C . GLY B 1 66 ? 14.984 54.469 57.219 1 22.36 66 GLY B C 1
ATOM 2761 O O . GLY B 1 66 ? 15.469 55.094 56.281 1 22.36 66 GLY B O 1
ATOM 2762 N N . LYS B 1 67 ? 13.688 54.5 57.375 1 25.95 67 LYS B N 1
ATOM 2763 C CA . LYS B 1 67 ? 13.039 55.812 57.5 1 25.95 67 LYS B CA 1
ATOM 2764 C C . LYS B 1 67 ? 13.922 56.812 58.25 1 25.95 67 LYS B C 1
ATOM 2766 O O . LYS B 1 67 ? 14.039 56.75 59.469 1 25.95 67 LYS B O 1
ATOM 2771 N N . LYS B 1 68 ? 15.18 56.75 57.75 1 26.95 68 LYS B N 1
ATOM 2772 C CA . LYS B 1 68 ? 15.805 57.844 58.469 1 26.95 68 LYS B CA 1
ATOM 2773 C C . LYS B 1 68 ? 14.82 59 58.656 1 26.95 68 LYS B C 1
ATOM 2775 O O . LYS B 1 68 ? 14.219 59.469 57.688 1 26.95 68 LYS B O 1
ATOM 2780 N N . ALA B 1 69 ? 14.25 58.906 59.812 1 25.22 69 ALA B N 1
ATOM 2781 C CA . ALA B 1 69 ? 13.555 60.062 60.375 1 25.22 69 ALA B CA 1
ATOM 2782 C C . ALA B 1 69 ? 14.297 61.344 60.062 1 25.22 69 ALA B C 1
ATOM 2784 O O . ALA B 1 69 ? 15.398 61.562 60.562 1 25.22 69 ALA B O 1
ATOM 2785 N N . ILE B 1 70 ? 14.453 61.469 58.781 1 25.08 70 ILE B N 1
ATOM 2786 C CA . ILE B 1 70 ? 14.992 62.844 58.625 1 25.08 70 ILE B CA 1
ATOM 2787 C C . ILE B 1 70 ? 14.414 63.75 59.688 1 25.08 70 ILE B C 1
ATOM 2789 O O . ILE B 1 70 ? 13.195 63.875 59.812 1 25.08 70 ILE B O 1
ATOM 2793 N N . VAL B 1 71 ? 15.008 63.625 60.75 1 25.28 71 VAL B N 1
ATOM 2794 C CA . VAL B 1 71 ? 14.742 64.75 61.656 1 25.28 71 VAL B CA 1
ATOM 2795 C C . VAL B 1 71 ? 14.508 66 60.875 1 25.28 71 VAL B C 1
ATOM 2797 O O . VAL B 1 71 ? 15.422 66.5 60.188 1 25.28 71 VAL B O 1
ATOM 2800 N N . VAL B 1 72 ? 13.469 65.875 60.094 1 25.83 72 VAL B N 1
ATOM 2801 C CA . VAL B 1 72 ? 13.125 67.188 59.688 1 25.83 72 VAL B CA 1
ATOM 2802 C C . VAL B 1 72 ? 13.375 68.188 60.844 1 25.83 72 VAL B C 1
ATOM 2804 O O . VAL B 1 72 ? 12.781 68.062 61.906 1 25.83 72 VAL B O 1
ATOM 2807 N N . HIS B 1 73 ? 14.625 68.25 61.094 1 27.2 73 HIS B N 1
ATOM 2808 C CA . HIS B 1 73 ? 14.766 69.438 61.938 1 27.2 73 HIS B CA 1
ATOM 2809 C C . HIS B 1 73 ? 13.602 70.438 61.719 1 27.2 73 HIS B C 1
ATOM 2811 O O . HIS B 1 73 ? 13.273 70.75 60.594 1 27.2 73 HIS B O 1
ATOM 2817 N N . ALA B 1 74 ? 12.625 70.125 62.531 1 29.19 74 ALA B N 1
ATOM 2818 C CA . ALA B 1 74 ? 11.711 71.25 62.781 1 29.19 74 ALA B CA 1
ATOM 2819 C C . ALA B 1 74 ? 12.438 72.562 62.719 1 29.19 74 ALA B C 1
ATOM 2821 O O . ALA B 1 74 ? 13.172 72.938 63.625 1 29.19 74 ALA B O 1
ATOM 2822 N N . PHE B 1 75 ? 13.25 72.75 61.562 1 27.47 75 PHE B N 1
ATOM 2823 C CA . PHE B 1 75 ? 13.586 74.125 61.5 1 27.47 75 PHE B CA 1
ATOM 2824 C C . PHE B 1 75 ? 12.469 75 62.094 1 27.47 75 PHE B C 1
ATOM 2826 O O . PHE B 1 75 ? 11.359 75.062 61.531 1 27.47 75 PHE B O 1
ATOM 2833 N N . SER B 1 76 ? 12.297 74.812 63.25 1 30.2 76 SER B N 1
ATOM 2834 C CA . SER B 1 76 ? 11.531 75.812 64 1 30.2 76 SER B CA 1
ATOM 2835 C C . SER B 1 76 ? 11.75 77.188 63.469 1 30.2 76 SER B C 1
ATOM 2837 O O . SER B 1 76 ? 12.203 78.125 64.188 1 30.2 76 SER B O 1
ATOM 2839 N N . GLY B 1 77 ? 12.578 77.25 62.344 1 31.91 77 GLY B N 1
ATOM 2840 C CA . GLY B 1 77 ? 12.609 78.688 62 1 31.91 77 GLY B CA 1
ATOM 2841 C C . GLY B 1 77 ? 11.234 79.312 62 1 31.91 77 GLY B C 1
ATOM 2842 O O . GLY B 1 77 ? 10.227 78.625 61.844 1 31.91 77 GLY B O 1
ATOM 2843 N N . SER B 1 78 ? 11 80.188 62.75 1 33.28 78 SER B N 1
ATOM 2844 C CA . SER B 1 78 ? 9.805 81 62.656 1 33.28 78 SER B CA 1
ATOM 2845 C C . SER B 1 78 ? 9.273 81.062 61.219 1 33.28 78 SER B C 1
ATOM 2847 O O . SER B 1 78 ? 9.992 81.438 60.281 1 33.28 78 SER B O 1
ATOM 2849 N N . GLU B 1 79 ? 8.57 80 60.781 1 37.53 79 GLU B N 1
ATOM 2850 C CA . GLU B 1 79 ? 7.848 80 59.531 1 37.53 79 GLU B CA 1
ATOM 2851 C C . GLU B 1 79 ? 7.461 81.438 59.125 1 37.53 79 GLU B C 1
ATOM 2853 O O . GLU B 1 79 ? 6.766 82.125 59.875 1 37.53 79 GLU B O 1
ATOM 2858 N N . PRO B 1 80 ? 8.383 82.188 58.594 1 38.78 80 PRO B N 1
ATOM 2859 C CA . PRO B 1 80 ? 7.703 83.438 58.219 1 38.78 80 PRO B CA 1
ATOM 2860 C C . PRO B 1 80 ? 6.238 83.188 57.844 1 38.78 80 PRO B C 1
ATOM 2862 O O . PRO B 1 80 ? 5.859 82.125 57.469 1 38.78 80 PRO B O 1
ATOM 2865 N N . GLU B 1 81 ? 5.289 83.625 58.531 1 39.69 81 GLU B N 1
ATOM 2866 C CA . GLU B 1 81 ? 3.91 83.688 58.031 1 39.69 81 GLU B CA 1
ATOM 2867 C C . GLU B 1 81 ? 3.842 83.5 56.531 1 39.69 81 GLU B C 1
ATOM 2869 O O . GLU B 1 81 ? 4.562 84.125 55.781 1 39.69 81 GLU B O 1
ATOM 2874 N N . ASP B 1 82 ? 3.701 82.25 56.031 1 41.78 82 ASP B N 1
ATOM 2875 C CA . ASP B 1 82 ? 3.543 81.688 54.656 1 41.78 82 ASP B CA 1
ATOM 2876 C C . ASP B 1 82 ? 2.924 82.75 53.719 1 41.78 82 ASP B C 1
ATOM 2878 O O . ASP B 1 82 ? 1.711 82.75 53.5 1 41.78 82 ASP B O 1
ATOM 2882 N N . ASN B 1 83 ? 2.801 83.875 54.094 1 44.56 83 ASN B N 1
ATOM 2883 C CA . ASN B 1 83 ? 2.438 84.812 53.031 1 44.56 83 ASN B CA 1
ATOM 2884 C C . ASN B 1 83 ? 3.021 84.438 51.688 1 44.56 83 ASN B C 1
ATOM 2886 O O . ASN B 1 83 ? 4.234 84.25 51.562 1 44.56 83 ASN B O 1
ATOM 2890 N N . LEU B 1 84 ? 2.369 83.5 50.875 1 58 84 LEU B N 1
ATOM 2891 C CA . LEU B 1 84 ? 2.58 82.938 49.531 1 58 84 LEU B CA 1
ATOM 2892 C C . LEU B 1 84 ? 3.375 83.938 48.688 1 58 84 LEU B C 1
ATOM 2894 O O . LEU B 1 84 ? 2.795 84.75 47.906 1 58 84 LEU B O 1
ATOM 2898 N N . ARG B 1 85 ? 4.355 84.438 49.031 1 79.06 85 ARG B N 1
ATOM 2899 C CA . ARG B 1 85 ? 5.109 85.438 48.281 1 79.06 85 ARG B CA 1
ATOM 2900 C C . ARG B 1 85 ? 5.719 84.875 47 1 79.06 85 ARG B C 1
ATOM 2902 O O . ARG B 1 85 ? 6.422 83.875 47.062 1 79.06 85 ARG B O 1
ATOM 2909 N N . LEU B 1 86 ? 5.363 85.312 45.938 1 89.88 86 LEU B N 1
ATOM 2910 C CA . LEU B 1 86 ? 5.883 85 44.625 1 89.88 86 LEU B CA 1
ATOM 2911 C C . LEU B 1 86 ? 7.324 85.5 44.469 1 89.88 86 LEU B C 1
ATOM 2913 O O . LEU B 1 86 ? 7.707 86.5 45.031 1 89.88 86 LEU B O 1
ATOM 2917 N N . PRO B 1 87 ? 8.164 84.75 43.969 1 93.44 87 PRO B N 1
ATOM 2918 C CA . PRO B 1 87 ? 9.555 85.125 43.781 1 93.44 87 PRO B CA 1
ATOM 2919 C C . PRO B 1 87 ? 9.703 86.312 42.812 1 93.44 87 PRO B C 1
ATOM 2921 O O . PRO B 1 87 ? 10.828 86.688 42.438 1 93.44 87 PRO B O 1
ATOM 2924 N N . PHE B 1 88 ? 8.703 86.812 42.344 1 93.38 88 PHE B N 1
ATOM 2925 C CA . PHE B 1 88 ? 8.703 88 41.438 1 93.38 88 PHE B CA 1
ATOM 2926 C C . PHE B 1 88 ? 7.535 88.938 41.719 1 93.38 88 PHE B C 1
ATOM 2928 O O . PHE B 1 88 ? 6.637 88.562 42.5 1 93.38 88 PHE B O 1
ATOM 2935 N N . VAL B 1 89 ? 7.605 90.125 41.219 1 91.38 89 VAL B N 1
ATOM 2936 C CA . VAL B 1 89 ? 6.488 91.062 41.312 1 91.38 89 VAL B CA 1
ATOM 2937 C C . VAL B 1 89 ? 5.652 90.938 40.031 1 91.38 89 VAL B C 1
ATOM 2939 O O . VAL B 1 89 ? 6.195 90.938 38.906 1 91.38 89 VAL B O 1
ATOM 2942 N N . LYS B 1 90 ? 4.445 90.75 40.219 1 91.06 90 LYS B N 1
ATOM 2943 C CA . LYS B 1 90 ? 3.547 90.75 39.062 1 91.06 90 LYS B CA 1
ATOM 2944 C C . LYS B 1 90 ? 3.375 92.125 38.469 1 91.06 90 LYS B C 1
ATOM 2946 O O . LYS B 1 90 ? 2.57 92.938 38.969 1 91.06 90 LYS B O 1
ATOM 2951 N N . SER B 1 91 ? 4.113 92.375 37.469 1 92.81 91 SER B N 1
ATOM 2952 C CA . SER B 1 91 ? 4.074 93.75 36.875 1 92.81 91 SER B CA 1
ATOM 2953 C C . SER B 1 91 ? 3.596 93.688 35.438 1 92.81 91 SER B C 1
ATOM 2955 O O . SER B 1 91 ? 3.098 94.688 34.906 1 92.81 91 SER B O 1
ATOM 2957 N N . SER B 1 92 ? 3.707 92.625 34.781 1 93.5 92 SER B N 1
ATOM 2958 C CA . SER B 1 92 ? 3.383 92.562 33.375 1 93.5 92 SER B CA 1
ATOM 2959 C C . SER B 1 92 ? 1.876 92.562 33.125 1 93.5 92 SER B C 1
ATOM 2961 O O . SER B 1 92 ? 1.128 91.875 33.812 1 93.5 92 SER B O 1
ATOM 2963 N N . PRO B 1 93 ? 1.432 93.25 32.094 1 93.62 93 PRO B N 1
ATOM 2964 C CA . PRO B 1 93 ? 0.01 93.25 31.75 1 93.62 93 PRO B CA 1
ATOM 2965 C C . PRO B 1 93 ? -0.451 91.938 31.172 1 93.62 93 PRO B C 1
ATOM 2967 O O . PRO B 1 93 ? -1.654 91.625 31.109 1 93.62 93 PRO B O 1
ATOM 2970 N N . VAL B 1 94 ? 0.52 91.125 30.891 1 95.25 94 VAL B N 1
ATOM 2971 C CA . VAL B 1 94 ? 0.214 89.812 30.297 1 95.25 94 VAL B CA 1
ATOM 2972 C C . VAL B 1 94 ? -0.542 88.938 31.312 1 95.25 94 VAL B C 1
ATOM 2974 O O . VAL B 1 94 ? -1.268 88.062 30.922 1 95.25 94 VAL B O 1
ATOM 2977 N N . TRP B 1 95 ? -0.434 89.188 32.5 1 94.94 95 TRP B N 1
ATOM 2978 C CA . TRP B 1 95 ? -1.082 88.438 33.562 1 94.94 95 TRP B CA 1
ATOM 2979 C C . TRP B 1 95 ? -2.6 88.5 33.406 1 94.94 95 TRP B C 1
ATOM 2981 O O . TRP B 1 95 ? -3.291 87.5 33.688 1 94.94 95 TRP B O 1
ATOM 2991 N N . LYS B 1 96 ? -3.012 89.625 32.969 1 93.25 96 LYS B N 1
ATOM 2992 C CA . LYS B 1 96 ? -4.453 89.75 32.75 1 93.25 96 LYS B CA 1
ATOM 2993 C C . LYS B 1 96 ? -4.945 88.75 31.688 1 93.25 96 LYS B C 1
ATOM 2995 O O . LYS B 1 96 ? -5.996 88.125 31.844 1 93.25 96 LYS B O 1
ATOM 3000 N N . ALA B 1 97 ? -4.211 88.688 30.625 1 94.31 97 ALA B N 1
ATOM 3001 C CA . ALA B 1 97 ? -4.551 87.75 29.547 1 94.31 97 ALA B CA 1
ATOM 3002 C C . ALA B 1 97 ? -4.539 86.312 30.047 1 94.31 97 ALA B C 1
ATOM 3004 O O . ALA B 1 97 ? -5.379 85.5 29.641 1 94.31 97 ALA B O 1
ATOM 3005 N N . ILE B 1 98 ? -3.668 86 30.875 1 93.44 98 ILE B N 1
ATOM 3006 C CA . ILE B 1 98 ? -3.531 84.688 31.422 1 93.44 98 ILE B CA 1
ATOM 3007 C C . ILE B 1 98 ? -4.715 84.375 32.344 1 93.44 98 ILE B C 1
ATOM 3009 O O . ILE B 1 98 ? -5.324 83.312 32.25 1 93.44 98 ILE B O 1
ATOM 3013 N N . ASP B 1 99 ? -5.004 85.375 33.188 1 90.19 99 ASP B N 1
ATOM 3014 C CA . ASP B 1 99 ? -6.102 85.188 34.125 1 90.19 99 ASP B CA 1
ATOM 3015 C C . ASP B 1 99 ? -7.434 85 33.406 1 90.19 99 ASP B C 1
ATOM 3017 O O . ASP B 1 99 ? -8.352 84.375 33.938 1 90.19 99 ASP B O 1
ATOM 3021 N N . ASP B 1 100 ? -7.465 85.5 32.125 1 91.81 100 ASP B N 1
ATOM 3022 C CA . ASP B 1 100 ? -8.711 85.5 31.375 1 91.81 100 ASP B CA 1
ATOM 3023 C C . ASP B 1 100 ? -8.844 84.188 30.594 1 91.81 100 ASP B C 1
ATOM 3025 O O . ASP B 1 100 ? -9.891 83.938 30.016 1 91.81 100 ASP B O 1
ATOM 3029 N N . MET B 1 101 ? -7.84 83.438 30.641 1 91 101 MET B N 1
ATOM 3030 C CA . MET B 1 101 ? -7.949 82.188 29.953 1 91 101 MET B CA 1
ATOM 3031 C C . MET B 1 101 ? -8.984 81.25 30.641 1 91 101 MET B C 1
ATOM 3033 O O . MET B 1 101 ? -8.992 81.125 31.859 1 91 101 MET B O 1
ATOM 3037 N N . ASP B 1 102 ? -9.844 80.688 29.891 1 86.38 102 ASP B N 1
ATOM 3038 C CA . ASP B 1 102 ? -10.969 79.875 30.375 1 86.38 102 ASP B CA 1
ATOM 3039 C C . ASP B 1 102 ? -10.484 78.75 31.281 1 86.38 102 ASP B C 1
ATOM 3041 O O . ASP B 1 102 ? -11.141 78.438 32.281 1 86.38 102 ASP B O 1
ATOM 3045 N N . ILE B 1 103 ? -9.344 78.25 31.062 1 89.56 103 ILE B N 1
ATOM 3046 C CA . ILE B 1 103 ? -8.859 77.062 31.75 1 89.56 103 ILE B CA 1
ATOM 3047 C C . ILE B 1 103 ? -8.578 77.438 33.219 1 89.56 103 ILE B C 1
ATOM 3049 O O . ILE B 1 103 ? -8.812 76.625 34.094 1 89.56 103 ILE B O 1
ATOM 3053 N N . PHE B 1 104 ? -8.102 78.5 33.469 1 91.81 104 PHE B N 1
ATOM 3054 C CA . PHE B 1 104 ? -7.727 78.875 34.844 1 91.81 104 PHE B CA 1
ATOM 3055 C C . PHE B 1 104 ? -8.961 79.25 35.656 1 91.81 104 PHE B C 1
ATOM 3057 O O . PHE B 1 104 ? -8.898 79.312 36.875 1 91.81 104 PHE B O 1
ATOM 3064 N N . GLY B 1 105 ? -10.07 79.5 34.938 1 87.5 105 GLY B N 1
ATOM 3065 C CA . GLY B 1 105 ? -11.344 79.562 35.625 1 87.5 105 GLY B CA 1
ATOM 3066 C C . GLY B 1 105 ? -11.891 78.188 36.062 1 87.5 105 GLY B C 1
ATOM 3067 O O . GLY B 1 105 ? -12.508 78.125 37.125 1 87.5 105 GLY B O 1
ATOM 3068 N N . LYS B 1 106 ? -11.602 77.312 35.281 1 87.25 106 LYS B N 1
ATOM 3069 C CA . LYS B 1 106 ? -12.133 76 35.5 1 87.25 106 LYS B CA 1
ATOM 3070 C C . LYS B 1 106 ? -11.203 75.188 36.375 1 87.25 106 LYS B C 1
ATOM 3072 O O . LYS B 1 106 ? -11.664 74.312 37.125 1 87.25 106 LYS B O 1
ATOM 3077 N N . MET B 1 107 ? -9.961 75.438 36.188 1 89.06 107 MET B N 1
ATOM 3078 C CA . MET B 1 107 ? -8.938 74.75 37 1 89.06 107 MET B CA 1
ATOM 3079 C C . MET B 1 107 ? -7.984 75.812 37.625 1 89.06 107 MET B C 1
ATOM 3081 O O . MET B 1 107 ? -6.914 76.062 37.062 1 89.06 107 MET B O 1
ATOM 3085 N N . LYS B 1 108 ? -8.398 76.188 38.75 1 89.5 108 LYS B N 1
ATOM 3086 C CA . LYS B 1 108 ? -7.633 77.188 39.406 1 89.5 108 LYS B CA 1
ATOM 3087 C C . LYS B 1 108 ? -6.238 76.688 39.781 1 89.5 108 LYS B C 1
ATOM 3089 O O . LYS B 1 108 ? -6.082 75.562 40.281 1 89.5 108 LYS B O 1
ATOM 3094 N N . GLN B 1 109 ? -5.305 77.5 39.438 1 93.56 109 GLN B N 1
ATOM 3095 C CA . GLN B 1 109 ? -3.912 77.188 39.75 1 93.56 109 GLN B CA 1
ATOM 3096 C C . GLN B 1 109 ? -3.303 78.312 40.625 1 93.56 109 GLN B C 1
ATOM 3098 O O . GLN B 1 109 ? -3.52 79.5 40.375 1 93.56 109 GLN B O 1
ATOM 3103 N N . VAL B 1 110 ? -2.656 77.812 41.656 1 92.12 110 VAL B N 1
ATOM 3104 C CA . VAL B 1 110 ? -1.935 78.75 42.5 1 92.12 110 VAL B CA 1
ATOM 3105 C C . VAL B 1 110 ? -0.494 78.312 42.688 1 92.12 110 VAL B C 1
ATOM 3107 O O . VAL B 1 110 ? -0.105 77.875 43.781 1 92.12 110 VAL B O 1
ATOM 3110 N N . PRO B 1 111 ? 0.249 78.375 41.625 1 95.25 111 PRO B N 1
ATOM 3111 C CA . PRO B 1 111 ? 1.632 77.938 41.719 1 95.25 111 PRO B CA 1
ATOM 3112 C C . PRO B 1 111 ? 2.5 78.812 42.594 1 95.25 111 PRO B C 1
ATOM 3114 O O . PRO B 1 111 ? 2.301 80.062 42.625 1 95.25 111 PRO B O 1
ATOM 3117 N N . HIS B 1 112 ? 3.391 78.25 43.281 1 95 112 HIS B N 1
ATOM 3118 C CA . HIS B 1 112 ? 4.273 79 44.156 1 95 112 HIS B CA 1
ATOM 3119 C C . HIS B 1 112 ? 5.531 79.438 43.438 1 95 112 HIS B C 1
ATOM 3121 O O . HIS B 1 112 ? 6.219 80.375 43.875 1 95 112 HIS B O 1
ATOM 3127 N N . PHE B 1 113 ? 5.977 78.875 42.375 1 96.56 113 PHE B N 1
ATOM 3128 C CA . PHE B 1 113 ? 7.086 79.188 41.5 1 96.56 113 PHE B CA 1
ATOM 3129 C C . PHE B 1 113 ? 8.398 79.25 42.25 1 96.56 113 PHE B C 1
ATOM 3131 O O . PHE B 1 113 ? 9.281 80.062 41.938 1 96.56 113 PHE B O 1
ATOM 3138 N N . ARG B 1 114 ? 8.547 78.5 43.219 1 94.88 114 ARG B N 1
ATOM 3139 C CA . ARG B 1 114 ? 9.695 78.5 44.125 1 94.88 114 ARG B CA 1
ATOM 3140 C C . ARG B 1 114 ? 10.992 78.25 43.375 1 94.88 114 ARG B C 1
ATOM 3142 O O . ARG B 1 114 ? 12.016 78.875 43.625 1 94.88 114 ARG B O 1
ATOM 3149 N N . PRO B 1 115 ? 10.953 77.375 42.469 1 95.5 115 PRO B N 1
ATOM 3150 C CA . PRO B 1 115 ? 12.203 77.062 41.781 1 95.5 115 PRO B CA 1
ATOM 3151 C C . PRO B 1 115 ? 12.781 78.25 41.031 1 95.5 115 PRO B C 1
ATOM 3153 O O . PRO B 1 115 ? 13.969 78.312 40.719 1 95.5 115 PRO B O 1
ATOM 3156 N N . LEU B 1 116 ? 12.008 79.312 40.844 1 95.44 116 LEU B N 1
ATOM 3157 C CA . LEU B 1 116 ? 12.445 80.438 40.062 1 95.44 116 LEU B CA 1
ATOM 3158 C C . LEU B 1 116 ? 13.398 81.312 40.875 1 95.44 116 LEU B C 1
ATOM 3160 O O . LEU B 1 116 ? 14.07 82.188 40.344 1 95.44 116 LEU B O 1
ATOM 3164 N N . TYR B 1 117 ? 13.547 81.062 42.188 1 94 117 TYR B N 1
ATOM 3165 C CA . TYR B 1 117 ? 14.492 81.75 43.031 1 94 117 TYR B CA 1
ATOM 3166 C C . TYR B 1 117 ? 15.922 81.5 42.562 1 94 117 TYR B C 1
ATOM 3168 O O . TYR B 1 117 ? 16.812 82.312 42.844 1 94 117 TYR B O 1
ATOM 3176 N N . LYS B 1 118 ? 16.062 80.438 41.875 1 93.69 118 LYS B N 1
ATOM 3177 C CA . LYS B 1 118 ? 17.391 80.062 41.406 1 93.69 118 LYS B CA 1
ATOM 3178 C C . LYS B 1 118 ? 17.75 80.875 40.125 1 93.69 118 LYS B C 1
ATOM 3180 O O . LYS B 1 118 ? 18.906 80.875 39.719 1 93.69 118 LYS B O 1
ATOM 3185 N N . CYS B 1 119 ? 16.812 81.562 39.594 1 93 119 CYS B N 1
ATOM 3186 C CA . CYS B 1 119 ? 17.047 82.312 38.344 1 93 119 CYS B CA 1
ATOM 3187 C C . CYS B 1 119 ? 17.266 83.812 38.625 1 93 119 CYS B C 1
ATOM 3189 O O . CYS B 1 119 ? 17.062 84.25 39.75 1 93 119 CYS B O 1
ATOM 3191 N N . LYS B 1 120 ? 17.734 84.438 37.594 1 94.69 120 LYS B N 1
ATOM 3192 C CA . LYS B 1 120 ? 17.875 85.875 37.688 1 94.69 120 LYS B CA 1
ATOM 3193 C C . LYS B 1 120 ? 16.516 86.562 37.875 1 94.69 120 LYS B C 1
ATOM 3195 O O . LYS B 1 120 ? 15.531 86.188 37.25 1 94.69 120 LYS B O 1
ATOM 3200 N N . GLU B 1 121 ? 16.562 87.562 38.594 1 92.06 121 GLU B N 1
ATOM 3201 C CA . GLU B 1 121 ? 15.32 88.25 38.969 1 92.06 121 GLU B CA 1
ATOM 3202 C C . GLU B 1 121 ? 14.594 88.812 37.75 1 92.06 121 GLU B C 1
ATOM 3204 O O . GLU B 1 121 ? 13.367 88.75 37.656 1 92.06 121 GLU B O 1
ATOM 3209 N N . GLU B 1 122 ? 15.352 89.188 36.719 1 93.31 122 GLU B N 1
ATOM 3210 C CA . GLU B 1 122 ? 14.773 89.812 35.531 1 93.31 122 GLU B CA 1
ATOM 3211 C C . GLU B 1 122 ? 14 88.812 34.719 1 93.31 122 GLU B C 1
ATOM 3213 O O . GLU B 1 122 ? 13.125 89.125 33.938 1 93.31 122 GLU B O 1
ATOM 3218 N N . HIS B 1 123 ? 14.258 87.562 35 1 94.88 123 HIS B N 1
ATOM 3219 C CA . HIS B 1 123 ? 13.68 86.5 34.156 1 94.88 123 HIS B CA 1
ATOM 3220 C C . HIS B 1 123 ? 12.492 85.812 34.844 1 94.88 123 HIS B C 1
ATOM 3222 O O . HIS B 1 123 ? 11.703 85.125 34.219 1 94.88 123 HIS B O 1
ATOM 3228 N N . ARG B 1 124 ? 12.328 86.062 36.094 1 96.44 124 ARG B N 1
ATOM 3229 C CA . ARG B 1 124 ? 11.43 85.25 36.906 1 96.44 124 ARG B CA 1
ATOM 3230 C C . ARG B 1 124 ? 9.977 85.438 36.469 1 96.44 124 ARG B C 1
ATOM 3232 O O . ARG B 1 124 ? 9.258 84.438 36.312 1 96.44 124 ARG B O 1
ATOM 3239 N N . GLU B 1 125 ? 9.555 86.688 36.344 1 96.75 125 GLU B N 1
ATOM 3240 C CA . GLU B 1 125 ? 8.172 86.938 35.938 1 96.75 125 GLU B CA 1
ATOM 3241 C C . GLU B 1 125 ? 7.879 86.312 34.562 1 96.75 125 GLU B C 1
ATOM 3243 O O . GLU B 1 125 ? 6.844 85.688 34.375 1 96.75 125 GLU B O 1
ATOM 3248 N N . GLY B 1 126 ? 8.766 86.562 33.656 1 95.88 126 GLY B N 1
ATOM 3249 C CA . GLY B 1 126 ? 8.586 86 32.312 1 95.88 126 GLY B CA 1
ATOM 3250 C C . GLY B 1 126 ? 8.508 84.438 32.344 1 95.88 126 GLY B C 1
ATOM 3251 O O . GLY B 1 126 ? 7.688 83.875 31.641 1 95.88 126 GLY B O 1
ATOM 3252 N N . MET B 1 127 ? 9.328 83.875 33.125 1 97.06 127 MET B N 1
ATOM 3253 C CA . MET B 1 127 ? 9.328 82.375 33.219 1 97.06 127 MET B CA 1
ATOM 3254 C C . MET B 1 127 ? 8.031 81.875 33.844 1 97.06 127 MET B C 1
ATOM 3256 O O . MET B 1 127 ? 7.488 80.875 33.438 1 97.06 127 MET B O 1
ATOM 3260 N N . ALA B 1 128 ? 7.594 82.625 34.812 1 96.88 128 ALA B N 1
ATOM 3261 C CA . ALA B 1 128 ? 6.324 82.25 35.438 1 96.88 128 ALA B CA 1
ATOM 3262 C C . ALA B 1 128 ? 5.184 82.312 34.438 1 96.88 128 ALA B C 1
ATOM 3264 O O . ALA B 1 128 ? 4.371 81.375 34.375 1 96.88 128 ALA B O 1
ATOM 3265 N N . ILE B 1 129 ? 5.141 83.375 33.656 1 96.62 129 ILE B N 1
ATOM 3266 C CA . ILE B 1 129 ? 4.137 83.5 32.594 1 96.62 129 ILE B CA 1
ATOM 3267 C C . ILE B 1 129 ? 4.262 82.312 31.609 1 96.62 129 ILE B C 1
ATOM 3269 O O . ILE B 1 129 ? 3.254 81.75 31.219 1 96.62 129 ILE B O 1
ATOM 3273 N N . GLY B 1 130 ? 5.469 82 31.297 1 97.06 130 GLY B N 1
ATOM 3274 C CA . GLY B 1 130 ? 5.719 80.875 30.422 1 97.06 130 GLY B CA 1
ATOM 3275 C C . GLY B 1 130 ? 5.145 79.562 30.938 1 97.06 130 GLY B C 1
ATOM 3276 O O . GLY B 1 130 ? 4.543 78.812 30.188 1 97.06 130 GLY B O 1
ATOM 3277 N N . HIS B 1 131 ? 5.352 79.312 32.156 1 97.75 131 HIS B N 1
ATOM 3278 C CA . HIS B 1 131 ? 4.836 78.062 32.781 1 97.75 131 HIS B CA 1
ATOM 3279 C C . HIS B 1 131 ? 3.311 78.062 32.75 1 97.75 131 HIS B C 1
ATOM 3281 O O . HIS B 1 131 ? 2.705 77 32.531 1 97.75 131 HIS B O 1
ATOM 3287 N N . MET B 1 132 ? 2.674 79.25 33 1 96.75 132 MET B N 1
ATOM 3288 C CA . MET B 1 132 ? 1.218 79.375 32.906 1 96.75 132 MET B CA 1
ATOM 3289 C C . MET B 1 132 ? 0.715 79 31.531 1 96.75 132 MET B C 1
ATOM 3291 O O . MET B 1 132 ? -0.236 78.25 31.391 1 96.75 132 MET B O 1
ATOM 3295 N N . VAL B 1 133 ? 1.398 79.5 30.562 1 96.75 133 VAL B N 1
ATOM 3296 C CA . VAL B 1 133 ? 1.033 79.25 29.172 1 96.75 133 VAL B CA 1
ATOM 3297 C C . VAL B 1 133 ? 1.255 77.812 28.844 1 96.75 133 VAL B C 1
ATOM 3299 O O . VAL B 1 133 ? 0.433 77.188 28.172 1 96.75 133 VAL B O 1
ATOM 3302 N N . THR B 1 134 ? 2.338 77.25 29.312 1 97.62 134 THR B N 1
ATOM 3303 C CA . THR B 1 134 ? 2.639 75.812 29.094 1 97.62 134 THR B CA 1
ATOM 3304 C C . THR B 1 134 ? 1.543 74.938 29.688 1 97.62 134 THR B C 1
ATOM 3306 O O . THR B 1 134 ? 1.114 74 29.047 1 97.62 134 THR B O 1
ATOM 3309 N N . PHE B 1 135 ? 1.119 75.188 30.938 1 97.38 135 PHE B N 1
ATOM 3310 C CA . PHE B 1 135 ? 0.055 74.438 31.578 1 97.38 135 PHE B CA 1
ATOM 3311 C C . PHE B 1 135 ? -1.2 74.438 30.719 1 97.38 135 PHE B C 1
ATOM 3313 O O . PHE B 1 135 ? -1.775 73.375 30.453 1 97.38 135 PHE B O 1
ATOM 3320 N N . ALA B 1 136 ? -1.555 75.688 30.266 1 95.62 136 ALA B N 1
ATOM 3321 C CA . ALA B 1 136 ? -2.744 75.812 29.438 1 95.62 136 ALA B CA 1
ATOM 3322 C C . ALA B 1 136 ? -2.586 75 28.141 1 95.62 136 ALA B C 1
ATOM 3324 O O . ALA B 1 136 ? -3.527 74.312 27.703 1 95.62 136 ALA B O 1
ATOM 3325 N N . GLY B 1 137 ? -1.427 75.062 27.578 1 95.88 137 GLY B N 1
ATOM 3326 C CA . GLY B 1 137 ? -1.138 74.312 26.375 1 95.88 137 GLY B CA 1
ATOM 3327 C C . GLY B 1 137 ? -1.239 72.812 26.578 1 95.88 137 GLY B C 1
ATOM 3328 O O . GLY B 1 137 ? -1.696 72.062 25.688 1 95.88 137 GLY B O 1
ATOM 3329 N N . LEU B 1 138 ? -0.816 72.312 27.719 1 96.94 138 LEU B N 1
ATOM 3330 C CA . LEU B 1 138 ? -0.848 70.875 28 1 96.94 138 LEU B CA 1
ATOM 3331 C C . LEU B 1 138 ? -2.283 70.438 28.172 1 96.94 138 LEU B C 1
ATOM 3333 O O . LEU B 1 138 ? -2.604 69.25 27.797 1 96.94 138 LEU B O 1
ATOM 3337 N N . VAL B 1 139 ? -3.088 71.312 28.797 1 94.69 139 VAL B N 1
ATOM 3338 C CA . VAL B 1 139 ? -4.496 70.938 28.906 1 94.69 139 VAL B CA 1
ATOM 3339 C C . VAL B 1 139 ? -5.082 70.688 27.516 1 94.69 139 VAL B C 1
ATOM 3341 O O . VAL B 1 139 ? -5.746 69.625 27.297 1 94.69 139 VAL B O 1
ATOM 3344 N N . ASP B 1 140 ? -4.789 71.562 26.594 1 92.75 140 ASP B N 1
ATOM 3345 C CA . ASP B 1 140 ? -5.27 71.438 25.234 1 92.75 140 ASP B CA 1
ATOM 3346 C C . ASP B 1 140 ? -4.691 70.188 24.562 1 92.75 140 ASP B C 1
ATOM 3348 O O . ASP B 1 140 ? -5.414 69.438 23.906 1 92.75 140 ASP B O 1
ATOM 3352 N N . ARG B 1 141 ? -3.473 70 24.734 1 95 141 ARG B N 1
ATOM 3353 C CA . ARG B 1 141 ? -2.785 68.812 24.125 1 95 141 ARG B CA 1
ATOM 3354 C C . ARG B 1 141 ? -3.367 67.5 24.609 1 95 141 ARG B C 1
ATOM 3356 O O . ARG B 1 141 ? -3.639 66.625 23.797 1 95 141 ARG B O 1
ATOM 3363 N N . ILE B 1 142 ? -3.557 67.375 25.906 1 96.25 142 ILE B N 1
ATOM 3364 C CA . ILE B 1 142 ? -4.059 66.125 26.484 1 96.25 142 ILE B CA 1
ATOM 3365 C C . ILE B 1 142 ? -5.48 65.875 26 1 96.25 142 ILE B C 1
ATOM 3367 O O . ILE B 1 142 ? -5.859 64.75 25.75 1 96.25 142 ILE B O 1
ATOM 3371 N N . SER B 1 143 ? -6.246 67 25.844 1 92.12 143 SER B N 1
ATOM 3372 C CA . SER B 1 143 ? -7.629 66.875 25.391 1 92.12 143 SER B CA 1
ATOM 3373 C C . SER B 1 143 ? -7.699 66.375 23.953 1 92.12 143 SER B C 1
ATOM 3375 O O . SER B 1 143 ? -8.719 65.812 23.516 1 92.12 143 SER B O 1
ATOM 3377 N N . ARG B 1 144 ? -6.609 66.5 23.172 1 93.31 144 ARG B N 1
ATOM 3378 C CA . ARG B 1 144 ? -6.625 66.188 21.75 1 93.31 144 ARG B CA 1
ATOM 3379 C C . ARG B 1 144 ? -5.812 64.875 21.484 1 93.31 144 ARG B C 1
ATOM 3381 O O . ARG B 1 144 ? -5.605 64.562 20.328 1 93.31 144 ARG B O 1
ATOM 3388 N N . MET B 1 145 ? -5.379 64.312 22.516 1 95.12 145 MET B N 1
ATOM 3389 C CA . MET B 1 145 ? -4.551 63.156 22.359 1 95.12 145 MET B CA 1
ATOM 3390 C C . MET B 1 145 ? -5.324 62.031 21.656 1 95.12 145 MET B C 1
ATOM 3392 O O . MET B 1 145 ? -6.512 61.844 21.922 1 95.12 145 MET B O 1
ATOM 3396 N N . GLN B 1 146 ? -4.633 61.281 20.75 1 95.44 146 GLN B N 1
ATOM 3397 C CA . GLN B 1 146 ? -5.211 60.188 20.016 1 95.44 146 GLN B CA 1
ATOM 3398 C C . GLN B 1 146 ? -4.465 58.875 20.281 1 95.44 146 GLN B C 1
ATOM 3400 O O . GLN B 1 146 ? -3.273 58.906 20.609 1 95.44 146 GLN B O 1
ATOM 3405 N N . VAL B 1 147 ? -5.168 57.906 20.125 1 93.81 147 VAL B N 1
ATOM 3406 C CA . VAL B 1 147 ? -4.598 56.594 20.422 1 93.81 147 VAL B CA 1
ATOM 3407 C C . VAL B 1 147 ? -3.418 56.312 19.5 1 93.81 147 VAL B C 1
ATOM 3409 O O . VAL B 1 147 ? -2.479 55.594 19.875 1 93.81 147 VAL B O 1
ATOM 3412 N N . ASP B 1 148 ? -3.416 56.906 18.281 1 94.06 148 ASP B N 1
ATOM 3413 C CA . ASP B 1 148 ? -2.375 56.625 17.297 1 94.06 148 ASP B CA 1
ATOM 3414 C C . ASP B 1 148 ? -1.183 57.562 17.484 1 94.06 148 ASP B C 1
ATOM 3416 O O . ASP B 1 148 ? -0.179 57.469 16.781 1 94.06 148 ASP B O 1
ATOM 3420 N N . ASP B 1 149 ? -1.307 58.469 18.5 1 95.25 149 ASP B N 1
ATOM 3421 C CA . ASP B 1 149 ? -0.142 59.312 18.797 1 95.25 149 ASP B CA 1
ATOM 3422 C C . ASP B 1 149 ? 1.026 58.469 19.281 1 95.25 149 ASP B C 1
ATOM 3424 O O . ASP B 1 149 ? 0.825 57.375 19.797 1 95.25 149 ASP B O 1
ATOM 3428 N N . ARG B 1 150 ? 2.211 58.969 19.016 1 92.81 150 ARG B N 1
ATOM 3429 C CA . ARG B 1 150 ? 3.406 58.25 19.453 1 92.81 150 ARG B CA 1
ATOM 3430 C C . ARG B 1 150 ? 3.445 58.156 20.969 1 92.81 150 ARG B C 1
ATOM 3432 O O . ARG B 1 150 ? 3.059 59.062 21.688 1 92.81 150 ARG B O 1
ATOM 3439 N N . VAL B 1 151 ? 3.914 57.031 21.438 1 94.5 151 VAL B N 1
ATOM 3440 C CA . VAL B 1 151 ? 4.039 56.781 22.875 1 94.5 151 VAL B CA 1
ATOM 3441 C C . VAL B 1 151 ? 4.93 57.875 23.5 1 94.5 151 VAL B C 1
ATOM 3443 O O . VAL B 1 151 ? 4.699 58.281 24.641 1 94.5 151 VAL B O 1
ATOM 3446 N N . THR B 1 152 ? 5.93 58.312 22.891 1 95.12 152 THR B N 1
ATOM 3447 C CA . THR B 1 152 ? 6.867 59.312 23.359 1 95.12 152 THR B CA 1
ATOM 3448 C C . THR B 1 152 ? 6.141 60.625 23.672 1 95.12 152 THR B C 1
ATOM 3450 O O . THR B 1 152 ? 6.516 61.344 24.609 1 95.12 152 THR B O 1
ATOM 3453 N N . SER B 1 153 ? 5.078 60.938 22.844 1 95.75 153 SER B N 1
ATOM 3454 C CA . SER B 1 153 ? 4.289 62.125 23.078 1 95.75 153 SER B CA 1
ATOM 3455 C C . SER B 1 153 ? 3.611 62.062 24.453 1 95.75 153 SER B C 1
ATOM 3457 O O . SER B 1 153 ? 3.582 63.062 25.172 1 95.75 153 SER B O 1
ATOM 3459 N N . PHE B 1 154 ? 3.123 60.906 24.828 1 96.75 154 PHE B N 1
ATOM 3460 C CA . PHE B 1 154 ? 2.496 60.75 26.125 1 96.75 154 PHE B CA 1
ATOM 3461 C C . PHE B 1 154 ? 3.514 60.938 27.25 1 96.75 154 PHE B C 1
ATOM 3463 O O . PHE B 1 154 ? 3.256 61.656 28.219 1 96.75 154 PHE B O 1
ATOM 3470 N N . HIS B 1 155 ? 4.691 60.375 27.047 1 96.62 155 HIS B N 1
ATOM 3471 C CA . HIS B 1 155 ? 5.742 60.469 28.062 1 96.62 155 HIS B CA 1
ATOM 3472 C C . HIS B 1 155 ? 6.234 61.906 28.203 1 96.62 155 HIS B C 1
ATOM 3474 O O . HIS B 1 155 ? 6.441 62.375 29.328 1 96.62 155 HIS B O 1
ATOM 3480 N N . SER B 1 156 ? 6.395 62.531 27.062 1 97.19 156 SER B N 1
ATOM 3481 C CA . SER B 1 156 ? 6.836 63.938 27.078 1 97.19 156 SER B CA 1
ATOM 3482 C C . SER B 1 156 ? 5.84 64.812 27.812 1 97.19 156 SER B C 1
ATOM 3484 O O . SER B 1 156 ? 6.234 65.688 28.594 1 97.19 156 SER B O 1
ATOM 3486 N N . THR B 1 157 ? 4.598 64.562 27.547 1 97.88 157 THR B N 1
ATOM 3487 C CA . THR B 1 157 ? 3.541 65.312 28.234 1 97.88 157 THR B CA 1
ATOM 3488 C C . THR B 1 157 ? 3.605 65.062 29.734 1 97.88 157 THR B C 1
ATOM 3490 O O . THR B 1 157 ? 3.576 66.062 30.516 1 97.88 157 THR B O 1
ATOM 3493 N N . LEU B 1 158 ? 3.752 63.875 30.156 1 97.81 158 LEU B N 1
ATOM 3494 C CA . LEU B 1 158 ? 3.807 63.5 31.578 1 97.81 158 LEU B CA 1
ATOM 3495 C C . LEU B 1 158 ? 5.051 64.125 32.219 1 97.81 158 LEU B C 1
ATOM 3497 O O . LEU B 1 158 ? 4.988 64.562 33.375 1 97.81 158 LEU B O 1
ATOM 3501 N N . GLU B 1 159 ? 6.141 64.125 31.531 1 97.88 159 GLU B N 1
ATOM 3502 C CA . GLU B 1 159 ? 7.371 64.75 32.031 1 97.88 159 GLU B CA 1
ATOM 3503 C C . GLU B 1 159 ? 7.211 66.25 32.25 1 97.88 159 GLU B C 1
ATOM 3505 O O . GLU B 1 159 ? 7.656 66.75 33.25 1 97.88 159 GLU B O 1
ATOM 3510 N N . THR B 1 160 ? 6.629 66.875 31.266 1 98.19 160 THR B N 1
ATOM 3511 C CA . THR B 1 160 ? 6.406 68.312 31.359 1 98.19 160 THR B CA 1
ATOM 3512 C C . THR B 1 160 ? 5.48 68.688 32.531 1 98.19 160 THR B C 1
ATOM 3514 O O . THR B 1 160 ? 5.703 69.625 33.25 1 98.19 160 THR B O 1
ATOM 3517 N N . LEU B 1 161 ? 4.484 67.812 32.719 1 98.19 161 LEU B N 1
ATOM 3518 C CA . LEU B 1 161 ? 3.594 68 33.875 1 98.19 161 LEU B CA 1
ATOM 3519 C C . LEU B 1 161 ? 4.363 67.875 35.188 1 98.19 161 LEU B C 1
ATOM 3521 O O . LEU B 1 161 ? 4.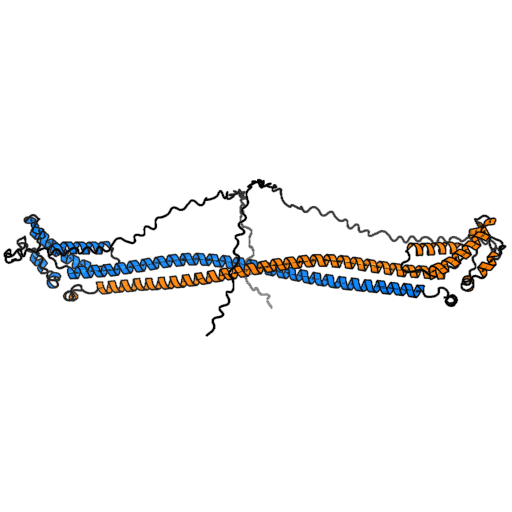16 68.688 36.094 1 98.19 161 LEU B O 1
ATOM 3525 N N . GLN B 1 162 ? 5.219 66.938 35.25 1 97.62 162 GLN B N 1
ATOM 3526 C CA . GLN B 1 162 ? 6.031 66.75 36.438 1 97.62 162 GLN B CA 1
ATOM 3527 C C . GLN B 1 162 ? 6.902 68 36.719 1 97.62 162 GLN B C 1
ATOM 3529 O O . GLN B 1 162 ? 7.09 68.375 37.844 1 97.62 162 GLN B O 1
ATOM 3534 N N . GLU B 1 163 ? 7.406 68.562 35.625 1 97.62 163 GLU B N 1
ATOM 3535 C CA . GLU B 1 163 ? 8.188 69.812 35.781 1 97.62 163 GLU B CA 1
ATOM 3536 C C . GLU B 1 163 ? 7.34 70.938 36.312 1 97.62 163 GLU B C 1
ATOM 3538 O O . GLU B 1 163 ? 7.789 71.688 37.188 1 97.62 163 GLU B O 1
ATOM 3543 N N . LEU B 1 164 ? 6.133 71.062 35.844 1 98.19 164 LEU B N 1
ATOM 3544 C CA . LEU B 1 164 ? 5.23 72.062 36.312 1 98.19 164 LEU B CA 1
ATOM 3545 C C . LEU B 1 164 ? 4.848 71.875 37.781 1 98.19 164 LEU B C 1
ATOM 3547 O O . LEU B 1 164 ? 4.676 72.812 38.531 1 98.19 164 LEU B O 1
ATOM 3551 N N . GLU B 1 165 ? 4.762 70.625 38.094 1 98 165 GLU B N 1
ATOM 3552 C CA . GLU B 1 165 ? 4.434 70.312 39.469 1 98 165 GLU B CA 1
ATOM 3553 C C . GLU B 1 165 ? 5.48 70.812 40.438 1 98 165 GLU B C 1
ATOM 3555 O O . GLU B 1 165 ? 5.152 71.25 41.562 1 98 165 GLU B O 1
ATOM 3560 N N . LYS B 1 166 ? 6.676 70.875 40.062 1 96.62 166 LYS B N 1
ATOM 3561 C CA . LYS B 1 166 ? 7.762 71.438 40.875 1 96.62 166 LYS B CA 1
ATOM 3562 C C . LYS B 1 166 ? 7.539 72.875 41.188 1 96.62 166 LYS B C 1
ATOM 3564 O O . LYS B 1 166 ? 8.008 73.438 42.188 1 96.62 166 LYS B O 1
ATOM 3569 N N . HIS B 1 167 ? 6.855 73.562 40.25 1 97.19 167 HIS B N 1
ATOM 3570 C CA . HIS B 1 167 ? 6.602 75 40.406 1 97.19 167 HIS B CA 1
ATOM 3571 C C . HIS B 1 167 ? 5.293 75.25 41.156 1 97.19 167 HIS B C 1
ATOM 3573 O O . HIS B 1 167 ? 4.898 76.375 41.344 1 97.19 167 HIS B O 1
ATOM 3579 N N . GLY B 1 168 ? 4.609 74.125 41.5 1 96.75 168 GLY B N 1
ATOM 3580 C CA . GLY B 1 168 ? 3.447 74.25 42.375 1 96.75 168 GLY B CA 1
ATOM 3581 C C . GLY B 1 168 ? 2.133 74.062 41.625 1 96.75 168 GLY B C 1
ATOM 3582 O O . GLY B 1 168 ? 1.063 74.312 42.188 1 96.75 168 GLY B O 1
ATOM 3583 N N . PHE B 1 169 ? 2.189 73.688 40.344 1 97.44 169 PHE B N 1
ATOM 3584 C CA . PHE B 1 169 ? 0.958 73.438 39.625 1 97.44 169 PHE B CA 1
ATOM 3585 C C . PHE B 1 169 ? 0.289 72.188 40.125 1 97.44 169 PHE B C 1
ATOM 3587 O O . PHE B 1 169 ? 0.965 71.188 40.406 1 97.44 169 PHE B O 1
ATOM 3594 N N . ASP B 1 170 ? -1.005 72.188 40.281 1 96.38 170 ASP B N 1
ATOM 3595 C CA . ASP B 1 170 ? -1.758 70.938 40.469 1 96.38 170 ASP B CA 1
ATOM 3596 C C . ASP B 1 170 ? -1.965 70.188 39.156 1 96.38 170 ASP B C 1
ATOM 3598 O O . ASP B 1 170 ? -2.781 70.625 38.312 1 96.38 170 ASP B O 1
ATOM 3602 N N . ILE B 1 171 ? -1.295 69.188 39 1 95.75 171 ILE B N 1
ATOM 3603 C CA . ILE B 1 171 ? -1.325 68.438 37.719 1 95.75 171 ILE B CA 1
ATOM 3604 C C . ILE B 1 171 ? -2.088 67.125 37.844 1 95.75 171 ILE B C 1
ATOM 3606 O O . ILE B 1 171 ? -2.092 66.312 36.938 1 95.75 171 ILE B O 1
ATOM 3610 N N . SER B 1 172 ? -2.67 66.812 39 1 94.88 172 SER B N 1
ATOM 3611 C CA . SER B 1 172 ? -3.223 65.5 39.344 1 94.88 172 SER B CA 1
ATOM 3612 C C . SER B 1 172 ? -4.223 65.062 38.281 1 94.88 172 SER B C 1
ATOM 3614 O O . SER B 1 172 ? -4.117 63.938 37.781 1 94.88 172 SER B O 1
ATOM 3616 N N . VAL B 1 173 ? -5.129 65.938 37.875 1 94.06 173 VAL B N 1
ATOM 3617 C CA . VAL B 1 173 ? -6.188 65.562 36.938 1 94.06 173 VAL B CA 1
ATOM 3618 C C . VAL B 1 173 ? -5.582 65.312 35.562 1 94.06 173 VAL B C 1
ATOM 3620 O O . VAL B 1 173 ? -5.918 64.25 34.938 1 94.06 173 VAL B O 1
ATOM 3623 N N . LEU B 1 174 ? -4.664 66.188 35.188 1 96.31 174 LEU B N 1
ATOM 3624 C CA . LEU B 1 174 ? -4.039 66.062 33.875 1 96.31 174 LEU B CA 1
ATOM 3625 C C . LEU B 1 174 ? -3.156 64.812 33.812 1 96.31 174 LEU B C 1
ATOM 3627 O O . LEU B 1 174 ? -3.184 64.062 32.844 1 96.31 174 LEU B O 1
ATOM 3631 N N . ARG B 1 175 ? -2.43 64.562 34.906 1 96.94 175 ARG B N 1
ATOM 3632 C CA . ARG B 1 175 ? -1.562 63.406 35 1 96.94 175 ARG B CA 1
ATOM 3633 C C . ARG B 1 175 ? -2.371 62.125 34.938 1 96.94 175 ARG B C 1
ATOM 3635 O O . ARG B 1 175 ? -2.014 61.188 34.188 1 96.94 175 ARG B O 1
ATOM 3642 N N . ASN B 1 176 ? -3.439 62.094 35.656 1 96.12 176 ASN B N 1
ATOM 3643 C CA . ASN B 1 176 ? -4.281 60.906 35.688 1 96.12 176 ASN B CA 1
ATOM 3644 C C . ASN B 1 176 ? -4.863 60.594 34.312 1 96.12 176 ASN B C 1
ATOM 3646 O O . ASN B 1 176 ? -4.859 59.438 33.844 1 96.12 176 ASN B O 1
ATOM 3650 N N . ARG B 1 177 ? -5.316 61.688 33.625 1 96.5 177 ARG B N 1
ATOM 3651 C CA . ARG B 1 177 ? -5.879 61.531 32.312 1 96.5 177 ARG B CA 1
ATOM 3652 C C . ARG B 1 177 ? -4.836 61 31.328 1 96.5 177 ARG B C 1
ATOM 3654 O O . ARG B 1 177 ? -5.074 60 30.641 1 96.5 177 ARG B O 1
ATOM 3661 N N . ALA B 1 178 ? -3.73 61.625 31.297 1 97.25 178 ALA B N 1
ATOM 3662 C CA . ALA B 1 178 ? -2.67 61.25 30.375 1 97.25 178 ALA B CA 1
ATOM 3663 C C . ALA B 1 178 ? -2.17 59.812 30.672 1 97.25 178 ALA B C 1
ATOM 3665 O O . ALA B 1 178 ? -1.939 59.031 29.75 1 97.25 178 ALA B O 1
ATOM 3666 N N . SER B 1 179 ? -2.064 59.531 32 1 97.38 179 SER B N 1
ATOM 3667 C CA . SER B 1 179 ? -1.586 58.219 32.406 1 97.38 179 SER B CA 1
ATOM 3668 C C . SER B 1 179 ? -2.576 57.125 32.031 1 97.38 179 SER B C 1
ATOM 3670 O O . SER B 1 179 ? -2.178 56.031 31.578 1 97.38 179 SER B O 1
ATOM 3672 N N . THR B 1 180 ? -3.85 57.344 32.219 1 97.5 180 THR B N 1
ATOM 3673 C CA . THR B 1 180 ? -4.875 56.375 31.875 1 97.5 180 THR B CA 1
ATOM 3674 C C . THR B 1 180 ? -4.918 56.156 30.375 1 97.5 180 THR B C 1
ATOM 3676 O O . THR B 1 180 ? -4.992 55 29.906 1 97.5 180 THR B O 1
ATOM 3679 N N . LEU B 1 181 ? -4.844 57.219 29.609 1 97.88 181 LEU B N 1
ATOM 3680 C CA . LEU B 1 181 ? -4.82 57.125 28.156 1 97.88 181 LEU B CA 1
ATOM 3681 C C . LEU B 1 181 ? -3.615 56.312 27.703 1 97.88 181 LEU B C 1
ATOM 3683 O O . LEU B 1 181 ? -3.738 55.469 26.812 1 97.88 181 LEU B O 1
ATOM 3687 N N . LEU B 1 182 ? -2.508 56.562 28.328 1 97.88 182 LEU B N 1
ATOM 3688 C CA . LEU B 1 182 ? -1.297 55.812 28 1 97.88 182 LEU B CA 1
ATOM 3689 C C . LEU B 1 182 ? -1.469 54.344 28.328 1 97.88 182 LEU B C 1
ATOM 3691 O O . LEU B 1 182 ? -1.059 53.469 27.531 1 97.88 182 LEU B O 1
ATOM 3695 N N . SER B 1 183 ? -2.033 54.062 29.469 1 97.75 183 SER B N 1
ATOM 3696 C CA . SER B 1 183 ? -2.266 52.688 29.875 1 97.75 183 SER B CA 1
ATOM 3697 C C . SER B 1 183 ? -3.146 51.938 28.875 1 97.75 183 SER B C 1
ATOM 3699 O O . SER B 1 183 ? -2.861 50.812 28.5 1 97.75 183 SER B O 1
ATOM 3701 N N . ILE B 1 184 ? -4.219 52.562 28.375 1 98.06 184 ILE B N 1
ATOM 3702 C CA . ILE B 1 184 ? -5.113 51.969 27.375 1 98.06 184 ILE B CA 1
ATOM 3703 C C . ILE B 1 184 ? -4.352 51.719 26.078 1 98.06 184 ILE B C 1
ATOM 3705 O O . ILE B 1 184 ? -4.496 50.656 25.469 1 98.06 184 ILE B O 1
ATOM 3709 N N . LYS B 1 185 ? -3.572 52.719 25.719 1 97.44 185 LYS B N 1
ATOM 3710 C CA . LYS B 1 185 ? -2.764 52.594 24.516 1 97.44 185 LYS B CA 1
ATOM 3711 C C . LYS B 1 185 ? -1.833 51.375 24.609 1 97.44 185 LYS B C 1
ATOM 3713 O O . LYS B 1 185 ? -1.689 50.625 23.641 1 97.44 185 LYS B O 1
ATOM 3718 N N . ASP B 1 186 ? -1.192 51.188 25.766 1 96.81 186 ASP B N 1
ATOM 3719 C CA . ASP B 1 186 ? -0.281 50.062 26 1 96.81 186 ASP B CA 1
ATOM 3720 C C . ASP B 1 186 ? -1.013 48.719 25.891 1 96.81 186 ASP B C 1
ATOM 3722 O O . ASP B 1 186 ? -0.496 47.781 25.297 1 96.81 186 ASP B O 1
ATOM 3726 N N . ARG B 1 187 ? -2.156 48.656 26.422 1 97.44 187 ARG B N 1
ATOM 3727 C CA . ARG B 1 187 ? -2.953 47.438 26.344 1 97.44 187 ARG B CA 1
ATOM 3728 C C . ARG B 1 187 ? -3.338 47.125 24.906 1 97.44 187 ARG B C 1
ATOM 3730 O O . ARG B 1 187 ? -3.301 45.969 24.484 1 97.44 187 ARG B O 1
ATOM 3737 N N . GLN B 1 188 ? -3.676 48.188 24.172 1 97.75 188 GLN B N 1
ATOM 3738 C CA . GLN B 1 188 ? -4.02 48 22.766 1 97.75 188 GLN B CA 1
ATOM 3739 C C . GLN B 1 188 ? -2.826 47.469 21.984 1 97.75 188 GLN B C 1
ATOM 3741 O O . GLN B 1 188 ? -2.977 46.562 21.141 1 97.75 188 GLN B O 1
ATOM 3746 N N . ALA B 1 189 ? -1.689 48.062 22.219 1 96.56 189 ALA B N 1
ATOM 3747 C CA . ALA B 1 189 ? -0.472 47.656 21.516 1 96.56 189 ALA B CA 1
ATOM 3748 C C . ALA B 1 189 ? -0.137 46.188 21.828 1 96.56 189 ALA B C 1
ATOM 3750 O O . ALA B 1 189 ? 0.28 45.438 20.922 1 96.56 189 ALA B O 1
ATOM 3751 N N . ARG B 1 190 ? -0.322 45.781 23.047 1 97.12 190 ARG B N 1
ATOM 3752 C CA . ARG B 1 190 ? -0.055 44.406 23.438 1 97.12 190 ARG B CA 1
ATOM 3753 C C . ARG B 1 190 ? -1.018 43.438 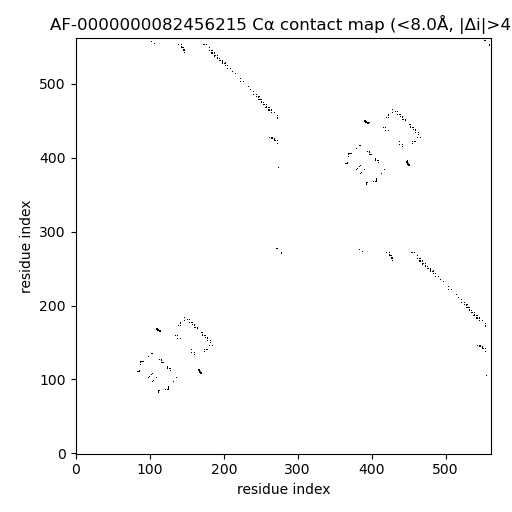22.75 1 97.12 190 ARG B C 1
ATOM 3755 O O . ARG B 1 190 ? -0.604 42.406 22.25 1 97.12 190 ARG B O 1
ATOM 3762 N N . ALA B 1 191 ? -2.268 43.812 22.688 1 97.94 191 ALA B N 1
ATOM 3763 C CA . ALA B 1 191 ? -3.262 42.969 22 1 97.94 191 ALA B CA 1
ATOM 3764 C C . ALA B 1 191 ? -2.928 42.844 20.516 1 97.94 191 ALA B C 1
ATOM 3766 O O . ALA B 1 191 ? -3.049 41.75 19.953 1 97.94 191 ALA B O 1
ATOM 3767 N N . ARG B 1 192 ? -2.545 43.938 19.938 1 97.62 192 ARG B N 1
ATOM 3768 C CA . ARG B 1 192 ? -2.162 43.906 18.516 1 97.62 192 ARG B CA 1
ATOM 3769 C C . ARG B 1 192 ? -0.962 43 18.297 1 97.62 192 ARG B C 1
ATOM 3771 O O . ARG B 1 192 ? -0.929 42.25 17.328 1 97.62 192 ARG B O 1
ATOM 3778 N N . HIS B 1 193 ? 0.008 43.125 19.156 1 97.62 193 HIS B N 1
ATOM 3779 C CA . HIS B 1 193 ? 1.191 42.281 19.062 1 97.62 193 HIS B CA 1
ATOM 3780 C C . HIS B 1 193 ? 0.821 40.812 19.172 1 97.62 193 HIS B C 1
ATOM 3782 O O . HIS B 1 193 ? 1.27 40 18.359 1 97.62 193 HIS B O 1
ATOM 3788 N N . ASP B 1 194 ? 0.032 40.438 20.109 1 98.06 194 ASP B N 1
ATOM 3789 C CA . ASP B 1 194 ? -0.409 39.062 20.312 1 98.06 194 ASP B CA 1
ATOM 3790 C C . ASP B 1 194 ? -1.155 38.562 19.078 1 98.06 194 ASP B C 1
ATOM 3792 O O . ASP B 1 194 ? -0.977 37.406 18.672 1 98.06 194 ASP B O 1
ATOM 3796 N N . SER B 1 195 ? -1.995 39.406 18.516 1 98.25 195 SER B N 1
ATOM 3797 C CA . SER B 1 195 ? -2.75 39.031 17.328 1 98.25 195 SER B CA 1
ATOM 3798 C C . SER B 1 195 ? -1.818 38.75 16.156 1 98.25 195 SER B C 1
ATOM 3800 O O . SER B 1 195 ? -1.987 37.719 15.469 1 98.25 195 SER B O 1
ATOM 3802 N N . LYS B 1 196 ? -0.863 39.562 15.961 1 97.94 196 LYS B N 1
ATOM 3803 C CA . LYS B 1 196 ? 0.087 39.344 14.867 1 97.94 196 LYS B CA 1
ATOM 3804 C C . LYS B 1 196 ? 0.9 38.094 15.062 1 97.94 196 LYS B C 1
ATOM 3806 O O . LYS B 1 196 ? 1.178 37.375 14.102 1 97.94 196 LYS B O 1
ATOM 3811 N N . GLU B 1 197 ? 1.308 37.844 16.266 1 97.88 197 GLU B N 1
ATOM 3812 C CA . GLU B 1 197 ? 2.049 36.625 16.578 1 97.88 197 GLU B CA 1
ATOM 3813 C C . GLU B 1 197 ? 1.207 35.375 16.297 1 97.88 197 GLU B C 1
ATOM 3815 O O . GLU B 1 197 ? 1.707 34.375 15.758 1 97.88 197 GLU B O 1
ATOM 3820 N N . ALA B 1 198 ? -0.038 35.438 16.656 1 98.19 198 ALA B N 1
ATOM 3821 C CA . ALA B 1 198 ? -0.946 34.312 16.375 1 98.19 198 ALA B CA 1
ATOM 3822 C C . ALA B 1 198 ? -1.094 34.094 14.875 1 98.19 198 ALA B C 1
ATOM 3824 O O . ALA B 1 198 ? -1.075 32.969 14.406 1 98.19 198 ALA B O 1
ATOM 3825 N N . GLU B 1 199 ? -1.246 35.156 14.133 1 98.19 199 GLU B N 1
ATOM 3826 C CA . GLU B 1 199 ? -1.353 35.062 12.68 1 98.19 199 GLU B CA 1
ATOM 3827 C C . GLU B 1 199 ? -0.126 34.406 12.07 1 98.19 199 GLU B C 1
ATOM 3829 O O . GLU B 1 199 ? -0.252 33.531 11.188 1 98.19 199 GLU B O 1
ATOM 3834 N N . ARG B 1 200 ? 1.005 34.781 12.539 1 98.06 200 ARG B N 1
ATOM 3835 C CA . ARG B 1 200 ? 2.248 34.188 12.07 1 98.06 200 ARG B CA 1
ATOM 3836 C C . ARG B 1 200 ? 2.268 32.688 12.344 1 98.06 200 ARG B C 1
ATOM 3838 O O . ARG B 1 200 ? 2.617 31.891 11.461 1 98.06 200 ARG B O 1
ATOM 3845 N N . LYS B 1 201 ? 1.859 32.25 13.477 1 98.31 201 LYS B N 1
ATOM 3846 C CA . LYS B 1 201 ? 1.842 30.844 13.859 1 98.31 201 LYS B CA 1
ATOM 3847 C C . LYS B 1 201 ? 0.821 30.078 13.039 1 98.31 201 LYS B C 1
ATOM 3849 O O . LYS B 1 201 ? 1.067 28.922 12.656 1 98.31 201 LYS B O 1
ATOM 3854 N N . ILE B 1 202 ? -0.308 30.641 12.766 1 98.5 202 ILE B N 1
ATOM 3855 C CA . ILE B 1 202 ? -1.328 30.016 11.938 1 98.5 202 ILE B CA 1
ATOM 3856 C C . ILE B 1 202 ? -0.757 29.734 10.547 1 98.5 202 ILE B C 1
ATOM 3858 O O . ILE B 1 202 ? -0.926 28.641 10.008 1 98.5 202 ILE B O 1
ATOM 3862 N N . ASN B 1 203 ? -0.105 30.719 10.008 1 98.12 203 ASN B N 1
ATOM 3863 C CA . ASN B 1 203 ? 0.491 30.562 8.68 1 98.12 203 ASN B CA 1
ATOM 3864 C C . ASN B 1 203 ? 1.535 29.453 8.672 1 98.12 203 ASN B C 1
ATOM 3866 O O . ASN B 1 203 ? 1.58 28.641 7.738 1 98.12 203 ASN B O 1
ATOM 3870 N N . GLU B 1 204 ? 2.332 29.391 9.68 1 97.62 204 GLU B N 1
ATOM 3871 C CA . GLU B 1 204 ? 3.348 28.344 9.797 1 97.62 204 GLU B CA 1
ATOM 3872 C C . GLU B 1 204 ? 2.709 26.953 9.891 1 97.62 204 GLU B C 1
ATOM 3874 O O . GLU B 1 204 ? 3.09 26.047 9.156 1 97.62 204 GLU B O 1
ATOM 3879 N N . GLN B 1 205 ? 1.731 26.844 10.719 1 97.88 205 GLN B N 1
ATOM 3880 C CA . GLN B 1 205 ? 1.052 25.562 10.898 1 97.88 205 GLN B CA 1
ATOM 3881 C C . GLN B 1 205 ? 0.288 25.172 9.641 1 97.88 205 GLN B C 1
ATOM 3883 O O . GLN B 1 205 ? 0.208 23.984 9.305 1 97.88 205 GLN B O 1
ATOM 3888 N N . SER B 1 206 ? -0.291 26.125 8.984 1 97.94 206 SER B N 1
ATOM 3889 C CA . SER B 1 206 ? -0.979 25.859 7.723 1 97.94 206 SER B CA 1
ATOM 3890 C C . SER B 1 206 ? -0.019 25.312 6.676 1 97.94 206 SER B C 1
ATOM 3892 O O . SER B 1 206 ? -0.374 24.406 5.91 1 97.94 206 SER B O 1
ATOM 3894 N N . GLY B 1 207 ? 1.152 25.891 6.598 1 97.5 207 GLY B N 1
ATOM 3895 C CA . GLY B 1 207 ? 2.174 25.359 5.707 1 97.5 207 GLY B CA 1
ATOM 3896 C C . GLY B 1 207 ? 2.533 23.922 6.012 1 97.5 207 GLY B C 1
ATOM 3897 O O . GLY B 1 207 ? 2.68 23.109 5.098 1 97.5 207 GLY B O 1
ATOM 3898 N N . GLU B 1 208 ? 2.646 23.578 7.227 1 97.38 208 GLU B N 1
ATOM 3899 C CA . GLU B 1 208 ? 2.932 22.203 7.641 1 97.38 208 GLU B CA 1
ATOM 3900 C C . GLU B 1 208 ? 1.785 21.266 7.27 1 97.38 208 GLU B C 1
ATOM 3902 O O . GLU B 1 208 ? 2.016 20.125 6.859 1 97.38 208 GLU B O 1
ATOM 3907 N N . LYS B 1 209 ? 0.577 21.719 7.426 1 98.19 209 LYS B N 1
ATOM 3908 C CA . LYS B 1 209 ? -0.594 20.922 7.059 1 98.19 209 LYS B CA 1
ATOM 3909 C C . LYS B 1 209 ? -0.579 20.578 5.57 1 98.19 209 LYS B C 1
ATOM 3911 O O . LYS B 1 209 ? -0.905 19.453 5.188 1 98.19 209 LYS B O 1
ATOM 3916 N N . VAL B 1 210 ? -0.254 21.531 4.777 1 98.06 210 VAL B N 1
ATOM 3917 C CA . VAL B 1 210 ? -0.201 21.312 3.334 1 98.06 210 VAL B CA 1
ATOM 3918 C C . VAL B 1 210 ? 0.79 20.203 3.018 1 98.06 210 VAL B C 1
ATOM 3920 O O . VAL B 1 210 ? 0.509 19.328 2.189 1 98.06 210 VAL B O 1
ATOM 3923 N N . LYS B 1 211 ? 1.915 20.203 3.699 1 98 211 LYS B N 1
ATOM 3924 C CA . LYS B 1 211 ? 2.912 19.156 3.498 1 98 211 LYS B CA 1
ATOM 3925 C C . LYS B 1 211 ? 2.365 17.797 3.914 1 98 211 LYS B C 1
ATOM 3927 O O . LYS B 1 211 ? 2.619 16.797 3.246 1 98 211 LYS B O 1
ATOM 3932 N N . LEU B 1 212 ? 1.659 17.766 4.957 1 98.25 212 LEU B N 1
ATOM 3933 C CA . LEU B 1 212 ? 1.043 16.531 5.414 1 98.25 212 LEU B CA 1
ATOM 3934 C C . LEU B 1 212 ? 0.042 16.016 4.387 1 98.25 212 LEU B C 1
ATOM 3936 O O . LEU B 1 212 ? -0 14.812 4.105 1 98.25 212 LEU B O 1
ATOM 3940 N N . VAL B 1 213 ? -0.757 16.859 3.859 1 98.5 213 VAL B N 1
ATOM 3941 C CA . VAL B 1 213 ? -1.754 16.469 2.865 1 98.5 213 VAL B CA 1
ATOM 3942 C C . VAL B 1 213 ? -1.062 15.891 1.635 1 98.5 213 VAL B C 1
ATOM 3944 O O . VAL B 1 213 ? -1.52 14.891 1.071 1 98.5 213 VAL B O 1
ATOM 3947 N N . GLU B 1 214 ? 0.007 16.516 1.208 1 98.5 214 GLU B N 1
ATOM 3948 C CA . GLU B 1 214 ? 0.775 15.984 0.081 1 98.5 214 GLU B CA 1
ATOM 3949 C C . GLU B 1 214 ? 1.302 14.586 0.374 1 98.5 214 GLU B C 1
ATOM 3951 O O . GLU B 1 214 ? 1.247 13.703 -0.485 1 98.5 214 GLU B O 1
ATOM 3956 N N . GLU B 1 215 ? 1.818 14.406 1.535 1 98.62 215 GLU B N 1
ATOM 3957 C CA . GLU B 1 215 ? 2.309 13.086 1.924 1 98.62 215 GLU B CA 1
ATOM 3958 C C . GLU B 1 215 ? 1.176 12.062 1.956 1 98.62 215 GLU B C 1
ATOM 3960 O O . GLU B 1 215 ? 1.346 10.93 1.51 1 98.62 215 GLU B O 1
ATOM 3965 N N . ILE B 1 216 ? 0.044 12.414 2.467 1 98.81 216 ILE B N 1
ATOM 3966 C CA . ILE B 1 216 ? -1.131 11.547 2.506 1 98.81 216 ILE B CA 1
ATOM 3967 C C . ILE B 1 216 ? -1.515 11.133 1.087 1 98.81 216 ILE B C 1
ATOM 3969 O O . ILE B 1 216 ? -1.778 9.961 0.827 1 98.81 216 ILE B O 1
ATOM 3973 N N . ASP B 1 217 ? -1.524 12.078 0.212 1 98.69 217 ASP B N 1
ATOM 3974 C CA . ASP B 1 217 ? -1.844 11.789 -1.184 1 98.69 217 ASP B CA 1
ATOM 3975 C C . ASP B 1 217 ? -0.853 10.797 -1.779 1 98.69 217 ASP B C 1
ATOM 3977 O O . ASP B 1 217 ? -1.247 9.875 -2.5 1 98.69 217 ASP B O 1
ATOM 3981 N N . ASP B 1 218 ? 0.393 10.984 -1.488 1 98.69 218 ASP B N 1
ATOM 3982 C CA . ASP B 1 218 ? 1.433 10.094 -2 1 98.69 218 ASP B CA 1
ATOM 3983 C C . ASP B 1 218 ? 1.25 8.672 -1.473 1 98.69 218 ASP B C 1
ATOM 3985 O O . ASP B 1 218 ? 1.321 7.707 -2.236 1 98.69 218 ASP B O 1
ATOM 3989 N N . VAL B 1 219 ? 1.071 8.531 -0.262 1 98.88 219 VAL B N 1
ATOM 3990 C CA . VAL B 1 219 ? 0.888 7.227 0.358 1 98.88 219 VAL B CA 1
ATOM 3991 C C . VAL B 1 219 ? -0.367 6.559 -0.201 1 98.88 219 VAL B C 1
ATOM 3993 O O . VAL B 1 219 ? -0.362 5.363 -0.499 1 98.88 219 VAL B O 1
ATOM 3996 N N . THR B 1 220 ? -1.444 7.309 -0.354 1 98.81 220 THR B N 1
ATOM 3997 C CA . THR B 1 220 ? -2.686 6.781 -0.908 1 98.81 220 THR B CA 1
ATOM 3998 C C . THR B 1 220 ? -2.469 6.266 -2.328 1 98.81 220 THR B C 1
ATOM 4000 O O . THR B 1 220 ? -2.967 5.195 -2.688 1 98.81 220 THR B O 1
ATOM 4003 N N . ARG B 1 221 ? -1.757 7.043 -3.047 1 98.75 221 ARG B N 1
ATOM 4004 C CA . ARG B 1 221 ? -1.438 6.617 -4.406 1 98.75 221 ARG B CA 1
ATOM 4005 C C . ARG B 1 221 ? -0.661 5.305 -4.402 1 98.75 221 ARG B C 1
ATOM 4007 O O . ARG B 1 221 ? -0.959 4.398 -5.18 1 98.75 221 ARG B O 1
ATOM 4014 N N . LYS B 1 222 ? 0.297 5.156 -3.57 1 98.81 222 LYS B N 1
ATOM 4015 C CA . LYS B 1 222 ? 1.098 3.938 -3.475 1 98.81 222 LYS B CA 1
ATOM 4016 C C . LYS B 1 222 ? 0.241 2.748 -3.053 1 98.81 222 LYS B C 1
ATOM 4018 O O . LYS B 1 222 ? 0.397 1.646 -3.58 1 98.81 222 LYS B O 1
ATOM 4023 N N . ILE B 1 223 ? -0.618 2.959 -2.137 1 98.88 223 ILE B N 1
ATOM 4024 C CA . ILE B 1 223 ? -1.525 1.902 -1.702 1 98.88 223 ILE B CA 1
ATOM 4025 C C . ILE B 1 223 ? -2.371 1.432 -2.883 1 98.88 223 ILE B C 1
ATOM 4027 O O . ILE B 1 223 ? -2.512 0.228 -3.113 1 98.88 223 ILE B O 1
ATOM 4031 N N . ASN B 1 224 ? -2.887 2.363 -3.598 1 98.81 224 ASN B N 1
ATOM 4032 C CA . ASN B 1 224 ? -3.705 2.02 -4.754 1 98.81 224 ASN B CA 1
ATOM 4033 C C . ASN B 1 224 ? -2.912 1.218 -5.785 1 98.81 224 ASN B C 1
ATOM 4035 O O . ASN B 1 224 ? -3.428 0.26 -6.363 1 98.81 224 ASN B O 1
ATOM 4039 N N . GLU B 1 225 ? -1.704 1.598 -6.008 1 98.75 225 GLU B N 1
ATOM 4040 C CA . GLU B 1 225 ? -0.836 0.881 -6.938 1 98.75 225 GLU B CA 1
ATOM 4041 C C . GLU B 1 225 ? -0.589 -0.55 -6.469 1 98.75 225 GLU B C 1
ATOM 4043 O O . GLU B 1 225 ? -0.661 -1.489 -7.266 1 98.75 225 GLU B O 1
ATOM 4048 N N . LEU B 1 226 ? -0.323 -0.728 -5.262 1 98.88 226 LEU B N 1
ATOM 4049 C CA . LEU B 1 226 ? -0.07 -2.053 -4.707 1 98.88 226 LEU B CA 1
ATOM 4050 C C . LEU B 1 226 ? -1.341 -2.896 -4.715 1 98.88 226 LEU B C 1
ATOM 4052 O O . LEU B 1 226 ? -1.285 -4.109 -4.938 1 98.88 226 LEU B O 1
ATOM 4056 N N . GLN B 1 227 ? -2.475 -2.242 -4.496 1 98.81 227 GLN B N 1
ATOM 4057 C CA . GLN B 1 227 ? -3.742 -2.965 -4.57 1 98.81 227 GLN B CA 1
ATOM 4058 C C . GLN B 1 227 ? -4.004 -3.475 -5.984 1 98.81 227 GLN B C 1
ATOM 4060 O O . GLN B 1 227 ? -4.516 -4.582 -6.164 1 98.81 227 GLN B O 1
ATOM 4065 N N . ALA B 1 228 ? -3.697 -2.68 -6.934 1 98.75 228 ALA B N 1
ATOM 4066 C CA . ALA B 1 228 ? -3.818 -3.125 -8.32 1 98.75 228 ALA B CA 1
ATOM 4067 C C . ALA B 1 228 ? -2.895 -4.305 -8.602 1 98.75 228 ALA B C 1
ATOM 4069 O O . ALA B 1 228 ? -3.293 -5.273 -9.25 1 98.75 228 ALA B O 1
ATOM 4070 N N . LYS B 1 229 ? -1.682 -4.227 -8.148 1 98.81 229 LYS B N 1
ATOM 4071 C CA . LYS B 1 229 ? -0.742 -5.336 -8.281 1 98.81 229 LYS B CA 1
ATOM 4072 C C . LYS B 1 229 ? -1.273 -6.594 -7.602 1 98.81 229 LYS B C 1
ATOM 4074 O O . LYS B 1 229 ? -1.147 -7.695 -8.133 1 98.81 229 LYS B O 1
ATOM 4079 N N . LEU B 1 230 ? -1.818 -6.422 -6.418 1 98.69 230 LEU B N 1
ATOM 4080 C CA . LEU B 1 230 ? -2.381 -7.539 -5.668 1 98.69 230 LEU B CA 1
ATOM 4081 C C . LEU B 1 230 ? -3.49 -8.227 -6.457 1 98.69 230 LEU B C 1
ATOM 4083 O O . LEU B 1 230 ? -3.566 -9.453 -6.492 1 98.69 230 LEU B O 1
ATOM 4087 N N . ALA B 1 231 ? -4.301 -7.457 -7.09 1 98.69 231 ALA B N 1
ATOM 4088 C CA . ALA B 1 231 ? -5.383 -8.008 -7.902 1 98.69 231 ALA B CA 1
ATOM 4089 C C . ALA B 1 231 ? -4.836 -8.836 -9.055 1 98.69 231 ALA B C 1
ATOM 4091 O O . ALA B 1 231 ? -5.348 -9.922 -9.344 1 98.69 231 ALA B O 1
ATOM 4092 N N . ILE B 1 232 ? -3.818 -8.32 -9.688 1 98.81 232 ILE B N 1
ATOM 4093 C CA . ILE B 1 232 ? -3.193 -9.016 -10.805 1 98.81 232 ILE B CA 1
ATOM 4094 C C . ILE B 1 232 ? -2.586 -10.336 -10.32 1 98.81 232 ILE B C 1
ATOM 4096 O O . ILE B 1 232 ? -2.793 -11.383 -10.93 1 98.81 232 ILE B O 1
ATOM 4100 N N . LEU B 1 233 ? -1.898 -10.305 -9.258 1 98.75 233 LEU B N 1
ATOM 4101 C CA . LEU B 1 233 ? -1.269 -11.492 -8.688 1 98.75 233 LEU B CA 1
ATOM 4102 C C . LEU B 1 233 ? -2.316 -12.531 -8.312 1 98.75 233 LEU B C 1
ATOM 4104 O O . LEU B 1 233 ? -2.127 -13.727 -8.555 1 98.75 233 LEU B O 1
ATOM 4108 N N . ASN B 1 234 ? -3.408 -12.094 -7.766 1 98.56 234 ASN B N 1
ATOM 4109 C CA . ASN B 1 234 ? -4.48 -13.008 -7.398 1 98.56 234 ASN B CA 1
ATOM 4110 C C . ASN B 1 234 ? -5.09 -13.68 -8.625 1 98.56 234 ASN B C 1
ATOM 4112 O O . ASN B 1 234 ? -5.387 -14.875 -8.602 1 98.56 234 ASN B O 1
ATOM 4116 N N . SER B 1 235 ? -5.254 -12.906 -9.625 1 98.56 235 SER B N 1
ATOM 4117 C CA . SER B 1 235 ? -5.766 -13.469 -10.867 1 98.56 235 SER B CA 1
ATOM 4118 C C . SER B 1 235 ? -4.805 -14.508 -11.445 1 98.56 235 SER B C 1
ATOM 4120 O O . SER B 1 235 ? -5.23 -15.578 -11.891 1 98.56 235 SER B O 1
ATOM 4122 N N . GLN B 1 236 ? -3.521 -14.188 -11.438 1 98.44 236 GLN B N 1
ATOM 4123 C CA . GLN B 1 236 ? -2.512 -15.133 -11.906 1 98.44 236 GLN B CA 1
ATOM 4124 C C . GLN B 1 236 ? -2.533 -16.422 -11.078 1 98.44 236 GLN B C 1
ATOM 4126 O O . GLN B 1 236 ? -2.457 -17.516 -11.633 1 98.44 236 GLN B O 1
ATOM 4131 N N . LYS B 1 237 ? -2.65 -16.297 -9.789 1 98.38 237 LYS B N 1
ATOM 4132 C CA . LYS B 1 237 ? -2.729 -17.453 -8.906 1 98.38 237 LYS B CA 1
ATOM 4133 C C . LYS B 1 237 ? -3.934 -18.328 -9.242 1 98.38 237 LYS B C 1
ATOM 4135 O O . LYS B 1 237 ? -3.816 -19.547 -9.312 1 98.38 237 LYS B O 1
ATOM 4140 N N . GLU B 1 238 ? -5.062 -17.672 -9.461 1 98.19 238 GLU B N 1
ATOM 4141 C CA . GLU B 1 238 ? -6.281 -18.406 -9.789 1 98.19 238 GLU B CA 1
ATOM 4142 C C . GLU B 1 238 ? -6.129 -19.156 -11.109 1 98.19 238 GLU B C 1
ATOM 4144 O O . GLU B 1 238 ? -6.551 -20.312 -11.227 1 98.19 238 GLU B O 1
ATOM 4149 N N . ASN B 1 239 ? -5.527 -18.531 -12.086 1 97.62 239 ASN B N 1
ATOM 4150 C CA . ASN B 1 239 ? -5.285 -19.188 -13.375 1 97.62 239 ASN B CA 1
ATOM 4151 C C . ASN B 1 239 ? -4.359 -20.391 -13.227 1 97.62 239 ASN B C 1
ATOM 4153 O O . ASN B 1 239 ? -4.594 -21.438 -13.836 1 97.62 239 ASN B O 1
ATOM 4157 N N . LYS B 1 240 ? -3.359 -20.219 -12.453 1 97.5 240 LYS B N 1
ATOM 4158 C CA . LYS B 1 240 ? -2.438 -21.328 -12.203 1 97.5 240 LYS B CA 1
ATOM 4159 C C . LYS B 1 240 ? -3.152 -22.5 -11.539 1 97.5 240 LYS B C 1
ATOM 4161 O O . LYS B 1 240 ? -2.912 -23.656 -11.891 1 97.5 240 LYS B O 1
ATOM 4166 N N . GLU B 1 241 ? -3.984 -22.188 -10.625 1 98 241 GLU B N 1
ATOM 4167 C CA . GLU B 1 241 ? -4.758 -23.219 -9.945 1 98 241 GLU B CA 1
ATOM 4168 C C . GLU B 1 241 ? -5.66 -23.969 -10.914 1 98 241 GLU B C 1
ATOM 4170 O O . GLU B 1 241 ? -5.785 -25.188 -10.836 1 98 241 GLU B O 1
ATOM 4175 N N . GLN B 1 242 ? -6.254 -23.234 -11.82 1 98.12 242 GLN B N 1
ATOM 4176 C CA . GLN B 1 242 ? -7.102 -23.859 -12.836 1 98.12 242 GLN B CA 1
ATOM 4177 C C . GLN B 1 242 ? -6.285 -24.766 -13.75 1 98.12 242 GLN B C 1
ATOM 4179 O O . GLN B 1 242 ? -6.715 -25.875 -14.078 1 98.12 242 GLN B O 1
ATOM 4184 N N . ASP B 1 243 ? -5.129 -24.297 -14.133 1 97.69 243 ASP B N 1
ATOM 4185 C CA . ASP B 1 243 ? -4.242 -25.094 -14.969 1 97.69 243 ASP B CA 1
ATOM 4186 C C . ASP B 1 243 ? -3.83 -26.391 -14.258 1 97.69 243 ASP B C 1
ATOM 4188 O O . ASP B 1 243 ? -3.822 -27.453 -14.859 1 97.69 243 ASP B O 1
ATOM 4192 N N . ILE B 1 244 ? -3.467 -26.312 -13.047 1 98.38 244 ILE B N 1
ATOM 4193 C CA . ILE B 1 244 ? -3.072 -27.469 -12.25 1 98.38 244 ILE B CA 1
ATOM 4194 C C . ILE B 1 244 ? -4.23 -28.453 -12.172 1 98.38 244 ILE B C 1
ATOM 4196 O O . ILE B 1 244 ? -4.035 -29.656 -12.328 1 98.38 244 ILE B O 1
ATOM 4200 N N . ARG B 1 245 ? -5.414 -27.984 -12 1 98.38 245 ARG B N 1
ATOM 4201 C CA . ARG B 1 245 ? -6.59 -28.844 -11.922 1 98.38 245 ARG B CA 1
ATOM 4202 C C . ARG B 1 245 ? -6.809 -29.594 -13.234 1 98.38 245 ARG B C 1
ATOM 4204 O O . ARG B 1 245 ? -7.109 -30.797 -13.227 1 98.38 245 ARG B O 1
ATOM 4211 N N . LYS B 1 246 ? -6.641 -28.922 -14.297 1 98.44 246 LYS B N 1
ATOM 4212 C CA . LYS B 1 246 ? -6.789 -29.547 -15.609 1 98.44 246 LYS B CA 1
ATOM 4213 C C . LYS B 1 246 ? -5.746 -30.641 -15.82 1 98.44 246 LYS B C 1
ATOM 4215 O O . LYS B 1 246 ? -6.062 -31.719 -16.328 1 98.44 246 LYS B O 1
ATOM 4220 N N . LEU B 1 247 ? -4.531 -30.359 -15.469 1 98.44 247 LEU B N 1
ATOM 4221 C CA . LEU B 1 247 ? -3.445 -31.328 -15.594 1 98.44 247 LEU B CA 1
ATOM 4222 C C . LEU B 1 247 ? -3.688 -32.531 -14.695 1 98.44 247 LEU B C 1
ATOM 4224 O O . LEU B 1 247 ? -3.393 -33.688 -15.078 1 98.44 247 LEU B O 1
ATOM 4228 N N . GLN B 1 248 ? -4.23 -32.25 -13.5 1 98.5 248 GLN B N 1
ATOM 4229 C CA . GLN B 1 248 ? -4.551 -33.344 -12.586 1 98.5 248 GLN B CA 1
ATOM 4230 C C . GLN B 1 248 ? -5.609 -34.25 -13.172 1 98.5 248 GLN B C 1
ATOM 4232 O O . GLN B 1 248 ? -5.488 -35.469 -13.094 1 98.5 248 GLN B O 1
ATOM 4237 N N . GLN B 1 249 ? -6.605 -33.688 -13.766 1 98.5 249 GLN B N 1
ATOM 4238 C CA . GLN B 1 249 ? -7.645 -34.469 -14.406 1 98.5 249 GLN B CA 1
ATOM 4239 C C . GLN B 1 249 ? -7.074 -35.312 -15.547 1 98.5 249 GLN B C 1
ATOM 4241 O O . GLN B 1 249 ? -7.391 -36.5 -15.68 1 98.5 249 GLN B O 1
ATOM 4246 N N . PHE B 1 250 ? -6.281 -34.688 -16.281 1 98.44 250 PHE B N 1
ATOM 4247 C CA . PHE B 1 250 ? -5.617 -35.375 -17.375 1 98.44 250 PHE B CA 1
ATOM 4248 C C . PHE B 1 250 ? -4.781 -36.531 -16.859 1 98.44 250 PHE B C 1
ATOM 4250 O O . PHE B 1 250 ? -4.855 -37.656 -17.391 1 98.44 250 PHE B O 1
ATOM 4257 N N . MET B 1 251 ? -3.947 -36.281 -15.891 1 98.38 251 MET B N 1
ATOM 4258 C CA . MET B 1 251 ? -3.123 -37.312 -15.266 1 98.38 251 MET B CA 1
ATOM 4259 C C . MET B 1 251 ? -3.984 -38.469 -14.781 1 98.38 251 MET B C 1
ATOM 4261 O O . MET B 1 251 ? -3.652 -39.656 -15.008 1 98.38 251 MET B O 1
ATOM 4265 N N . ASP B 1 252 ? -5.086 -38.219 -14.195 1 98.06 252 ASP B N 1
ATOM 4266 C CA . ASP B 1 252 ? -5.996 -39.25 -13.688 1 98.06 252 ASP B CA 1
ATOM 4267 C C . ASP B 1 252 ? -6.566 -40.094 -14.82 1 98.06 252 ASP B C 1
ATOM 4269 O O . ASP B 1 252 ? -6.668 -41.312 -14.711 1 98.06 252 ASP B O 1
ATOM 4273 N N . ASP B 1 253 ? -6.965 -39.438 -15.891 1 98.31 253 ASP B N 1
ATOM 4274 C CA . ASP B 1 253 ? -7.473 -40.156 -17.062 1 98.31 253 ASP B CA 1
ATOM 4275 C C . ASP B 1 253 ? -6.43 -41.125 -17.625 1 98.31 253 ASP B C 1
ATOM 4277 O O . ASP B 1 253 ? -6.75 -42.25 -17.969 1 98.31 253 ASP B O 1
ATOM 4281 N N . LYS B 1 254 ? -5.211 -40.625 -17.688 1 98.5 254 LYS B N 1
ATOM 4282 C CA . LYS B 1 254 ? -4.133 -41.469 -18.203 1 98.5 254 LYS B CA 1
ATOM 4283 C C . LYS B 1 254 ? -3.854 -42.656 -17.266 1 98.5 254 LYS B C 1
ATOM 4285 O O . LYS B 1 254 ? -3.617 -43.781 -17.703 1 98.5 254 LYS B O 1
ATOM 4290 N N . ASN B 1 255 ? -3.896 -42.375 -16.016 1 97.94 255 ASN B N 1
ATOM 4291 C CA . ASN B 1 255 ? -3.715 -43.469 -15.047 1 97.94 255 ASN B CA 1
ATOM 4292 C C . ASN B 1 255 ? -4.812 -44.5 -15.164 1 97.94 255 ASN B C 1
ATOM 4294 O O . ASN B 1 255 ? -4.539 -45.719 -15.078 1 97.94 255 ASN B O 1
ATOM 4298 N N . GLN B 1 256 ? -6.023 -44.062 -15.359 1 98.19 256 GLN B N 1
ATOM 4299 C CA . GLN B 1 256 ? -7.125 -45 -15.578 1 98.19 256 GLN B CA 1
ATOM 4300 C C . GLN B 1 256 ? -6.902 -45.812 -16.844 1 98.19 256 GLN B C 1
ATOM 4302 O O . GLN B 1 256 ? -7.168 -47 -16.859 1 98.19 256 GLN B O 1
ATOM 4307 N N . ASN B 1 257 ? -6.359 -45.156 -17.875 1 98 257 ASN B N 1
ATOM 4308 C CA . ASN B 1 257 ? -6.062 -45.875 -19.125 1 98 257 ASN B CA 1
ATOM 4309 C C . ASN B 1 257 ? -4.996 -46.938 -18.922 1 98 257 ASN B C 1
ATOM 4311 O O . ASN B 1 257 ? -5.074 -48.031 -19.516 1 98 257 ASN B O 1
ATOM 4315 N N . VAL B 1 258 ? -3.967 -46.625 -18.141 1 97.94 258 VAL B N 1
ATOM 4316 C CA . VAL B 1 258 ? -2.918 -47.594 -17.844 1 97.94 258 VAL B CA 1
ATOM 4317 C C . VAL B 1 258 ? -3.533 -48.844 -17.219 1 97.94 258 VAL B C 1
ATOM 4319 O O . VAL B 1 258 ? -3.203 -49.969 -17.625 1 97.94 258 VAL B O 1
ATOM 4322 N N . LEU B 1 259 ? -4.488 -48.719 -16.344 1 97.5 259 LEU B N 1
ATOM 4323 C CA . LEU B 1 259 ? -5.141 -49.844 -15.664 1 97.5 259 LEU B CA 1
ATOM 4324 C C . LEU B 1 259 ? -6.031 -50.594 -16.625 1 97.5 259 LEU B C 1
ATOM 4326 O O . LEU B 1 259 ? -6.031 -51.844 -16.641 1 97.5 259 LEU B O 1
ATOM 4330 N N . LEU B 1 260 ? -6.742 -49.875 -17.406 1 97.75 260 LEU B N 1
ATOM 4331 C CA . LEU B 1 260 ? -7.645 -50.5 -18.375 1 97.75 260 LEU B CA 1
ATOM 4332 C C . LEU B 1 260 ? -6.863 -51.344 -19.375 1 97.75 260 LEU B C 1
ATOM 4334 O O . LEU B 1 260 ? -7.262 -52.469 -19.703 1 97.75 260 LEU B O 1
ATOM 4338 N N . GLU B 1 261 ? -5.754 -50.75 -19.859 1 97.56 261 GLU B N 1
ATOM 4339 C CA . GLU B 1 261 ? -4.91 -51.469 -20.797 1 97.56 261 GLU B CA 1
ATOM 4340 C C . GLU B 1 261 ? -4.316 -52.719 -20.156 1 97.56 261 GLU B C 1
ATOM 4342 O O . GLU B 1 261 ? -4.223 -53.781 -20.812 1 97.56 261 GLU B O 1
ATOM 4347 N N . ARG B 1 262 ? -3.9 -52.625 -18.938 1 97.12 262 ARG B N 1
ATOM 4348 C CA . ARG B 1 262 ? -3.385 -53.812 -18.219 1 97.12 262 ARG B CA 1
ATOM 4349 C C . ARG B 1 262 ? -4.445 -54.875 -18.109 1 97.12 262 ARG B C 1
ATOM 4351 O O . ARG B 1 262 ? -4.164 -56.062 -18.359 1 97.12 262 ARG B O 1
ATOM 4358 N N . GLN B 1 263 ? -5.605 -54.531 -17.812 1 97.44 263 GLN B N 1
ATOM 4359 C CA . GLN B 1 263 ? -6.703 -55.5 -17.719 1 97.44 263 GLN B CA 1
ATOM 4360 C C . GLN B 1 263 ? -6.996 -56.156 -19.062 1 97.44 263 GLN B C 1
ATOM 4362 O O . GLN B 1 263 ? -7.238 -57.344 -19.141 1 97.44 263 GLN B O 1
ATOM 4367 N N . GLU B 1 264 ? -7.016 -55.312 -20.094 1 97.44 264 GLU B N 1
ATOM 4368 C CA . GLU B 1 264 ? -7.23 -55.844 -21.438 1 97.44 264 GLU B CA 1
ATOM 4369 C C . GLU B 1 264 ? -6.156 -56.875 -21.812 1 97.44 264 GLU B C 1
ATOM 4371 O O . GLU B 1 264 ? -6.461 -57.906 -22.391 1 97.44 264 GLU B O 1
ATOM 4376 N N . PHE B 1 265 ? -4.875 -56.5 -21.484 1 97.75 265 PHE B N 1
ATOM 4377 C CA . PHE B 1 265 ? -3.77 -57.406 -21.75 1 97.75 265 PHE B CA 1
ATOM 4378 C C . PHE B 1 265 ? -3.977 -58.75 -21.031 1 97.75 265 PHE B C 1
ATOM 4380 O O . PHE B 1 265 ? -3.885 -59.812 -21.641 1 97.75 265 PHE B O 1
ATOM 4387 N N . GLU B 1 266 ? -4.316 -58.688 -19.734 1 96.25 266 GLU B N 1
ATOM 4388 C CA . GLU B 1 266 ? -4.477 -59.906 -18.906 1 96.25 266 GLU B CA 1
ATOM 4389 C C . GLU B 1 266 ? -5.656 -60.75 -19.375 1 96.25 266 GLU B C 1
ATOM 4391 O O . GLU B 1 266 ? -5.578 -61.969 -19.391 1 96.25 266 GLU B O 1
ATOM 4396 N N . LYS B 1 267 ? -6.699 -60.094 -19.734 1 95.19 267 LYS B N 1
ATOM 4397 C CA . LYS B 1 267 ? -7.855 -60.812 -20.25 1 95.19 267 LYS B CA 1
ATOM 4398 C C . LYS B 1 267 ? -7.504 -61.562 -21.531 1 95.19 267 LYS B C 1
ATOM 4400 O O . LYS B 1 267 ? -7.855 -62.75 -21.672 1 95.19 267 LYS B O 1
ATOM 4405 N N . LEU B 1 268 ? -6.789 -60.875 -22.406 1 95 268 LEU B N 1
ATOM 4406 C CA . LEU B 1 268 ? -6.395 -61.5 -23.656 1 95 268 LEU B CA 1
ATOM 4407 C C . LEU B 1 268 ? -5.406 -62.625 -23.406 1 95 268 LEU B C 1
ATOM 4409 O O . LEU B 1 268 ? -5.52 -63.719 -24 1 95 268 LEU B O 1
ATOM 4413 N N . ALA B 1 269 ? -4.43 -62.406 -22.531 1 92.31 269 ALA B N 1
ATOM 4414 C CA . ALA B 1 269 ? -3.416 -63.406 -22.219 1 92.31 269 ALA B CA 1
ATOM 4415 C C . ALA B 1 269 ? -4.047 -64.625 -21.578 1 92.31 269 ALA B C 1
ATOM 4417 O O . ALA B 1 269 ? -3.531 -65.75 -21.719 1 92.31 269 ALA B O 1
ATOM 4418 N N . ALA B 1 270 ? -5.117 -64.438 -20.953 1 90.75 270 ALA B N 1
ATOM 4419 C CA . ALA B 1 270 ? -5.781 -65.562 -20.25 1 90.75 270 ALA B CA 1
ATOM 4420 C C . ALA B 1 270 ? -6.652 -66.375 -21.203 1 90.75 270 ALA B C 1
ATOM 4422 O O . ALA B 1 270 ? -7.047 -67.5 -20.891 1 90.75 270 ALA B O 1
ATOM 4423 N N . THR B 1 271 ? -6.98 -65.812 -22.328 1 91.31 271 THR B N 1
ATOM 4424 C CA . THR B 1 271 ? -7.773 -66.5 -23.312 1 91.31 271 THR B CA 1
ATOM 4425 C C . THR B 1 271 ? -6.926 -67.562 -24.031 1 91.31 271 THR B C 1
ATOM 4427 O O . THR B 1 271 ? -5.809 -67.25 -24.469 1 91.31 271 THR B O 1
ATOM 4430 N N . PRO B 1 272 ? -7.387 -68.812 -24.109 1 88.81 272 PRO B N 1
ATOM 4431 C CA . PRO B 1 272 ? -6.621 -69.875 -24.812 1 88.81 272 PRO B CA 1
ATOM 4432 C C . PRO B 1 272 ? -6.379 -69.5 -26.281 1 88.81 272 PRO B C 1
ATOM 4434 O O . PRO B 1 272 ? -7.246 -68.938 -26.922 1 88.81 272 PRO B O 1
ATOM 4437 N N . ILE B 1 273 ? -5.199 -69.75 -26.75 1 86.25 273 ILE B N 1
ATOM 4438 C CA . ILE B 1 273 ? -4.816 -69.438 -28.125 1 86.25 273 ILE B CA 1
ATOM 4439 C C . ILE B 1 273 ? -5.672 -70.25 -29.094 1 86.25 273 ILE B C 1
ATOM 4441 O O . ILE B 1 273 ? -6.102 -69.75 -30.125 1 86.25 273 ILE B O 1
ATOM 4445 N N . CYS B 1 274 ? -5.773 -71.562 -28.828 1 76.75 274 CYS B N 1
ATOM 4446 C CA . CYS B 1 274 ? -6.66 -72.438 -29.609 1 76.75 274 CYS B CA 1
ATOM 4447 C C . CYS B 1 274 ? -7.895 -72.812 -28.797 1 76.75 274 CYS B C 1
ATOM 4449 O O . CYS B 1 274 ? -7.785 -73.188 -27.625 1 76.75 274 CYS B O 1
ATOM 4451 N N . PRO B 1 275 ? -9.125 -72.25 -29.266 1 65.81 275 PRO B N 1
ATOM 4452 C CA . PRO B 1 275 ? -10.305 -72.688 -28.5 1 65.81 275 PRO B CA 1
ATOM 4453 C C . PRO B 1 275 ? -10.258 -74.125 -28.078 1 65.81 275 PRO B C 1
ATOM 4455 O O . PRO B 1 275 ? -10.75 -74.5 -27 1 65.81 275 PRO B O 1
ATOM 4458 N N . GLU B 1 276 ? -9.719 -74.938 -28.953 1 59.78 276 GLU B N 1
ATOM 4459 C CA . GLU B 1 276 ? -9.633 -76.312 -28.578 1 59.78 276 GLU B CA 1
ATOM 4460 C C . GLU B 1 276 ? -8.586 -76.562 -27.484 1 59.78 276 GLU B C 1
ATOM 4462 O O . GLU B 1 276 ? -8.594 -77.562 -26.812 1 59.78 276 GLU B O 1
ATOM 4467 N N . LEU B 1 277 ? -7.66 -75.688 -27.344 1 53.06 277 LEU B N 1
ATOM 4468 C CA . LEU B 1 277 ? -6.637 -75.812 -26.312 1 53.06 277 LEU B CA 1
ATOM 4469 C C . LEU B 1 277 ? -7.195 -75.375 -24.953 1 53.06 277 LEU B C 1
ATOM 4471 O O . LEU B 1 277 ? -6.535 -75.5 -23.922 1 53.06 277 LEU B O 1
ATOM 4475 N N . ALA B 1 278 ? -8.148 -74.625 -24.906 1 52.31 278 ALA B N 1
ATOM 4476 C CA . ALA B 1 278 ? -8.734 -74.188 -23.656 1 52.31 278 ALA B CA 1
ATOM 4477 C C . ALA B 1 278 ? -8.812 -75.312 -22.625 1 52.31 278 ALA B C 1
ATOM 4479 O O . ALA B 1 278 ? -8.875 -75.062 -21.422 1 52.31 278 ALA B O 1
ATOM 4480 N N . GLU B 1 279 ? -8.898 -76.562 -23.109 1 47.12 279 GLU B N 1
ATOM 4481 C CA . GLU B 1 279 ? -9.07 -77.562 -22.094 1 47.12 279 GLU B CA 1
ATOM 4482 C C . GLU B 1 279 ? -7.758 -77.875 -21.359 1 47.12 279 GLU B C 1
ATOM 4484 O O . GLU B 1 279 ? -7.723 -78.688 -20.438 1 47.12 279 GLU B O 1
ATOM 4489 N N . LEU B 1 280 ? -6.73 -77.375 -21.812 1 40.94 280 LEU B N 1
ATOM 4490 C CA . LEU B 1 280 ? -5.551 -77.812 -21.078 1 40.94 280 LEU B CA 1
ATOM 4491 C C . LEU B 1 280 ? -5.277 -76.938 -19.891 1 40.94 280 LEU B C 1
ATOM 4493 O O . LEU B 1 280 ? -4.441 -77.25 -19.047 1 40.94 280 LEU B O 1
ATOM 4497 N N . ASN B 1 281 ? -5.508 -75.625 -19.875 1 38.75 281 ASN B N 1
ATOM 4498 C CA . ASN B 1 281 ? -5.266 -74.938 -18.641 1 38.75 281 ASN B CA 1
ATOM 4499 C C . ASN B 1 281 ? -6.469 -75 -17.703 1 38.75 281 ASN B C 1
ATOM 4501 O O . ASN B 1 281 ? -7.609 -74.812 -18.125 1 38.75 281 ASN B O 1
#

InterPro domains:
  IPR007930 Protein of unknown function DUF724 [PF05266] (86-272)

Radius of gyration: 65.68 Å; Cα contacts (8 Å, |Δi|>4): 343; chains: 2; bounding box: 71×186×139 Å

pLDDT: mean 73.18, std 33.57, range [17.22, 98.88]

Foldseek 3Di:
DDPDDDDDDDDDDDPDDDDDDPPPPPPDPPPPVVPDCVDDDPDPDDDPPPPPPCVPDPDPCVPCPPPPPPCPVPCVVPPPVPPLDALADPDDPVVVVLCPDVVCVVPPWDFSQVVLVVDDHVCSNVVVVVLSVVVVVLVVVLVPDDLPDDLVVLVVSLVSLVVSVVRRTDCPVVNVSSVVSSVVSVVVVVVVVVVVVVVVVVVVVVVVVVVVVVVVVVVVVVVVVVVVVVVVVVVVVVVVVVVVVVVVVVVVVVVVVVVVVVVVVVVVVLDDPDPVCVVPD/DDDPPPDPDDDDDDDPPDDDDDDDDDPDPPPPPPDDDDDDCPDDDDDPCPPPVCCPDPDCCVVCPPPPPPCPVCCCVVPPPPPLDALADPDDPVVVVLCPDVVCVVPPWDFSQVVCVVDDHVCSNVVVVVLSVVVVVLVVVLVPDDLPDDLVVLVVSLVSLVVSVVRPTDCPVVNVSSVVSSVVSVVVVVVVVVVVVVVVVVVVVVVVVVVVVVVVVVVVVVVVVVVVVVVVVVVVVVVVVVVVVVVVVVVVVVVVVVVVVVVVVVVVVLDDPDPVCVVPD